Protein AF-A0AAP0EMT6-F1 (afdb_monomer)

Mean predicted aligned error: 22.82 Å

pLDDT: mean 74.12, std 21.61, range [24.14, 95.19]

Radius of gyration: 64.73 Å; Cα contacts (8 Å, |Δi|>4): 94; chains: 1; bounding box: 175×60×190 Å

Organism: NCBI:txid461633

Secondary structure (DSSP, 8-state):
-HHHHHHHHHHHHHHHHHHHHHHHHHHHHHHHHHHHHHHHHHHHHHHHHHHHHHHHHHHHHHHHHHHHHHHHHHHHHHHHHHHHHHHHHHHHHHHHHHHHHHHHHHHHHHHHHHHHHHHHHHHHHHHHHHHHHHHHHHHHHHHHHHHHHHHHHHHHHHHHHHHHHHHSTT---------------------------------------------------------------TTSSTTTTTS------S-----TT--HHHHHHHHHHHHHHHHHHHHHHHHHHHHHHHHHHHHHHHHHHHHHHHHHHHHHHTTTTT-HHHHHTTGGGTS-GGG------TTTTSSHHHHHHHHHHHHHHT-HHHHHHTT--HHHHHHHHHHHHHHHHHHHHHHHHTT--

Foldseek 3Di:
DVVVVVVVVVVVVVVVVVVVVVVVVVVVVVVVVVVVVVVVVVVVVVVVVVVVVVVVVVVVVVVVVVVVVVVVVVVVVVVVVVVVVVVVVVVVVVVVVVVVVVVVVVVVVVVVVVVVVVVVVVVVVVVVVVVVVVVVVVVVVVVVVVVVVVVVVVVVVVVVVVVVVVVPPPDDDDDDDDDDDDPDDDDDDDDDDDDDDDDDDDDDDDDDDDDDDDDDDDDDDDDDDDDDDDDPDPPPPVVCVVPPDDCPDLDQDDDPPDDPVVSVVSVVVSVVVVVVVVVVVVVVVVVVVVVVVVVVVLVVLLVVLVVVVCVQCPPVQLPLLSCLQSVVVNADPVLPRDHDHSVQVPQLVSSVVSLVVLLVSLPLVVCVVVVHDSSSSSSSVVVVVSCVVRVVVSSVVSVVD

InterPro domains:
  IPR036869 Chaperone J-domain superfamily [G3DSA:1.10.287.110] (254-389)
  IPR036869 Chaperone J-domain superfamily [SSF46565] (232-383)

Structure (mmCIF, N/CA/C/O backbone):
data_AF-A0AAP0EMT6-F1
#
_entry.id   AF-A0AAP0EMT6-F1
#
loop_
_atom_site.group_PDB
_atom_site.id
_atom_site.type_symbol
_atom_site.label_atom_id
_atom_site.label_alt_id
_atom_site.label_comp_id
_atom_site.label_asym_id
_atom_site.label_entity_id
_atom_site.label_seq_id
_atom_site.pdbx_PDB_ins_code
_atom_site.Cartn_x
_atom_site.Cartn_y
_atom_site.Cartn_z
_atom_site.occupancy
_atom_site.B_iso_or_equiv
_atom_site.auth_seq_id
_atom_site.auth_comp_id
_atom_site.auth_asym_id
_atom_site.auth_atom_id
_atom_site.pdbx_PDB_model_num
ATOM 1 N N . MET A 1 1 ? -65.290 18.894 87.099 1.00 62.38 1 MET A N 1
ATOM 2 C CA . MET A 1 1 ? -64.313 17.801 87.356 1.00 62.38 1 MET A CA 1
ATOM 3 C C . MET A 1 1 ? -64.241 16.752 86.247 1.00 62.38 1 MET A C 1
ATOM 5 O O . MET A 1 1 ? -63.144 16.276 85.978 1.00 62.38 1 MET A O 1
ATOM 9 N N . GLN A 1 2 ? -65.355 16.335 85.632 1.00 67.69 2 GLN A N 1
ATOM 10 C CA . GLN A 1 2 ? -65.322 15.330 84.555 1.00 67.69 2 GLN A CA 1
ATOM 11 C C . GLN A 1 2 ? -65.103 15.990 83.183 1.00 67.69 2 GLN A C 1
ATOM 13 O O . GLN A 1 2 ? -64.076 15.748 82.560 1.00 67.69 2 GLN A O 1
ATOM 18 N N . GLU A 1 3 ? -65.954 16.952 82.817 1.00 69.75 3 GLU A N 1
ATOM 19 C CA . GLU A 1 3 ? -65.871 17.738 81.568 1.00 69.75 3 GLU A CA 1
ATOM 20 C C . GLU A 1 3 ? -64.518 18.443 81.373 1.00 69.75 3 GLU A C 1
ATOM 22 O O . GLU A 1 3 ? -63.993 18.485 80.267 1.00 69.75 3 GLU A O 1
ATOM 27 N N . VAL A 1 4 ? -63.917 18.955 82.457 1.00 76.12 4 VAL A N 1
ATOM 28 C CA . VAL A 1 4 ? -62.589 19.598 82.423 1.00 76.12 4 VAL A CA 1
ATOM 29 C C . VAL A 1 4 ? -61.528 18.625 81.902 1.00 76.12 4 VAL A C 1
ATOM 31 O O . VAL A 1 4 ? -60.782 18.982 80.999 1.00 76.12 4 VAL A O 1
ATOM 34 N N . ARG A 1 5 ? -61.531 17.373 82.381 1.00 76.19 5 ARG A N 1
ATOM 35 C CA . ARG A 1 5 ? -60.579 16.342 81.940 1.00 76.19 5 ARG A CA 1
ATOM 36 C C . ARG A 1 5 ? -60.857 15.854 80.520 1.00 76.19 5 ARG A C 1
ATOM 38 O O . ARG A 1 5 ? -59.920 15.546 79.796 1.00 76.19 5 ARG A O 1
ATOM 45 N N . GLU A 1 6 ? -62.116 15.835 80.081 1.00 79.44 6 GLU A N 1
ATOM 46 C CA . GLU A 1 6 ? -62.438 15.582 78.668 1.00 79.44 6 GLU A CA 1
ATOM 47 C C . GLU A 1 6 ? -62.015 16.723 77.732 1.00 79.44 6 GLU A C 1
ATOM 49 O O . GLU A 1 6 ? -61.737 16.474 76.555 1.00 79.44 6 GLU A O 1
ATOM 54 N N . LYS A 1 7 ? -61.987 17.967 78.226 1.00 83.12 7 LYS A N 1
ATOM 55 C CA . LYS A 1 7 ? -61.490 19.125 77.476 1.00 83.12 7 LYS A CA 1
ATOM 56 C C . LYS A 1 7 ? -59.964 19.128 77.426 1.00 83.12 7 LYS A C 1
ATOM 58 O O . LYS A 1 7 ? -59.413 19.275 76.346 1.00 83.12 7 LYS A O 1
ATOM 63 N N . GLU A 1 8 ? -59.294 18.864 78.548 1.00 83.75 8 GLU A N 1
ATOM 64 C CA . GLU A 1 8 ? -57.838 18.665 78.614 1.00 83.75 8 GLU A CA 1
ATOM 65 C C . GLU A 1 8 ? -57.381 17.518 77.699 1.00 83.75 8 GLU A C 1
ATOM 67 O O . GLU A 1 8 ? -56.406 17.672 76.969 1.00 83.75 8 GLU A O 1
ATOM 72 N N . PHE A 1 9 ? -58.109 16.394 77.672 1.00 85.75 9 PHE A N 1
ATOM 73 C CA . PHE A 1 9 ? -57.808 15.270 76.781 1.00 85.75 9 PHE A CA 1
ATOM 74 C C . PHE A 1 9 ? -58.004 15.624 75.298 1.00 85.75 9 PHE A C 1
ATOM 76 O O . PHE A 1 9 ? -57.158 15.277 74.477 1.00 85.75 9 PHE A O 1
ATOM 83 N N . ARG A 1 10 ? -59.066 16.365 74.944 1.00 82.25 10 ARG A N 1
ATOM 84 C CA . ARG A 1 10 ? -59.257 16.877 73.573 1.00 82.25 10 ARG A CA 1
ATOM 85 C C . ARG A 1 10 ? -58.172 17.872 73.169 1.00 82.25 10 ARG A C 1
ATOM 87 O O . ARG A 1 10 ? -57.578 17.700 72.115 1.00 82.25 10 ARG A O 1
ATOM 94 N N . GLU A 1 11 ? -57.832 18.829 74.028 1.00 86.44 11 GLU A N 1
ATOM 95 C CA . GLU A 1 11 ? -56.741 19.777 73.769 1.00 86.44 11 GLU A CA 1
ATOM 96 C C . GLU A 1 11 ? -55.362 19.103 73.698 1.00 86.44 11 GLU A C 1
ATOM 98 O O . GLU A 1 11 ? -54.475 19.620 73.022 1.00 86.44 11 GLU A O 1
ATOM 103 N N . GLN A 1 12 ? -55.145 17.965 74.368 1.00 87.88 12 GLN A N 1
ATOM 104 C CA . GLN A 1 12 ? -53.945 17.144 74.171 1.00 87.88 12 GLN A CA 1
ATOM 105 C C . GLN A 1 12 ? -53.980 16.393 72.837 1.00 87.88 12 GLN A C 1
ATOM 107 O O . GLN A 1 12 ? -52.986 16.416 72.114 1.00 87.88 12 GLN A O 1
ATOM 112 N N . GLN A 1 13 ? -55.108 15.774 72.484 1.00 89.00 13 GLN A N 1
ATOM 113 C CA . GLN A 1 13 ? -55.269 15.051 71.221 1.00 89.00 13 GLN A CA 1
ATOM 114 C C . GLN A 1 13 ? -55.090 15.987 70.014 1.00 89.00 13 GLN A C 1
ATOM 116 O O . GLN A 1 13 ? -54.282 15.701 69.138 1.00 89.00 13 GLN A O 1
ATOM 121 N N . GLU A 1 14 ? -55.732 17.159 70.023 1.00 90.12 14 GLU A N 1
ATOM 122 C CA . GLU A 1 14 ? -55.595 18.192 68.985 1.00 90.12 14 GLU A CA 1
ATOM 123 C C . GLU A 1 14 ? -54.145 18.686 68.835 1.00 90.12 14 GLU A C 1
ATOM 125 O O . GLU A 1 14 ? -53.693 18.941 67.720 1.00 90.12 14 GLU A O 1
ATOM 130 N N . ARG A 1 15 ? -53.374 18.775 69.932 1.00 90.06 15 ARG A N 1
ATOM 131 C CA . ARG A 1 15 ? -51.934 19.100 69.875 1.00 90.06 15 ARG A CA 1
ATOM 132 C C . ARG A 1 15 ? -51.112 17.974 69.257 1.00 90.06 15 ARG A C 1
ATOM 134 O O . ARG A 1 15 ? -50.234 18.267 68.454 1.00 90.06 15 ARG A O 1
ATOM 141 N N . ILE A 1 16 ? -51.390 16.719 69.613 1.00 91.25 16 ILE A N 1
ATOM 142 C CA . ILE A 1 16 ? -50.701 15.540 69.066 1.00 91.25 16 ILE A CA 1
ATOM 143 C C . ILE A 1 16 ? -50.974 15.413 67.563 1.00 91.25 16 ILE A C 1
ATOM 145 O O . ILE A 1 16 ? -50.041 15.215 66.787 1.00 91.25 16 ILE A O 1
ATOM 149 N N . ASP A 1 17 ? -52.227 15.587 67.141 1.00 90.38 17 ASP A N 1
ATOM 150 C CA . ASP A 1 17 ? -52.606 15.533 65.729 1.00 90.38 17 ASP A CA 1
ATOM 151 C C . ASP A 1 17 ? -52.034 16.724 64.942 1.00 90.38 17 ASP A C 1
ATOM 153 O O . ASP A 1 17 ? -51.548 16.537 63.827 1.00 90.38 17 ASP A O 1
ATOM 157 N N . HIS A 1 18 ? -51.975 17.927 65.528 1.00 91.88 18 HIS A N 1
ATOM 158 C CA . HIS A 1 18 ? -51.325 19.076 64.889 1.00 91.88 18 HIS A CA 1
ATOM 159 C C . HIS A 1 18 ? -49.797 18.928 64.794 1.00 91.88 18 HIS A C 1
ATOM 161 O O . HIS A 1 18 ? -49.215 19.256 63.761 1.00 91.88 18 HIS A O 1
ATOM 167 N N . GLU A 1 19 ? -49.131 18.403 65.828 1.00 91.81 19 GLU A N 1
ATOM 168 C CA . GLU A 1 19 ? -47.694 18.102 65.784 1.00 91.81 19 GLU A CA 1
ATOM 169 C C . GLU A 1 19 ? -47.396 17.013 64.742 1.00 91.81 19 GLU A C 1
ATOM 171 O O . GLU A 1 19 ? -46.425 17.112 63.990 1.00 91.81 19 GLU A O 1
ATOM 176 N N . ARG A 1 20 ? -48.267 16.002 64.634 1.00 91.56 20 ARG A N 1
ATOM 177 C CA . ARG A 1 20 ? -48.193 14.983 63.586 1.00 91.56 20 ARG A CA 1
ATOM 178 C C . ARG A 1 20 ? -48.384 15.587 62.193 1.00 91.56 20 ARG A C 1
ATOM 180 O O . ARG A 1 20 ? -47.591 15.280 61.309 1.00 91.56 20 ARG A O 1
ATOM 187 N N . GLU A 1 21 ? -49.370 16.460 61.989 1.00 92.44 21 GLU A N 1
ATOM 188 C CA . GLU A 1 21 ? -49.546 17.171 60.716 1.00 92.44 21 GLU A CA 1
ATOM 189 C C . GLU A 1 21 ? -48.328 18.029 60.352 1.00 92.44 21 GLU A C 1
ATOM 191 O O . GLU A 1 21 ? -47.945 18.069 59.183 1.00 92.44 21 GLU A O 1
ATOM 196 N N . GLN A 1 22 ? -47.706 18.713 61.320 1.00 91.06 22 GLN A N 1
ATOM 197 C CA . GLN A 1 22 ? -46.478 19.471 61.069 1.00 91.06 22 GLN A CA 1
ATOM 198 C C . GLN A 1 22 ? -45.332 18.537 60.661 1.00 91.06 22 GLN A C 1
ATOM 200 O O . GLN A 1 22 ? -44.732 18.759 59.612 1.00 91.06 22 GLN A O 1
ATOM 205 N N . ARG A 1 23 ? -45.105 17.438 61.392 1.00 92.50 23 ARG A N 1
ATOM 206 C CA . ARG A 1 23 ? -44.098 16.417 61.044 1.00 92.50 23 ARG A CA 1
ATOM 207 C C . ARG A 1 23 ? -44.338 15.803 59.658 1.00 92.50 23 ARG A C 1
ATOM 209 O O . ARG A 1 23 ? -43.392 15.652 58.894 1.00 92.50 23 ARG A O 1
ATOM 216 N N . GLU A 1 24 ? -45.583 15.493 59.290 1.00 91.94 24 GLU A N 1
ATOM 217 C CA . GLU A 1 24 ? -45.918 14.952 57.961 1.00 91.94 24 GLU A CA 1
ATOM 218 C C . GLU A 1 24 ? -45.709 15.986 56.833 1.00 91.94 24 GLU A C 1
ATOM 220 O O . GLU A 1 24 ? -45.304 15.614 55.728 1.00 91.94 24 GLU A O 1
ATOM 225 N N . ARG A 1 25 ? -45.907 17.286 57.101 1.00 93.12 25 ARG A N 1
ATOM 226 C CA . ARG A 1 25 ? -45.567 18.378 56.165 1.00 93.12 25 ARG A CA 1
ATOM 227 C C . ARG A 1 25 ? -44.053 18.571 56.041 1.00 93.12 25 ARG A C 1
ATOM 229 O O . ARG A 1 25 ? -43.559 18.664 54.921 1.00 93.12 25 ARG A O 1
ATOM 236 N N . GLU A 1 26 ? -43.318 18.575 57.151 1.00 93.06 26 GLU A N 1
ATOM 237 C CA . GLU A 1 26 ? -41.853 18.694 57.176 1.00 93.06 26 GLU A CA 1
ATOM 238 C C . GLU A 1 26 ? -41.166 17.501 56.499 1.00 93.06 26 GLU A C 1
ATOM 240 O O . GLU A 1 26 ? -40.255 17.690 55.693 1.00 93.06 26 GLU A O 1
ATOM 245 N N . GLU A 1 27 ? -41.632 16.272 56.748 1.00 92.44 27 GLU A N 1
ATOM 246 C CA . GLU A 1 27 ? -41.164 15.087 56.025 1.00 92.44 27 GLU A CA 1
ATOM 247 C C . GLU A 1 27 ? -41.452 15.185 54.527 1.00 92.44 27 GLU A C 1
ATOM 249 O O . GLU A 1 27 ? -40.603 14.802 53.720 1.00 92.44 27 GLU A O 1
ATOM 254 N N . LYS A 1 28 ? -42.621 15.704 54.134 1.00 93.50 28 LYS A N 1
ATOM 255 C CA . LYS A 1 28 ? -42.945 15.895 52.720 1.00 93.50 28 LYS A CA 1
ATOM 256 C C . LYS A 1 28 ? -42.028 16.935 52.073 1.00 93.50 28 LYS A C 1
ATOM 258 O O . LYS A 1 28 ? -41.419 16.625 51.055 1.00 93.50 28 LYS A O 1
ATOM 263 N N . GLU A 1 29 ? -41.859 18.111 52.676 1.00 93.25 29 GLU A N 1
ATOM 264 C CA . GLU A 1 29 ? -40.926 19.125 52.169 1.00 93.25 29 GLU A CA 1
ATOM 265 C C . GLU A 1 29 ? -39.482 18.611 52.120 1.00 93.25 29 GLU A C 1
ATOM 267 O O . GLU A 1 29 ? -38.757 18.913 51.175 1.00 93.25 29 GLU A O 1
ATOM 272 N N . SER A 1 30 ? -39.058 17.808 53.098 1.00 94.12 30 SER A N 1
ATOM 273 C CA . SER A 1 30 ? -37.741 17.165 53.101 1.00 94.12 30 SER A CA 1
ATOM 274 C C . SER A 1 30 ? -37.570 16.221 51.902 1.00 94.12 30 SER A C 1
ATOM 276 O O . SER A 1 30 ? -36.583 16.324 51.172 1.00 94.12 30 SER A O 1
ATOM 278 N N . ARG A 1 31 ? -38.567 15.366 51.628 1.00 93.06 31 ARG A N 1
ATOM 279 C CA . ARG A 1 31 ? -38.580 14.454 50.468 1.00 93.06 31 ARG A CA 1
ATOM 280 C C . ARG A 1 31 ? -38.626 15.211 49.139 1.00 93.06 31 ARG A C 1
ATOM 282 O O . ARG A 1 31 ? -37.885 14.858 48.227 1.00 93.06 31 ARG A O 1
ATOM 289 N N . ASP A 1 32 ? -39.441 16.260 49.032 1.00 93.06 32 ASP A N 1
ATOM 290 C CA . ASP A 1 32 ? -39.556 17.078 47.819 1.00 93.06 32 ASP A CA 1
ATOM 291 C C . ASP A 1 32 ? -38.224 17.812 47.526 1.00 93.06 32 ASP A C 1
ATOM 293 O O . ASP A 1 32 ? -37.737 17.791 46.392 1.00 93.06 32 ASP A O 1
ATOM 297 N N . ARG A 1 33 ? -37.551 18.348 48.558 1.00 94.38 33 ARG A N 1
ATOM 298 C CA . ARG A 1 33 ? -36.194 18.926 48.452 1.00 94.38 33 ARG A CA 1
ATOM 299 C C . ARG A 1 33 ? -35.134 17.879 48.082 1.00 94.38 33 ARG A C 1
ATOM 301 O O . ARG A 1 33 ? -34.237 18.178 47.295 1.00 94.38 33 ARG A O 1
ATOM 308 N N . GLU A 1 34 ? -35.223 16.658 48.616 1.00 93.44 34 GLU A N 1
ATOM 309 C CA . GLU A 1 34 ? -34.305 15.567 48.262 1.00 93.44 34 GLU A CA 1
ATOM 310 C C . GLU A 1 34 ? -34.485 15.128 46.799 1.00 93.44 34 GLU A C 1
ATOM 312 O O . GLU A 1 34 ? -33.502 14.898 46.092 1.00 93.44 34 GLU A O 1
ATOM 317 N N . LEU A 1 35 ? -35.730 15.059 46.314 1.00 94.19 35 LEU A N 1
ATOM 318 C CA . LEU A 1 35 ? -36.043 14.778 44.912 1.00 94.19 35 LEU A CA 1
ATOM 319 C C . LEU A 1 35 ? -35.502 15.874 43.986 1.00 94.19 35 LEU A C 1
ATOM 321 O O . LEU A 1 35 ? -34.837 15.547 43.003 1.00 94.19 35 LEU A O 1
ATOM 325 N N . GLU A 1 36 ? -35.688 17.154 44.325 1.00 93.50 36 GLU A N 1
ATOM 326 C CA . GLU A 1 36 ? -35.065 18.262 43.591 1.00 93.50 36 GLU A CA 1
ATOM 327 C C . GLU A 1 36 ? -33.534 18.163 43.567 1.00 93.50 36 GLU A C 1
ATOM 329 O O . GLU A 1 36 ? -32.918 18.372 42.520 1.00 93.50 36 GLU A O 1
ATOM 334 N N . GLN A 1 37 ? -32.891 17.837 44.694 1.00 92.56 37 GLN A N 1
ATOM 335 C CA . GLN A 1 37 ? -31.435 17.688 44.738 1.00 92.56 37 GLN A CA 1
ATOM 336 C C . GLN A 1 37 ? -30.962 16.522 43.858 1.00 92.56 37 GLN A C 1
ATOM 338 O O . GLN A 1 37 ? -30.023 16.691 43.076 1.00 92.56 37 GLN A O 1
ATOM 343 N N . ARG A 1 38 ? -31.635 15.368 43.925 1.00 93.25 38 ARG A N 1
ATOM 344 C CA . ARG A 1 38 ? -31.350 14.199 43.078 1.00 93.25 38 ARG A CA 1
ATOM 345 C C . ARG A 1 38 ? -31.519 14.522 41.590 1.00 93.25 38 ARG A C 1
ATOM 347 O O . ARG A 1 38 ? -30.656 14.158 40.797 1.00 93.25 38 ARG A O 1
ATOM 354 N N . GLU A 1 39 ? -32.570 15.251 41.213 1.00 93.38 39 GLU A N 1
ATOM 355 C CA . GLU A 1 39 ? -32.820 15.654 39.823 1.00 93.38 39 GLU A CA 1
ATOM 356 C C . GLU A 1 39 ? -31.766 16.660 39.313 1.00 93.38 39 GLU A C 1
ATOM 358 O O . GLU A 1 39 ? -31.305 16.568 38.172 1.00 93.38 39 GLU A O 1
ATOM 363 N N . ARG A 1 40 ? -31.318 17.595 40.166 1.00 94.44 40 ARG A N 1
ATOM 364 C CA . ARG A 1 40 ? -30.208 18.520 39.863 1.00 94.44 40 ARG A CA 1
ATOM 365 C C . ARG A 1 40 ? -28.886 17.768 39.681 1.00 94.44 40 ARG A C 1
ATOM 367 O O . ARG A 1 40 ? -28.178 18.023 38.707 1.00 94.44 40 ARG A O 1
ATOM 374 N N . GLU A 1 41 ? -28.572 16.817 40.563 1.00 92.81 41 GLU A N 1
ATOM 375 C CA . GLU A 1 41 ? -27.395 15.950 40.426 1.00 92.81 41 GLU A CA 1
ATOM 376 C C . GLU A 1 41 ? -27.455 15.078 39.166 1.00 92.81 41 GLU A C 1
ATOM 378 O O . GLU A 1 41 ? -26.434 14.889 38.506 1.00 92.81 41 GLU A O 1
ATOM 383 N N . GLU A 1 42 ? -28.624 14.548 38.802 1.00 92.75 42 GLU A N 1
ATOM 384 C CA . GLU A 1 42 ? -28.794 13.765 37.577 1.00 92.75 42 GLU A CA 1
ATOM 385 C C . GLU A 1 42 ? -28.566 14.625 36.330 1.00 92.75 42 GLU A C 1
ATOM 387 O O . GLU A 1 42 ? -27.723 14.272 35.502 1.00 92.75 42 GLU A O 1
ATOM 392 N N . LYS A 1 43 ? -29.186 15.810 36.254 1.00 93.44 43 LYS A N 1
ATOM 393 C CA . LYS A 1 43 ? -28.948 16.794 35.183 1.00 93.44 43 LYS A CA 1
ATOM 394 C C . LYS A 1 43 ? -27.469 17.178 35.069 1.00 93.44 43 LYS A C 1
ATOM 396 O O . LYS A 1 43 ? -26.942 17.251 33.958 1.00 93.44 43 LYS A O 1
ATOM 401 N N . GLU A 1 44 ? -26.763 17.365 36.186 1.00 93.69 44 GLU A N 1
ATOM 402 C CA . GLU A 1 44 ? -25.322 17.645 36.159 1.00 93.69 44 GLU A CA 1
ATOM 403 C C . GLU A 1 44 ? -24.505 16.432 35.673 1.00 93.69 44 GLU A C 1
ATOM 405 O O . GLU A 1 44 ? -23.589 16.571 34.858 1.00 93.69 44 GLU A O 1
ATOM 410 N N . ARG A 1 45 ? -24.853 15.214 36.113 1.00 92.38 45 ARG A N 1
ATOM 411 C CA . ARG A 1 45 ? -24.230 13.967 35.636 1.00 92.38 45 ARG A CA 1
ATOM 412 C C . ARG A 1 45 ? -24.456 13.772 34.136 1.00 92.38 45 ARG A C 1
ATOM 414 O O . ARG A 1 45 ? -23.546 13.295 33.462 1.00 92.38 45 ARG A O 1
ATOM 421 N N . GLU A 1 46 ? -25.613 14.149 33.595 1.00 92.94 46 GLU A N 1
ATOM 422 C CA . GLU A 1 46 ? -25.889 14.114 32.155 1.00 92.94 46 GLU A CA 1
ATOM 423 C C . GLU A 1 46 ? -25.116 15.174 31.371 1.00 92.94 46 GLU A C 1
ATOM 425 O O . GLU A 1 46 ? -24.476 14.835 30.374 1.00 92.94 46 GLU A O 1
ATOM 430 N N . GLN A 1 47 ? -25.061 16.420 31.849 1.00 88.38 47 GLN A N 1
ATOM 431 C CA . GLN A 1 47 ? -24.218 17.456 31.239 1.00 88.38 47 GLN A CA 1
ATOM 432 C C . GLN A 1 47 ? -22.741 17.028 31.210 1.00 88.38 47 GLN A C 1
ATOM 434 O O . GLN A 1 47 ? -22.102 17.102 30.160 1.00 88.38 47 GLN A O 1
ATOM 439 N N . ARG A 1 48 ? -22.227 16.455 32.308 1.00 94.06 48 ARG A N 1
ATOM 440 C CA . ARG A 1 48 ? -20.868 15.888 32.398 1.00 94.06 48 ARG A CA 1
ATOM 441 C C . ARG A 1 48 ? -20.640 14.662 31.492 1.00 94.06 48 ARG A C 1
ATOM 443 O O . ARG A 1 48 ? -19.485 14.377 31.169 1.00 94.06 48 ARG A O 1
ATOM 450 N N . LYS A 1 49 ? -21.680 13.915 31.086 1.00 93.56 49 LYS A N 1
ATOM 451 C CA . LYS A 1 49 ? -21.578 12.869 30.038 1.00 93.56 49 LYS A CA 1
ATOM 452 C C . LYS A 1 49 ? -21.469 13.523 28.657 1.00 93.56 49 LYS A C 1
ATOM 454 O O . LYS A 1 49 ? -20.518 13.244 27.930 1.00 93.56 49 LYS A O 1
ATOM 459 N N . LEU A 1 50 ? -22.402 14.423 28.337 1.00 90.75 50 LEU A N 1
ATOM 460 C CA . LEU A 1 50 ? -22.514 15.096 27.039 1.00 90.75 50 LEU A CA 1
ATOM 461 C C . LEU A 1 50 ? -21.293 15.975 26.720 1.00 90.75 50 LEU A C 1
ATOM 463 O O . LEU A 1 50 ? -20.872 16.064 25.569 1.00 90.75 50 LEU A O 1
ATOM 467 N N . GLU A 1 51 ? -20.693 16.610 27.728 1.00 91.88 51 GLU A N 1
ATOM 468 C CA . GLU A 1 51 ? -19.445 17.361 27.574 1.00 91.88 51 GLU A CA 1
ATOM 469 C C . GLU A 1 51 ? -18.272 16.440 27.209 1.00 91.88 51 GLU A C 1
ATOM 471 O O . GLU A 1 51 ? -17.554 16.720 26.251 1.00 91.88 51 GLU A O 1
ATOM 476 N N . LYS A 1 52 ? -18.117 15.302 27.901 1.00 93.88 52 LYS A N 1
ATOM 477 C CA . LYS A 1 52 ? -17.074 14.302 27.602 1.00 93.88 52 LYS A CA 1
ATOM 478 C C . LYS A 1 52 ? -17.265 13.642 26.239 1.00 93.88 52 LYS A C 1
ATOM 480 O O . LYS A 1 52 ? -16.286 13.266 25.599 1.00 93.88 52 LYS A O 1
ATOM 485 N N . GLU A 1 53 ? -18.505 13.492 25.788 1.00 89.75 53 GLU A N 1
ATOM 486 C CA . GLU A 1 53 ? -18.823 13.016 24.442 1.00 89.75 53 GLU A CA 1
ATOM 487 C C . GLU A 1 53 ? -18.397 14.040 23.382 1.00 89.75 53 GLU A C 1
ATOM 489 O O . GLU A 1 53 ? -17.573 13.719 22.527 1.00 89.75 53 GLU A O 1
ATOM 494 N N . LYS A 1 54 ? -18.810 15.306 23.528 1.00 91.56 54 LYS A N 1
ATOM 495 C CA . LYS A 1 54 ? -18.364 16.417 22.666 1.00 91.56 54 LYS A CA 1
ATOM 496 C C . LYS A 1 54 ? -16.846 16.619 22.694 1.00 91.56 54 LYS A C 1
ATOM 498 O O . LYS A 1 54 ? -16.256 17.012 21.689 1.00 91.56 54 LYS A O 1
ATOM 503 N N . GLU A 1 55 ? -16.183 16.358 23.821 1.00 93.00 55 GLU A N 1
ATOM 504 C CA . GLU A 1 55 ? -14.721 16.391 23.897 1.00 93.00 55 GLU A CA 1
ATOM 505 C C . GLU A 1 55 ? -14.091 15.263 23.068 1.00 93.00 55 GLU A C 1
ATOM 507 O O . GLU A 1 55 ? -13.175 15.523 22.289 1.00 93.00 55 GLU A O 1
ATOM 512 N N . ARG A 1 56 ? -14.612 14.032 23.160 1.00 90.56 56 ARG A N 1
ATOM 513 C CA . ARG A 1 56 ? -14.166 12.896 22.333 1.00 90.56 56 ARG A CA 1
ATOM 514 C C . ARG A 1 56 ? -14.389 13.151 20.846 1.00 90.56 56 ARG A C 1
ATOM 516 O O . ARG A 1 56 ? -13.489 12.883 20.056 1.00 90.56 56 ARG A O 1
ATOM 523 N N . GLU A 1 57 ? -15.530 13.719 20.457 1.00 89.44 57 GLU A N 1
ATOM 524 C CA . GLU A 1 57 ? -15.783 14.125 19.069 1.00 89.44 57 GLU A CA 1
ATOM 525 C C . GLU A 1 57 ? -14.748 15.148 18.585 1.00 89.44 57 GLU A C 1
ATOM 527 O O . GLU A 1 57 ? -14.126 14.941 17.543 1.00 89.44 57 GLU A O 1
ATOM 532 N N . ARG A 1 58 ? -14.473 16.193 19.379 1.00 92.25 58 ARG A N 1
ATOM 533 C CA . ARG A 1 58 ? -13.421 17.188 19.094 1.00 92.25 58 ARG A CA 1
ATOM 534 C C . ARG A 1 58 ? -12.021 16.573 19.040 1.00 92.25 58 ARG A C 1
ATOM 536 O O . ARG A 1 58 ? -11.188 17.028 18.259 1.00 92.25 58 ARG A O 1
ATOM 543 N N . GLN A 1 59 ? -11.724 15.558 19.854 1.00 92.62 59 GLN A N 1
ATOM 544 C CA . GLN A 1 59 ? -10.454 14.825 19.792 1.00 92.62 59 GLN A CA 1
ATOM 545 C C . GLN A 1 59 ? -10.351 14.017 18.485 1.00 92.62 59 GLN A C 1
ATOM 547 O O . GLN A 1 59 ? -9.340 14.127 17.793 1.00 92.62 59 GLN A O 1
ATOM 552 N N . ILE A 1 60 ? -11.411 13.302 18.091 1.00 89.88 60 ILE A N 1
ATOM 553 C CA . ILE A 1 60 ? -11.496 12.550 16.826 1.00 89.88 60 ILE A CA 1
ATOM 554 C C . ILE A 1 60 ? -11.418 13.489 15.609 1.00 89.88 60 ILE A C 1
ATOM 556 O O . ILE A 1 60 ? -10.752 13.173 14.625 1.00 89.88 60 ILE A O 1
ATOM 560 N N . GLU A 1 61 ? -12.064 14.654 15.657 1.00 90.19 61 GLU A N 1
ATOM 561 C CA . GLU A 1 61 ? -11.979 15.690 14.622 1.00 90.19 61 GLU A CA 1
ATOM 562 C C . GLU A 1 61 ? -10.551 16.243 14.499 1.00 90.19 61 GLU A C 1
ATOM 564 O O . GLU A 1 61 ? -9.992 16.280 13.402 1.00 90.19 61 GLU A O 1
ATOM 569 N N . ARG A 1 62 ? -9.915 16.593 15.626 1.00 89.94 62 ARG A N 1
ATOM 570 C CA . ARG A 1 62 ? -8.508 17.027 15.666 1.00 89.94 62 ARG A CA 1
ATOM 571 C C . ARG A 1 62 ? -7.555 15.950 15.152 1.00 89.94 62 ARG A C 1
ATOM 573 O O . ARG A 1 62 ? -6.567 16.286 14.500 1.00 89.94 62 ARG A O 1
ATOM 580 N N . GLU A 1 63 ? -7.828 14.674 15.413 1.00 90.75 63 GLU A N 1
ATOM 581 C CA . GLU A 1 63 ? -7.029 13.573 14.876 1.00 90.75 63 GLU A CA 1
ATOM 582 C C . GLU A 1 63 ? -7.224 13.420 13.362 1.00 90.75 63 GLU A C 1
ATOM 584 O O . GLU A 1 63 ? -6.239 13.384 12.626 1.00 90.75 63 GLU A O 1
ATOM 589 N N . LYS A 1 64 ? -8.469 13.444 12.866 1.00 93.94 64 LYS A N 1
ATOM 590 C CA . LYS A 1 64 ? -8.774 13.463 11.423 1.00 93.94 64 LYS A CA 1
ATOM 591 C C . LYS A 1 64 ? -8.092 14.640 10.718 1.00 93.94 64 LYS A C 1
ATOM 593 O O . LYS A 1 64 ? -7.515 14.450 9.650 1.00 93.94 64 LYS A O 1
ATOM 598 N N . ALA A 1 65 ? -8.091 15.827 11.327 1.00 93.62 65 ALA A N 1
ATOM 599 C CA . ALA A 1 65 ? -7.392 17.001 10.809 1.00 93.62 65 ALA A CA 1
ATOM 600 C C . ALA A 1 65 ? -5.865 16.796 10.764 1.00 93.62 65 ALA A C 1
ATOM 602 O O . ALA A 1 65 ? -5.239 17.093 9.747 1.00 93.62 65 ALA A O 1
ATOM 603 N N . ARG A 1 66 ? -5.257 16.215 11.811 1.00 92.69 66 ARG A N 1
ATOM 604 C CA . ARG A 1 66 ? -3.829 15.836 11.807 1.00 92.69 66 ARG A CA 1
ATOM 605 C C . ARG A 1 66 ? -3.510 14.828 10.702 1.00 92.69 66 ARG A C 1
ATOM 607 O O . ARG A 1 66 ? -2.573 15.054 9.943 1.00 92.69 66 ARG A O 1
ATOM 614 N N . GLN A 1 67 ? -4.313 13.773 10.558 1.00 93.75 67 GLN A N 1
ATOM 615 C CA . GLN A 1 67 ? -4.155 12.777 9.494 1.00 93.75 67 GLN A CA 1
ATOM 616 C C . GLN A 1 67 ? -4.330 13.395 8.093 1.00 93.75 67 GLN A C 1
ATOM 618 O O . GLN A 1 67 ? -3.630 13.006 7.160 1.00 93.75 67 GLN A O 1
ATOM 623 N N . ALA A 1 68 ? -5.225 14.375 7.922 1.00 95.12 68 ALA A N 1
ATOM 624 C CA . ALA A 1 68 ? -5.387 15.104 6.663 1.00 95.12 68 ALA A CA 1
ATOM 625 C C . ALA A 1 68 ? -4.154 15.966 6.331 1.00 95.12 68 ALA A C 1
ATOM 627 O O . ALA A 1 68 ? -3.679 15.936 5.197 1.00 95.12 68 ALA A O 1
ATOM 628 N N . VAL A 1 69 ? -3.584 16.668 7.318 1.00 95.19 69 VAL A N 1
ATOM 629 C CA . VAL A 1 69 ? -2.330 17.431 7.164 1.00 95.19 69 VAL A CA 1
ATOM 630 C C . VAL A 1 69 ? -1.139 16.508 6.876 1.00 95.19 69 VAL A C 1
ATOM 632 O O . VAL A 1 69 ? -0.305 16.824 6.025 1.00 95.19 69 VAL A O 1
ATOM 635 N N . GLU A 1 70 ? -1.060 15.339 7.514 1.00 92.06 70 GLU A N 1
ATOM 636 C CA . GLU A 1 70 ? -0.024 14.340 7.222 1.00 92.06 70 GLU A CA 1
ATOM 637 C C . GLU A 1 70 ? -0.143 13.810 5.783 1.00 92.06 70 GLU A C 1
ATOM 639 O O . GLU A 1 70 ? 0.849 13.765 5.055 1.00 92.06 70 GLU A O 1
ATOM 644 N N . ARG A 1 71 ? -1.362 13.489 5.326 1.00 92.38 71 ARG A N 1
ATOM 645 C CA . ARG A 1 71 ? -1.618 13.078 3.935 1.00 92.38 71 ARG A CA 1
ATOM 646 C C . ARG A 1 71 ? -1.244 14.181 2.945 1.00 92.38 71 ARG A C 1
ATOM 648 O O . ARG A 1 71 ? -0.501 13.903 2.010 1.00 92.38 71 ARG A O 1
ATOM 655 N N . ALA A 1 72 ? -1.670 15.422 3.180 1.00 94.69 72 ALA A N 1
ATOM 656 C CA . ALA A 1 72 ? -1.360 16.556 2.308 1.00 94.69 72 ALA A CA 1
ATOM 657 C C . ALA A 1 72 ? 0.149 16.862 2.248 1.00 94.69 72 ALA A C 1
ATOM 659 O O . ALA A 1 72 ? 0.689 17.117 1.174 1.00 94.69 72 ALA A O 1
ATOM 660 N N . THR A 1 73 ? 0.863 16.788 3.376 1.00 91.75 73 THR A N 1
ATOM 661 C CA . THR A 1 73 ? 2.325 16.993 3.402 1.00 91.75 73 THR A CA 1
ATOM 662 C C . THR A 1 73 ? 3.095 15.823 2.790 1.00 91.75 73 THR A C 1
ATOM 664 O O . THR A 1 73 ? 4.119 16.048 2.141 1.00 91.75 73 THR A O 1
ATOM 667 N N . ARG A 1 74 ? 2.607 14.582 2.922 1.00 91.81 74 ARG A N 1
ATOM 668 C CA . ARG A 1 74 ? 3.138 13.419 2.197 1.00 91.81 74 ARG A CA 1
ATOM 669 C C . ARG A 1 74 ? 2.927 13.559 0.690 1.00 91.81 74 ARG A C 1
ATOM 671 O O . ARG A 1 74 ? 3.882 13.387 -0.058 1.00 91.81 74 ARG A O 1
ATOM 678 N N . GLU A 1 75 ? 1.726 13.928 0.257 1.00 94.31 75 GLU A N 1
ATOM 679 C CA . GLU A 1 75 ? 1.403 14.125 -1.156 1.00 94.31 75 GLU A CA 1
ATOM 680 C C . GLU A 1 75 ? 2.212 15.281 -1.768 1.00 94.31 75 GLU A C 1
ATOM 682 O O . GLU A 1 75 ? 2.763 15.137 -2.855 1.00 94.31 75 GLU A O 1
ATOM 687 N N . ALA A 1 76 ? 2.376 16.400 -1.056 1.00 93.38 76 ALA A N 1
ATOM 688 C CA . ALA A 1 76 ? 3.230 17.504 -1.496 1.00 93.38 76 ALA A CA 1
ATOM 689 C C . ALA A 1 76 ? 4.700 17.073 -1.665 1.00 93.38 76 ALA A C 1
ATOM 691 O O . ALA A 1 76 ? 5.335 17.424 -2.661 1.00 93.38 76 ALA A O 1
ATOM 692 N N . ARG A 1 77 ? 5.235 16.265 -0.735 1.00 93.38 77 ARG A N 1
ATOM 693 C CA . ARG A 1 77 ? 6.582 15.670 -0.849 1.00 93.38 77 ARG A CA 1
ATOM 694 C C . ARG A 1 77 ? 6.687 14.703 -2.028 1.00 93.38 77 ARG A C 1
ATOM 696 O O . ARG A 1 77 ? 7.706 14.698 -2.710 1.00 93.38 77 ARG A O 1
ATOM 703 N N . GLU A 1 78 ? 5.654 13.905 -2.281 1.00 93.06 78 GLU A N 1
ATOM 704 C CA . GLU A 1 78 ? 5.613 12.948 -3.390 1.00 93.06 78 GLU A CA 1
ATOM 705 C C . GLU A 1 78 ? 5.549 13.660 -4.749 1.00 93.06 78 GLU A C 1
ATOM 707 O O . GLU A 1 78 ? 6.375 13.385 -5.619 1.00 93.06 78 GLU A O 1
ATOM 712 N N . ARG A 1 79 ? 4.673 14.665 -4.894 1.00 94.00 79 ARG A N 1
ATOM 713 C CA . ARG A 1 79 ? 4.606 15.552 -6.069 1.00 94.00 79 ARG A CA 1
ATOM 714 C C . ARG A 1 79 ? 5.955 16.236 -6.333 1.00 94.00 79 ARG A C 1
ATOM 716 O O . ARG A 1 79 ? 6.454 16.169 -7.453 1.00 94.00 79 ARG A O 1
ATOM 723 N N . ALA A 1 80 ? 6.589 16.807 -5.304 1.00 93.94 80 ALA A N 1
ATOM 724 C CA . ALA A 1 80 ? 7.910 17.432 -5.424 1.00 93.94 80 ALA A CA 1
ATOM 725 C C . ALA A 1 80 ? 9.021 16.428 -5.798 1.00 93.94 80 ALA A C 1
ATOM 727 O O . ALA A 1 80 ? 9.908 16.749 -6.588 1.00 93.94 80 ALA A O 1
ATOM 728 N N . ALA A 1 81 ? 8.970 15.194 -5.283 1.00 92.81 81 ALA A N 1
ATOM 729 C CA . ALA A 1 81 ? 9.917 14.139 -5.644 1.00 92.81 81 ALA A CA 1
ATOM 730 C C . ALA A 1 81 ? 9.732 13.655 -7.095 1.00 92.81 81 ALA A C 1
ATOM 732 O O . ALA A 1 81 ? 10.719 13.363 -7.773 1.00 92.81 81 ALA A O 1
ATOM 733 N N . VAL A 1 82 ? 8.491 13.596 -7.591 1.00 94.06 82 VAL A N 1
ATOM 734 C CA . VAL A 1 82 ? 8.183 13.299 -8.999 1.00 94.06 82 VAL A CA 1
ATOM 735 C C . VAL A 1 82 ? 8.656 14.434 -9.911 1.00 94.06 82 VAL A C 1
ATOM 737 O O . VAL A 1 82 ? 9.335 14.160 -10.898 1.00 94.06 82 VAL A O 1
ATOM 740 N N . GLU A 1 83 ? 8.398 15.698 -9.563 1.00 94.06 83 GLU A N 1
ATOM 741 C CA . GLU A 1 83 ? 8.895 16.849 -10.328 1.00 94.06 83 GLU A CA 1
ATOM 742 C C . GLU A 1 83 ? 10.432 16.866 -10.384 1.00 94.06 83 GLU A C 1
ATOM 744 O O . GLU A 1 83 ? 11.014 17.000 -11.462 1.00 94.06 83 GLU A O 1
ATOM 749 N N . ALA A 1 84 ? 11.105 16.643 -9.249 1.00 94.00 84 ALA A N 1
ATOM 750 C CA . ALA A 1 84 ? 12.562 16.564 -9.183 1.00 94.00 84 ALA A CA 1
ATOM 751 C C . ALA A 1 84 ? 13.130 15.426 -10.052 1.00 94.00 84 ALA A C 1
ATOM 753 O O . ALA A 1 84 ? 14.136 15.627 -10.735 1.00 94.00 84 ALA A O 1
ATOM 754 N N . ARG A 1 85 ? 12.472 14.255 -10.084 1.00 92.69 85 ARG A N 1
ATOM 755 C CA . ARG A 1 85 ? 12.838 13.139 -10.975 1.00 92.69 85 ARG A CA 1
ATOM 756 C C . ARG A 1 85 ? 12.669 13.508 -12.447 1.00 92.69 85 ARG A C 1
ATOM 758 O O . ARG A 1 85 ? 13.626 13.368 -13.199 1.00 92.69 85 ARG A O 1
ATOM 765 N N . LEU A 1 86 ? 11.516 14.052 -12.839 1.00 94.19 86 LEU A N 1
ATOM 766 C CA . LEU A 1 86 ? 11.252 14.484 -14.219 1.00 94.19 86 LEU A CA 1
ATOM 767 C C . LEU A 1 86 ? 12.216 15.593 -14.673 1.00 94.19 86 LEU A C 1
ATOM 769 O O . LEU A 1 86 ? 12.633 15.626 -15.830 1.00 94.19 86 LEU A O 1
ATOM 773 N N . LYS A 1 87 ? 12.609 16.496 -13.768 1.00 94.38 87 LYS A N 1
ATOM 774 C CA . LYS A 1 87 ? 13.602 17.547 -14.031 1.00 94.38 87 LYS A CA 1
ATOM 775 C C . LYS A 1 87 ? 15.013 16.976 -14.194 1.00 94.38 87 LYS A C 1
ATOM 777 O O . LYS A 1 87 ? 15.733 17.399 -15.097 1.00 94.38 87 LYS A O 1
ATOM 782 N N . ALA A 1 88 ? 15.395 15.997 -13.373 1.00 93.19 88 ALA A N 1
ATOM 783 C CA . ALA A 1 88 ? 16.667 15.287 -13.501 1.00 93.19 88 ALA A CA 1
ATOM 784 C C . ALA A 1 88 ? 16.736 14.442 -14.787 1.00 93.19 88 ALA A C 1
ATOM 786 O O . ALA A 1 88 ? 17.760 14.456 -15.466 1.00 93.19 88 ALA A O 1
ATOM 787 N N . GLU A 1 89 ? 15.644 13.769 -15.154 1.00 93.06 89 GLU A N 1
ATOM 788 C CA . GLU A 1 89 ? 15.512 12.996 -16.393 1.00 93.06 89 GLU A CA 1
ATOM 789 C C . GLU A 1 89 ? 15.634 13.895 -17.630 1.00 93.06 89 GLU A C 1
ATOM 791 O O . GLU A 1 89 ? 16.481 13.645 -18.487 1.00 93.06 89 GLU A O 1
ATOM 796 N N . LYS A 1 90 ? 14.883 15.006 -17.684 1.00 94.00 90 LYS A N 1
ATOM 797 C CA . LYS A 1 90 ? 15.002 16.008 -18.758 1.00 94.00 90 LYS A CA 1
ATOM 798 C C . LYS A 1 90 ? 16.432 16.538 -18.886 1.00 94.00 90 LYS A C 1
ATOM 800 O O . LYS A 1 90 ? 16.973 16.548 -19.987 1.00 94.00 90 LYS A O 1
ATOM 805 N N . ALA A 1 91 ? 17.078 16.888 -17.771 1.00 93.81 91 ALA A N 1
ATOM 806 C CA . ALA A 1 91 ? 18.468 17.347 -17.769 1.00 93.81 91 ALA A CA 1
ATOM 807 C C . ALA A 1 91 ? 19.479 16.251 -18.175 1.00 93.81 91 ALA A C 1
ATOM 809 O O . ALA A 1 91 ? 20.546 16.566 -18.705 1.00 93.81 91 ALA A O 1
ATOM 810 N N . ALA A 1 92 ? 19.179 14.969 -17.942 1.00 93.06 92 ALA A N 1
ATOM 811 C CA . ALA A 1 92 ? 19.996 13.850 -18.411 1.00 93.06 92 ALA A CA 1
ATOM 812 C C . ALA A 1 92 ? 19.840 13.629 -19.926 1.00 93.06 92 ALA A C 1
ATOM 814 O O . ALA A 1 92 ? 20.843 13.470 -20.623 1.00 93.06 92 ALA A O 1
ATOM 815 N N . VAL A 1 93 ? 18.609 13.694 -20.446 1.00 94.69 93 VAL A N 1
ATOM 816 C CA . VAL A 1 93 ? 18.309 13.618 -21.886 1.00 94.69 93 VAL A CA 1
ATOM 817 C C . VAL A 1 93 ? 18.942 14.793 -22.638 1.00 94.69 93 VAL A C 1
ATOM 819 O O . VAL A 1 93 ? 19.614 14.581 -23.644 1.00 94.69 93 VAL A O 1
ATOM 822 N N . GLU A 1 94 ? 18.823 16.017 -22.121 1.00 93.38 94 GLU A N 1
ATOM 823 C CA . GLU A 1 94 ? 19.461 17.211 -22.690 1.00 93.38 94 GLU A CA 1
ATOM 824 C C . GLU A 1 94 ? 20.992 17.071 -22.735 1.00 93.38 94 GLU A C 1
ATOM 826 O O . GLU A 1 94 ? 21.610 17.289 -23.779 1.00 93.38 94 GLU A O 1
ATOM 831 N N . LYS A 1 95 ? 21.617 16.607 -21.641 1.00 94.12 95 LYS A N 1
ATOM 832 C CA . LYS A 1 95 ? 23.060 16.307 -21.607 1.00 94.12 95 LYS A CA 1
ATOM 833 C C . LYS A 1 95 ? 23.455 15.215 -22.603 1.00 94.12 95 LYS A C 1
ATOM 835 O O . LYS A 1 95 ? 24.511 15.333 -23.222 1.00 94.12 95 LYS A O 1
ATOM 840 N N . ALA A 1 96 ? 22.631 14.184 -22.792 1.00 92.62 96 ALA A N 1
ATOM 841 C CA . ALA A 1 96 ? 22.878 13.129 -23.773 1.00 92.62 96 ALA A CA 1
ATOM 842 C C . ALA A 1 96 ? 22.776 13.647 -25.221 1.00 92.62 96 ALA A C 1
ATOM 844 O O . ALA A 1 96 ? 23.620 13.306 -26.051 1.00 92.62 96 ALA A O 1
ATOM 845 N N . ILE A 1 97 ? 21.807 14.519 -25.520 1.00 94.06 97 ILE A N 1
ATOM 846 C CA . ILE A 1 97 ? 21.680 15.192 -26.823 1.00 94.06 97 ILE A CA 1
ATOM 847 C C . ILE A 1 97 ? 22.889 16.107 -27.069 1.00 94.06 97 ILE A C 1
ATOM 849 O O . ILE A 1 97 ? 23.529 16.006 -28.116 1.00 94.06 97 ILE A O 1
ATOM 853 N N . ALA A 1 98 ? 23.274 16.929 -26.090 1.00 94.44 98 ALA A N 1
ATOM 854 C CA . ALA A 1 98 ? 24.451 17.792 -26.185 1.00 94.44 98 ALA A CA 1
ATOM 855 C C . ALA A 1 98 ? 25.760 16.991 -26.345 1.00 94.44 98 ALA A C 1
ATOM 857 O O . ALA A 1 98 ? 26.658 17.413 -27.075 1.00 94.44 98 ALA A O 1
ATOM 858 N N . ALA A 1 99 ? 25.877 15.822 -25.706 1.00 93.31 99 ALA A N 1
ATOM 859 C CA . ALA A 1 99 ? 27.005 14.911 -25.895 1.00 93.31 99 ALA A CA 1
ATOM 860 C C . ALA A 1 99 ? 27.030 14.308 -27.310 1.00 93.31 99 ALA A C 1
ATOM 862 O O . ALA A 1 99 ? 28.087 14.308 -27.942 1.00 93.31 99 ALA A O 1
ATOM 863 N N . ARG A 1 100 ? 25.877 13.873 -27.845 1.00 92.75 100 ARG A N 1
ATOM 864 C CA . ARG A 1 100 ? 25.752 13.387 -29.233 1.00 92.75 100 ARG A CA 1
ATOM 865 C C . ARG A 1 100 ? 26.137 14.467 -30.248 1.00 92.75 100 ARG A C 1
ATOM 867 O O . ARG A 1 100 ? 26.998 14.211 -31.079 1.00 92.75 100 ARG A O 1
ATOM 874 N N . GLN A 1 101 ? 25.613 15.688 -30.115 1.00 94.50 101 GLN A N 1
ATOM 875 C CA . GLN A 1 101 ? 25.967 16.820 -30.988 1.00 94.50 101 GLN A CA 1
ATOM 876 C C . GLN A 1 101 ? 27.463 17.179 -30.926 1.00 94.50 101 GLN A C 1
ATOM 878 O O . GLN A 1 101 ? 28.050 17.592 -31.926 1.00 94.50 101 GLN A O 1
ATOM 883 N N . ARG A 1 102 ? 28.114 17.030 -29.763 1.00 92.75 102 ARG A N 1
ATOM 884 C CA . ARG A 1 102 ? 29.572 17.216 -29.635 1.00 92.75 102 ARG A CA 1
ATOM 885 C C . ARG A 1 102 ? 30.345 16.098 -30.338 1.00 92.75 102 ARG A C 1
ATOM 887 O O . ARG A 1 102 ? 31.276 16.401 -31.078 1.00 92.75 102 ARG A O 1
ATOM 894 N N . ALA A 1 103 ? 29.946 14.840 -30.152 1.00 92.62 103 ALA A N 1
ATOM 895 C CA . ALA A 1 103 ? 30.560 13.694 -30.823 1.00 92.62 103 ALA A CA 1
ATOM 896 C C . ALA A 1 103 ? 30.408 13.772 -32.354 1.00 92.62 103 ALA A C 1
ATOM 898 O O . ALA A 1 103 ? 31.373 13.549 -33.077 1.00 92.62 103 ALA A O 1
ATOM 899 N N . GLU A 1 104 ? 29.233 14.174 -32.841 1.00 93.50 104 GLU A N 1
ATOM 900 C CA . GLU A 1 104 ? 28.946 14.424 -34.257 1.00 93.50 104 GLU A CA 1
ATOM 901 C C . GLU A 1 104 ? 29.850 15.521 -34.836 1.00 93.50 104 GLU A C 1
ATOM 903 O O . GLU A 1 104 ? 30.521 15.299 -35.842 1.00 93.50 104 GLU A O 1
ATOM 908 N N . ARG A 1 105 ? 29.964 16.678 -34.165 1.00 93.19 105 ARG A N 1
ATOM 909 C CA . ARG A 1 105 ? 30.874 17.762 -34.586 1.00 93.19 105 ARG A CA 1
ATOM 910 C C . ARG A 1 105 ? 32.334 17.306 -34.647 1.00 93.19 105 ARG A C 1
ATOM 912 O O . ARG A 1 105 ? 33.030 17.659 -35.596 1.00 93.19 105 ARG A O 1
ATOM 919 N N . VAL A 1 106 ? 32.789 16.500 -33.684 1.00 95.06 106 VAL A N 1
ATOM 920 C CA . VAL A 1 106 ? 34.145 15.920 -33.683 1.00 95.06 106 VAL A CA 1
ATOM 921 C C . VAL A 1 106 ? 34.324 14.907 -34.821 1.00 95.06 106 VAL A C 1
ATOM 923 O O . VAL A 1 106 ? 35.356 14.925 -35.489 1.00 95.06 106 VAL A O 1
ATOM 926 N N . ALA A 1 107 ? 33.323 14.068 -35.103 1.00 92.88 107 ALA A N 1
ATOM 927 C CA . ALA A 1 107 ? 33.356 13.126 -36.221 1.00 92.88 107 ALA A CA 1
ATOM 928 C C . ALA A 1 107 ? 33.405 13.847 -37.581 1.00 92.88 107 ALA A C 1
ATOM 930 O O . ALA A 1 107 ? 34.221 13.494 -38.430 1.00 92.88 107 ALA A O 1
ATOM 931 N N . VAL A 1 108 ? 32.608 14.907 -37.762 1.00 94.12 108 VAL A N 1
ATOM 932 C CA . VAL A 1 108 ? 32.628 15.755 -38.966 1.00 94.12 108 VAL A CA 1
ATOM 933 C C . VAL A 1 108 ? 33.973 16.470 -39.119 1.00 94.12 108 VAL A C 1
ATOM 935 O O . VAL A 1 108 ? 34.539 16.461 -40.211 1.00 94.12 108 VAL A O 1
ATOM 938 N N . GLN A 1 109 ? 34.538 17.032 -38.044 1.00 93.62 109 GLN A N 1
ATOM 939 C CA . GLN A 1 109 ? 35.877 17.638 -38.082 1.00 93.62 109 GLN A CA 1
ATOM 940 C C . GLN A 1 109 ? 36.965 16.617 -38.440 1.00 93.62 109 GLN A C 1
ATOM 942 O O . GLN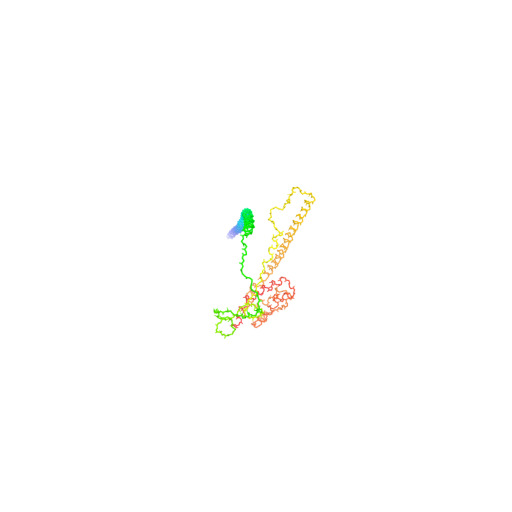 A 1 109 ? 37.832 16.918 -39.261 1.00 93.62 109 GLN A O 1
ATOM 947 N N . ARG A 1 110 ? 36.901 15.397 -37.889 1.00 93.06 110 ARG A N 1
ATOM 948 C CA . ARG A 1 110 ? 37.827 14.308 -38.230 1.00 93.06 110 ARG A CA 1
ATOM 949 C C . ARG A 1 110 ? 37.704 13.905 -39.700 1.00 93.06 110 ARG A C 1
ATOM 951 O O . ARG A 1 110 ? 38.720 13.849 -40.381 1.00 93.06 110 ARG A O 1
ATOM 958 N N . ALA A 1 111 ? 36.488 13.707 -40.208 1.00 91.69 111 ALA A N 1
ATOM 959 C CA . ALA A 1 111 ? 36.255 13.381 -41.615 1.00 91.69 111 ALA A CA 1
ATOM 960 C C . ALA A 1 111 ? 36.739 14.497 -42.564 1.00 91.69 111 ALA A C 1
ATOM 962 O O . ALA A 1 111 ? 37.320 14.213 -43.609 1.00 91.69 111 ALA A O 1
AT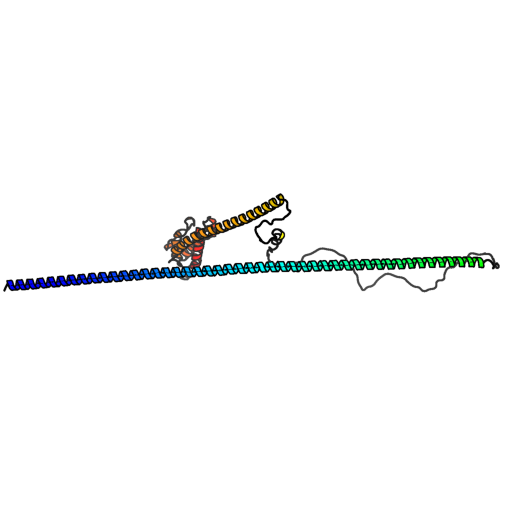OM 963 N N . GLN A 1 112 ? 36.570 15.770 -42.187 1.00 91.00 112 GLN A N 1
ATOM 964 C CA . GLN A 1 112 ? 37.109 16.908 -42.941 1.00 91.00 112 GLN A CA 1
ATOM 965 C C . GLN A 1 112 ? 38.644 16.964 -42.914 1.00 91.00 112 GLN A C 1
ATOM 967 O O . GLN A 1 112 ? 39.250 17.305 -43.930 1.00 91.00 112 GLN A O 1
ATOM 972 N N . ALA A 1 113 ? 39.284 16.629 -41.790 1.00 90.75 113 ALA A N 1
ATOM 973 C CA . ALA A 1 113 ? 40.740 16.528 -41.702 1.00 90.75 113 ALA A CA 1
ATOM 974 C C . ALA A 1 113 ? 41.273 15.381 -42.580 1.00 90.75 113 ALA A C 1
ATOM 976 O O . ALA A 1 113 ? 42.144 15.607 -43.413 1.00 90.75 113 ALA A O 1
ATOM 977 N N . GLU A 1 114 ? 40.670 14.197 -42.479 1.00 92.50 114 GLU A N 1
ATOM 978 C CA . GLU A 1 114 ? 41.018 12.997 -43.251 1.00 92.50 114 GLU A CA 1
ATOM 979 C C . GLU A 1 114 ? 40.812 13.201 -44.770 1.00 92.50 114 GLU A C 1
ATOM 981 O O . GLU A 1 114 ? 41.604 12.741 -45.593 1.00 92.50 114 GLU A O 1
ATOM 986 N N . ALA A 1 115 ? 39.781 13.956 -45.169 1.00 89.12 115 ALA A N 1
ATOM 987 C CA . ALA A 1 115 ? 39.568 14.353 -46.562 1.00 89.12 115 ALA A CA 1
ATOM 988 C C . ALA A 1 115 ? 40.625 15.356 -47.065 1.00 89.12 115 ALA A C 1
ATOM 990 O O . ALA A 1 115 ? 41.077 15.247 -48.207 1.00 89.12 115 ALA A O 1
ATOM 991 N N . ARG A 1 116 ? 41.052 16.313 -46.226 1.00 91.19 116 ARG A N 1
ATOM 992 C CA . ARG A 1 116 ? 42.148 17.250 -46.547 1.00 91.19 116 ARG A CA 1
ATOM 993 C C . ARG A 1 116 ? 43.494 16.536 -46.644 1.00 91.19 116 ARG A C 1
ATOM 995 O O . ARG A 1 116 ? 44.276 16.856 -47.533 1.00 91.19 116 ARG A O 1
ATOM 1002 N N . GLU A 1 117 ? 43.741 15.563 -45.773 1.00 90.94 117 GLU A N 1
ATOM 1003 C CA . GLU A 1 117 ? 44.937 14.722 -45.788 1.00 90.94 117 GLU A CA 1
ATOM 1004 C C . GLU A 1 117 ? 45.014 13.914 -47.088 1.00 90.94 117 GLU A C 1
ATOM 1006 O O . GLU A 1 117 ? 45.957 14.110 -47.854 1.00 90.94 117 GLU A O 1
ATOM 1011 N N . ARG A 1 118 ? 43.964 13.156 -47.443 1.00 90.50 118 ARG A N 1
ATOM 1012 C CA . ARG A 1 118 ? 43.890 12.450 -48.739 1.00 90.50 118 ARG A CA 1
ATOM 1013 C C . ARG A 1 118 ? 44.026 13.381 -49.947 1.00 90.50 118 ARG A C 1
ATOM 1015 O O . ARG A 1 118 ? 44.633 13.003 -50.949 1.00 90.50 118 ARG A O 1
ATOM 1022 N N . ALA A 1 119 ? 43.481 14.598 -49.884 1.00 88.94 119 ALA A N 1
ATOM 1023 C CA . ALA A 1 119 ? 43.648 15.585 -50.951 1.00 88.94 119 ALA A CA 1
ATOM 1024 C C . ALA A 1 119 ? 45.109 16.060 -51.075 1.00 88.94 119 ALA A C 1
ATOM 1026 O O . ALA A 1 119 ? 45.621 16.175 -52.190 1.00 88.94 119 ALA A O 1
ATOM 1027 N N . ALA A 1 120 ? 45.798 16.279 -49.951 1.00 89.88 120 ALA A N 1
ATOM 1028 C CA . ALA A 1 120 ? 47.210 16.650 -49.914 1.00 89.88 120 ALA A CA 1
ATOM 1029 C C . ALA A 1 120 ? 48.132 15.494 -50.344 1.00 89.88 120 ALA A C 1
ATOM 1031 O O . ALA A 1 120 ? 49.080 15.718 -51.094 1.00 89.88 120 ALA A O 1
ATOM 1032 N N . GLU A 1 121 ? 47.846 14.253 -49.944 1.00 88.94 121 GLU A N 1
ATOM 1033 C CA . GLU A 1 121 ? 48.536 13.053 -50.435 1.00 88.94 121 GLU A CA 1
ATOM 1034 C C . GLU A 1 121 ? 48.333 12.865 -51.940 1.00 88.94 121 GLU A C 1
ATOM 1036 O O . GLU A 1 121 ? 49.300 12.703 -52.681 1.00 88.94 121 GLU A O 1
ATOM 1041 N N . GLY A 1 122 ? 47.094 12.982 -52.425 1.00 89.62 122 GLY A N 1
ATOM 1042 C CA . GLY A 1 122 ? 46.784 12.937 -53.852 1.00 89.62 122 GLY A CA 1
ATOM 1043 C C . GLY A 1 122 ? 47.404 14.091 -54.650 1.00 89.62 122 GLY A C 1
ATOM 1044 O O . GLY A 1 122 ? 47.620 13.954 -55.854 1.00 89.62 122 GLY A O 1
ATOM 1045 N N . ALA A 1 123 ? 47.708 15.230 -54.023 1.00 87.19 123 ALA A N 1
ATOM 1046 C CA . ALA A 1 123 ? 48.494 16.300 -54.637 1.00 87.19 123 ALA A CA 1
ATOM 1047 C C . ALA A 1 123 ? 49.992 15.946 -54.677 1.00 87.19 123 ALA A C 1
ATOM 1049 O O . ALA A 1 123 ? 50.603 16.044 -55.742 1.00 87.19 123 ALA A O 1
ATOM 1050 N N . LYS A 1 124 ? 50.561 15.449 -53.567 1.00 90.50 124 LYS A N 1
ATOM 1051 C CA . LYS A 1 124 ? 51.953 14.963 -53.490 1.00 90.50 124 LYS A CA 1
ATOM 1052 C C . LYS A 1 124 ? 52.229 13.869 -54.523 1.00 90.50 124 LYS A C 1
ATOM 1054 O O . LYS A 1 124 ? 53.163 14.009 -55.299 1.00 90.50 124 LYS A O 1
ATOM 1059 N N . GLN A 1 125 ? 51.379 12.843 -54.608 1.00 90.12 125 GLN A N 1
ATOM 1060 C CA . GLN A 1 125 ? 51.526 11.742 -55.570 1.00 90.12 125 GLN A CA 1
ATOM 1061 C C . GLN A 1 125 ? 51.446 12.214 -57.031 1.00 90.12 125 GLN A C 1
ATOM 1063 O O . GLN A 1 125 ? 52.140 11.674 -57.889 1.00 90.12 125 GLN A O 1
ATOM 1068 N N . ARG A 1 126 ? 50.623 13.228 -57.346 1.00 87.88 126 ARG A N 1
ATOM 1069 C CA . ARG A 1 126 ? 50.594 13.829 -58.693 1.00 87.88 126 ARG A CA 1
ATOM 1070 C C . ARG A 1 126 ? 51.873 14.613 -58.990 1.00 87.88 126 ARG A C 1
ATOM 1072 O O . ARG A 1 126 ? 52.417 14.465 -60.078 1.00 87.88 126 ARG A O 1
ATOM 1079 N N . ALA A 1 127 ? 52.366 15.399 -58.032 1.00 88.00 127 ALA A N 1
ATOM 1080 C CA . ALA A 1 127 ? 53.619 16.140 -58.172 1.00 88.00 127 ALA A CA 1
ATOM 1081 C C . ALA A 1 127 ? 54.834 15.202 -58.306 1.00 88.00 127 ALA A C 1
ATOM 1083 O O . ALA A 1 127 ? 55.701 15.435 -59.142 1.00 88.00 127 ALA A O 1
ATOM 1084 N N . GLU A 1 128 ? 54.866 14.109 -57.542 1.00 91.19 128 GLU A N 1
ATOM 1085 C CA . GLU A 1 128 ? 55.895 13.070 -57.620 1.00 91.19 128 GLU A CA 1
ATOM 1086 C C . GLU A 1 128 ? 55.873 12.345 -58.972 1.00 91.19 128 GLU A C 1
ATOM 1088 O O . GLU A 1 128 ? 56.920 12.213 -59.601 1.00 91.19 128 GLU A O 1
ATOM 1093 N N . ARG A 1 129 ? 54.691 11.956 -59.475 1.00 89.88 129 ARG A N 1
ATOM 1094 C CA . ARG A 1 129 ? 54.549 11.369 -60.820 1.00 89.88 129 ARG A CA 1
ATOM 1095 C C . ARG A 1 129 ? 55.003 12.331 -61.916 1.00 89.88 129 ARG A C 1
ATOM 1097 O O . ARG A 1 129 ? 55.774 11.922 -62.774 1.00 89.88 129 ARG A O 1
ATOM 1104 N N . ALA A 1 130 ? 54.607 13.603 -61.856 1.00 88.88 130 ALA A N 1
ATOM 1105 C CA . ALA A 1 130 ? 55.052 14.615 -62.816 1.00 88.88 130 ALA A CA 1
ATOM 1106 C C . ALA A 1 130 ? 56.575 14.854 -62.752 1.00 88.88 130 ALA A C 1
ATOM 1108 O O . ALA A 1 130 ? 57.223 15.017 -63.783 1.00 88.88 130 ALA A O 1
ATOM 1109 N N . ALA A 1 131 ? 57.172 14.822 -61.555 1.00 88.62 131 ALA A N 1
ATOM 1110 C CA . ALA A 1 131 ? 58.620 14.913 -61.380 1.00 88.62 131 ALA A CA 1
ATOM 1111 C C . ALA A 1 131 ? 59.358 13.653 -61.874 1.00 88.62 131 ALA A C 1
ATOM 1113 O O . ALA A 1 131 ? 60.462 13.765 -62.407 1.00 88.62 131 ALA A O 1
ATOM 1114 N N . ALA A 1 132 ? 58.764 12.465 -61.728 1.00 89.00 132 ALA A N 1
ATOM 1115 C CA . ALA A 1 132 ? 59.291 11.217 -62.276 1.00 89.00 132 ALA A CA 1
ATOM 1116 C C . ALA A 1 132 ? 59.228 11.207 -63.813 1.00 89.00 132 ALA A C 1
ATOM 1118 O O . ALA A 1 132 ? 60.244 10.950 -64.448 1.00 89.00 132 ALA A O 1
ATOM 1119 N N . GLU A 1 133 ? 58.095 11.592 -64.404 1.00 90.25 133 GLU A N 1
ATOM 1120 C CA . GLU A 1 133 ? 57.905 11.737 -65.855 1.00 90.25 133 GLU A CA 1
ATOM 1121 C C . GLU A 1 133 ? 58.869 12.779 -66.454 1.00 90.25 133 GLU A C 1
ATOM 1123 O O . GLU A 1 133 ? 59.481 12.549 -67.496 1.00 90.25 133 GLU A O 1
ATOM 1128 N N . ALA A 1 134 ? 59.087 13.909 -65.769 1.00 87.12 134 ALA A N 1
ATOM 1129 C CA . ALA A 1 134 ? 60.080 14.903 -66.176 1.00 87.12 134 ALA A CA 1
ATOM 1130 C C . ALA A 1 134 ? 61.519 14.351 -66.121 1.00 87.12 134 ALA A C 1
ATOM 1132 O O . ALA A 1 134 ? 62.304 14.585 -67.041 1.00 87.12 134 ALA A O 1
ATOM 1133 N N . ARG A 1 135 ? 61.869 13.581 -65.080 1.00 91.19 135 ARG A N 1
ATOM 1134 C CA . ARG A 1 135 ? 63.172 12.895 -64.981 1.00 91.19 135 ARG A CA 1
ATOM 1135 C C . ARG A 1 135 ? 63.340 11.831 -66.065 1.00 91.19 135 ARG A C 1
ATOM 1137 O O . ARG A 1 135 ? 64.428 11.725 -66.622 1.00 91.19 135 ARG A O 1
ATOM 1144 N N . GLU A 1 136 ? 62.291 11.076 -66.376 1.00 91.00 136 GLU A N 1
ATOM 1145 C CA . GLU A 1 136 ? 62.291 10.078 -67.446 1.00 91.00 136 GLU A CA 1
ATOM 1146 C C . GLU A 1 136 ? 62.504 10.736 -68.812 1.00 91.00 136 GLU A C 1
ATOM 1148 O O . GLU A 1 136 ? 63.380 10.299 -69.553 1.00 91.00 136 GLU A O 1
ATOM 1153 N N . ARG A 1 137 ? 61.806 11.841 -69.112 1.00 89.31 137 ARG A N 1
ATOM 1154 C CA . ARG A 1 137 ? 62.013 12.622 -70.345 1.00 89.31 137 ARG A CA 1
ATOM 1155 C C . ARG A 1 137 ? 63.448 13.127 -70.486 1.00 89.31 137 ARG A C 1
ATOM 1157 O O . ARG A 1 137 ? 64.047 12.930 -71.537 1.00 89.31 137 ARG A O 1
ATOM 1164 N N . VAL A 1 138 ? 64.029 13.694 -69.425 1.00 89.94 138 VAL A N 1
ATOM 1165 C CA . VAL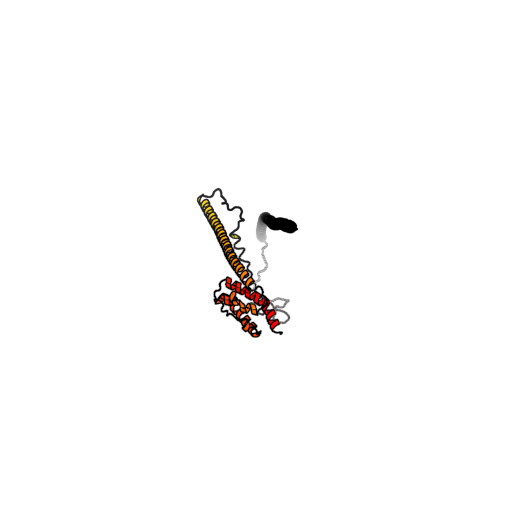 A 1 138 ? 65.435 14.144 -69.432 1.00 89.94 138 VAL A CA 1
ATOM 1166 C C . VAL A 1 138 ? 66.405 12.966 -69.607 1.00 89.94 138 VAL A C 1
ATOM 1168 O O . VAL A 1 138 ? 67.389 13.084 -70.334 1.00 89.94 138 VAL A O 1
ATOM 1171 N N . GLN A 1 139 ? 66.132 11.805 -69.000 1.00 87.69 139 GLN A N 1
ATOM 1172 C CA . GLN A 1 139 ? 66.939 10.597 -69.213 1.00 87.69 139 GLN A CA 1
ATOM 1173 C C . GLN A 1 139 ? 66.779 10.017 -70.626 1.00 87.69 139 GLN A C 1
ATOM 1175 O O . GLN A 1 139 ? 67.753 9.510 -71.177 1.00 87.69 139 GLN A O 1
ATOM 1180 N N . ALA A 1 140 ? 65.588 10.091 -71.221 1.00 85.69 140 ALA A N 1
ATOM 1181 C CA . ALA A 1 140 ? 65.331 9.663 -72.592 1.00 85.69 140 ALA A CA 1
ATOM 1182 C C . ALA A 1 140 ? 66.062 10.564 -73.596 1.00 85.69 140 ALA A C 1
ATOM 1184 O O . ALA A 1 140 ? 66.808 10.052 -74.425 1.00 85.69 140 ALA A O 1
ATOM 1185 N N . GLU A 1 141 ? 65.956 11.888 -73.452 1.00 88.19 141 GLU A N 1
ATOM 1186 C CA . GLU A 1 141 ? 66.680 12.868 -74.272 1.00 88.19 141 GLU A CA 1
ATOM 1187 C C . GLU A 1 141 ? 68.207 12.708 -74.136 1.00 88.19 141 GLU A C 1
ATOM 1189 O O . GLU A 1 141 ? 68.938 12.745 -75.127 1.00 88.19 141 GLU A O 1
ATOM 1194 N N . ALA A 1 142 ? 68.712 12.465 -72.920 1.00 86.38 142 ALA A N 1
ATOM 1195 C CA . ALA A 1 142 ? 70.130 12.185 -72.693 1.00 86.38 142 ALA A CA 1
ATOM 1196 C C . ALA A 1 142 ? 70.582 10.863 -73.343 1.00 86.38 142 ALA A C 1
ATOM 1198 O O . ALA A 1 142 ? 71.667 10.809 -73.924 1.00 86.38 142 ALA A O 1
ATOM 1199 N N . ARG A 1 143 ? 69.756 9.806 -73.292 1.00 88.50 143 ARG A N 1
ATOM 1200 C CA . ARG A 1 143 ? 70.018 8.525 -73.975 1.00 88.50 143 ARG A CA 1
ATOM 1201 C C . ARG A 1 143 ? 69.971 8.664 -75.494 1.00 88.50 143 ARG A C 1
ATOM 1203 O O . ARG A 1 143 ? 70.810 8.072 -76.163 1.00 88.50 143 ARG A O 1
ATOM 1210 N N . GLU A 1 144 ? 69.045 9.450 -76.034 1.00 86.88 144 GLU A N 1
ATOM 1211 C CA . GLU A 1 144 ? 68.955 9.730 -77.469 1.00 86.88 144 GLU A CA 1
ATOM 1212 C C . GLU A 1 144 ? 70.193 10.491 -77.955 1.00 86.88 144 GLU A C 1
ATOM 1214 O O . GLU A 1 144 ? 70.835 10.060 -78.911 1.00 86.88 144 GLU A O 1
ATOM 1219 N N . LYS A 1 145 ? 70.606 11.549 -77.244 1.00 84.50 145 LYS A N 1
ATOM 1220 C CA . LYS A 1 145 ? 71.841 12.293 -77.547 1.00 84.50 145 LYS A CA 1
ATOM 1221 C C . LYS A 1 145 ? 73.091 11.419 -77.430 1.00 84.50 145 LYS A C 1
ATOM 1223 O O . LYS A 1 145 ? 73.954 11.494 -78.299 1.00 84.50 145 LYS A O 1
ATOM 1228 N N . ALA A 1 146 ? 73.177 10.552 -76.419 1.00 84.69 146 ALA A N 1
ATOM 1229 C CA . ALA A 1 146 ? 74.276 9.595 -76.286 1.00 84.69 146 ALA A CA 1
ATOM 1230 C C . ALA A 1 146 ? 74.285 8.552 -77.422 1.00 84.69 146 ALA A C 1
ATOM 1232 O O . ALA A 1 146 ? 75.344 8.242 -77.962 1.00 84.69 146 ALA A O 1
ATOM 1233 N N . ALA A 1 147 ? 73.118 8.050 -77.835 1.00 82.56 147 ALA A N 1
ATOM 1234 C CA . ALA A 1 147 ? 72.993 7.122 -78.958 1.00 82.56 147 ALA A CA 1
ATOM 1235 C C . ALA A 1 147 ? 73.292 7.790 -80.313 1.00 82.56 147 ALA A C 1
ATOM 1237 O O . ALA A 1 147 ? 73.855 7.147 -81.197 1.00 82.56 147 ALA A O 1
ATOM 1238 N N . ALA A 1 148 ? 72.950 9.070 -80.482 1.00 82.19 148 ALA A N 1
ATOM 1239 C CA . ALA A 1 148 ? 73.327 9.864 -81.647 1.00 82.19 148 ALA A CA 1
ATOM 1240 C C . ALA A 1 148 ? 74.846 10.102 -81.692 1.00 82.19 148 ALA A C 1
ATOM 1242 O O . ALA A 1 148 ? 75.462 9.839 -82.721 1.00 82.19 148 ALA A O 1
ATOM 1243 N N . ALA A 1 149 ? 75.456 10.492 -80.566 1.00 81.56 149 ALA A N 1
ATOM 1244 C CA . ALA A 1 149 ? 76.903 10.670 -80.445 1.00 81.56 149 ALA A CA 1
ATOM 1245 C C . ALA A 1 149 ? 77.673 9.371 -80.746 1.00 81.56 149 ALA A C 1
ATOM 1247 O O . ALA A 1 149 ? 78.607 9.379 -81.548 1.00 81.56 149 ALA A O 1
ATOM 1248 N N . ALA A 1 150 ? 77.231 8.239 -80.186 1.00 81.50 150 ALA A N 1
ATOM 1249 C CA . ALA A 1 150 ? 77.821 6.927 -80.452 1.00 81.50 150 ALA A CA 1
ATOM 1250 C C . ALA A 1 150 ? 77.682 6.503 -81.927 1.00 81.50 150 ALA A C 1
ATOM 1252 O O . ALA A 1 150 ? 78.608 5.917 -82.483 1.00 81.50 150 ALA A O 1
ATOM 1253 N N . LYS A 1 151 ? 76.562 6.831 -82.593 1.00 80.31 151 LYS A N 1
ATOM 1254 C CA . LYS A 1 151 ? 76.408 6.615 -84.043 1.00 80.31 151 LYS A CA 1
ATOM 1255 C C . LYS A 1 151 ? 77.389 7.464 -84.847 1.00 80.31 151 LYS A C 1
ATOM 1257 O O . LYS A 1 151 ? 78.079 6.908 -85.693 1.00 80.31 151 LYS A O 1
ATOM 1262 N N . SER A 1 152 ? 77.519 8.761 -84.552 1.00 78.56 152 SER A N 1
ATOM 1263 C CA . SER A 1 152 ? 78.505 9.611 -85.235 1.00 78.56 152 SER A CA 1
ATOM 1264 C C . SER A 1 152 ? 79.946 9.148 -85.002 1.00 78.56 152 SER A C 1
ATOM 1266 O O . SER A 1 152 ? 80.736 9.175 -85.938 1.00 78.56 152 SER A O 1
ATOM 1268 N N . GLU A 1 153 ? 80.281 8.650 -83.808 1.00 81.06 153 GLU A N 1
ATOM 1269 C CA . GLU A 1 153 ? 81.611 8.097 -83.529 1.00 81.06 153 GLU A CA 1
ATOM 1270 C C . GLU A 1 153 ? 81.870 6.806 -84.328 1.00 81.06 153 GLU A C 1
ATOM 1272 O O . GLU A 1 153 ? 82.962 6.614 -84.859 1.00 81.06 153 GLU A O 1
ATOM 1277 N N . VAL A 1 154 ? 80.867 5.932 -84.476 1.00 79.81 154 VAL A N 1
ATOM 1278 C CA . VAL A 1 154 ? 80.957 4.744 -85.344 1.00 79.81 154 VAL A CA 1
ATOM 1279 C C . VAL A 1 154 ? 81.076 5.141 -86.820 1.00 79.81 154 VAL A C 1
ATOM 1281 O O . VAL A 1 154 ? 81.923 4.588 -87.519 1.00 79.81 154 VAL A O 1
ATOM 1284 N N . ASP A 1 155 ? 80.315 6.131 -87.290 1.00 77.00 155 ASP A N 1
ATOM 1285 C CA . ASP A 1 155 ? 80.416 6.644 -88.662 1.00 77.00 155 ASP A CA 1
ATOM 1286 C C . ASP A 1 155 ? 81.780 7.300 -88.944 1.00 77.00 155 ASP A C 1
ATOM 1288 O O . ASP A 1 155 ? 82.293 7.200 -90.059 1.00 77.00 155 ASP A O 1
ATOM 1292 N N . GLU A 1 156 ? 82.395 7.969 -87.964 1.00 77.75 156 GLU A N 1
ATOM 1293 C CA . GLU A 1 156 ? 83.762 8.493 -88.077 1.00 77.75 156 GLU A CA 1
ATOM 1294 C C . GLU A 1 156 ? 84.817 7.386 -88.035 1.00 77.75 156 GLU A C 1
ATOM 1296 O O . GLU A 1 156 ? 85.717 7.389 -88.874 1.00 77.75 156 GLU A O 1
ATOM 1301 N N . ARG A 1 157 ? 84.679 6.391 -87.149 1.00 77.19 157 ARG A N 1
ATOM 1302 C CA . ARG A 1 157 ? 85.550 5.202 -87.118 1.00 77.19 157 ARG A CA 1
ATOM 1303 C C . ARG A 1 157 ? 85.510 4.445 -88.451 1.00 77.19 157 ARG A C 1
ATOM 1305 O O . ARG A 1 157 ? 86.568 4.126 -88.984 1.00 77.19 157 ARG A O 1
ATOM 1312 N N . LEU A 1 158 ? 84.328 4.250 -89.041 1.00 77.44 158 LEU A N 1
ATOM 1313 C CA . LEU A 1 158 ? 84.159 3.621 -90.359 1.00 77.44 158 LEU A CA 1
ATOM 1314 C C . LEU A 1 158 ? 84.756 4.465 -91.499 1.00 77.44 158 LEU A C 1
ATOM 1316 O O . LEU A 1 158 ? 85.331 3.914 -92.437 1.00 77.44 158 LEU A O 1
ATOM 1320 N N . LYS A 1 159 ? 84.669 5.802 -91.435 1.00 73.75 159 LYS A N 1
ATOM 1321 C CA . LYS A 1 159 ? 85.360 6.689 -92.394 1.00 73.75 159 LYS A CA 1
ATOM 1322 C C . LYS A 1 159 ? 86.880 6.615 -92.236 1.00 73.75 159 LYS A C 1
ATOM 1324 O O . LYS A 1 159 ? 87.576 6.585 -93.247 1.00 73.75 159 LYS A O 1
ATOM 1329 N N . ALA A 1 160 ? 87.388 6.555 -91.006 1.00 75.25 160 ALA A N 1
ATOM 1330 C CA . ALA A 1 160 ? 88.814 6.432 -90.715 1.00 75.25 160 ALA A CA 1
ATOM 1331 C C . ALA A 1 160 ? 89.379 5.072 -91.158 1.00 75.25 160 ALA A C 1
ATOM 1333 O O . ALA A 1 160 ? 90.434 5.032 -91.783 1.00 75.25 160 ALA A O 1
ATOM 1334 N N . GLU A 1 161 ? 88.654 3.975 -90.925 1.00 70.88 161 GLU A N 1
ATOM 1335 C CA . GLU A 1 161 ? 88.984 2.636 -91.432 1.00 70.88 161 GLU A CA 1
ATOM 1336 C C . GLU A 1 161 ? 89.041 2.621 -92.967 1.00 70.88 161 GLU A C 1
ATOM 1338 O O . GLU A 1 161 ? 90.016 2.155 -93.556 1.00 70.88 161 GLU A O 1
ATOM 1343 N N . ARG A 1 162 ? 88.049 3.229 -93.629 1.00 65.94 162 ARG A N 1
ATOM 1344 C CA . ARG A 1 162 ? 88.007 3.340 -95.094 1.00 65.94 162 ARG A CA 1
ATOM 1345 C C . ARG A 1 162 ? 89.114 4.245 -95.649 1.00 65.94 162 ARG A C 1
ATOM 1347 O O . ARG A 1 162 ? 89.665 3.965 -96.708 1.00 65.94 162 ARG A O 1
ATOM 1354 N N . ALA A 1 163 ? 89.487 5.308 -94.937 1.00 65.69 163 ALA A N 1
ATOM 1355 C CA . ALA A 1 163 ? 90.638 6.138 -95.294 1.00 65.69 163 ALA A CA 1
ATOM 1356 C C . ALA A 1 163 ? 91.963 5.374 -95.115 1.00 65.69 163 ALA A C 1
ATOM 1358 O O . ALA A 1 163 ? 92.841 5.458 -95.973 1.00 65.69 163 ALA A O 1
ATOM 1359 N N . ALA A 1 164 ? 92.088 4.572 -94.053 1.00 63.56 164 ALA A N 1
ATOM 1360 C CA . ALA A 1 164 ? 93.239 3.706 -93.823 1.00 63.56 164 ALA A CA 1
ATOM 1361 C C . ALA A 1 164 ? 93.361 2.606 -94.893 1.00 63.56 164 ALA A C 1
ATOM 1363 O O . ALA A 1 164 ? 94.473 2.331 -95.339 1.00 63.56 164 ALA A O 1
ATOM 1364 N N . SER A 1 165 ? 92.248 2.036 -95.380 1.00 59.72 165 SER A N 1
ATOM 1365 C CA . SER A 1 165 ? 92.292 1.075 -96.491 1.00 59.72 165 SER A CA 1
ATOM 1366 C C . SER A 1 165 ? 92.792 1.718 -97.791 1.00 59.72 165 SER A C 1
ATOM 1368 O O . SER A 1 165 ? 93.621 1.124 -98.471 1.00 59.72 165 SER A O 1
ATOM 1370 N N . PHE A 1 166 ? 92.380 2.957 -98.096 1.00 54.97 166 PHE A N 1
ATOM 1371 C CA . PHE A 1 166 ? 92.916 3.719 -99.237 1.00 54.97 166 PHE A CA 1
ATOM 1372 C C . PHE A 1 166 ? 94.393 4.126 -99.060 1.00 54.97 166 PHE A C 1
ATOM 1374 O O . PHE A 1 166 ? 95.124 4.219 -100.042 1.00 54.97 166 PHE A O 1
ATOM 1381 N N . ALA A 1 167 ? 94.860 4.338 -97.825 1.00 53.38 167 ALA A N 1
ATOM 1382 C CA . ALA A 1 167 ? 96.268 4.624 -97.534 1.00 53.38 167 ALA A CA 1
ATOM 1383 C C . ALA A 1 167 ? 97.171 3.370 -97.549 1.00 53.38 167 ALA A C 1
ATOM 1385 O O . ALA A 1 167 ? 98.393 3.495 -97.631 1.00 53.38 167 ALA A O 1
ATOM 1386 N N . GLY A 1 168 ? 96.592 2.166 -97.474 1.00 49.00 168 GLY A N 1
ATOM 1387 C CA . GLY A 1 168 ? 97.324 0.895 -97.496 1.00 49.00 168 GLY A CA 1
ATOM 1388 C C . GLY A 1 168 ? 97.759 0.424 -98.889 1.00 49.00 168 GLY A C 1
ATOM 1389 O O . GLY A 1 168 ? 98.655 -0.413 -98.996 1.00 49.00 168 GLY A O 1
ATOM 1390 N N . GLU A 1 169 ? 97.177 0.961 -99.965 1.00 44.62 169 GLU A N 1
ATOM 1391 C CA . GLU A 1 169 ? 97.311 0.418 -101.329 1.00 44.62 169 GLU A CA 1
ATOM 1392 C C . GLU A 1 169 ? 98.634 0.772 -102.049 1.00 44.62 169 GLU A C 1
ATOM 1394 O O . GLU A 1 169 ? 98.709 0.767 -103.276 1.00 44.62 169 GLU A O 1
ATOM 1399 N N . ASN A 1 170 ? 99.720 1.054 -101.315 1.00 47.25 170 ASN A N 1
ATOM 1400 C CA . ASN A 1 170 ? 101.054 1.149 -101.922 1.00 47.25 170 ASN A CA 1
ATOM 1401 C C . ASN A 1 170 ? 102.222 0.724 -101.013 1.00 47.25 170 ASN A C 1
ATOM 1403 O O . ASN A 1 170 ? 103.179 1.472 -100.797 1.00 47.25 170 ASN A O 1
ATOM 1407 N N . ARG A 1 171 ? 102.194 -0.524 -100.528 1.00 42.66 171 ARG A N 1
ATOM 1408 C CA . ARG A 1 171 ? 103.437 -1.241 -100.199 1.00 42.66 171 ARG A CA 1
ATOM 1409 C C . ARG A 1 171 ? 103.364 -2.705 -100.627 1.00 42.66 171 ARG A C 1
ATOM 1411 O O . ARG A 1 171 ? 102.926 -3.578 -99.885 1.00 42.66 171 ARG A O 1
ATOM 1418 N N . GLN A 1 172 ? 103.761 -2.950 -101.873 1.00 39.72 172 GLN A N 1
ATOM 1419 C CA . GLN A 1 172 ? 103.843 -4.294 -102.439 1.00 39.72 172 GLN A CA 1
ATOM 1420 C C . GLN A 1 172 ? 104.914 -5.150 -101.739 1.00 39.72 172 GLN A C 1
ATOM 1422 O O . GLN A 1 172 ? 105.903 -4.616 -101.244 1.00 39.72 172 GLN A O 1
ATOM 1427 N N . LYS A 1 173 ? 104.677 -6.472 -101.756 1.00 36.56 173 LYS A N 1
ATOM 1428 C CA . LYS A 1 173 ? 105.575 -7.574 -102.177 1.00 36.56 173 LYS A CA 1
ATOM 1429 C C . LYS A 1 173 ? 107.094 -7.344 -101.978 1.00 36.56 173 LYS A C 1
ATOM 1431 O O . LYS A 1 173 ? 107.640 -6.359 -102.454 1.00 36.56 173 LYS A O 1
ATOM 1436 N N . ASN A 1 174 ? 107.857 -8.291 -101.437 1.00 35.31 174 ASN A N 1
ATOM 1437 C CA . ASN A 1 174 ? 107.696 -9.745 -101.576 1.00 35.31 174 ASN A CA 1
ATOM 1438 C C . ASN A 1 174 ? 108.307 -10.512 -100.378 1.00 35.31 174 ASN A C 1
ATOM 1440 O O . ASN A 1 174 ? 108.695 -9.888 -99.397 1.00 35.31 174 ASN A O 1
ATOM 1444 N N . GLU A 1 175 ? 108.448 -11.835 -100.542 1.00 31.97 175 GLU A N 1
ATOM 1445 C CA . GLU A 1 175 ? 109.181 -12.802 -99.698 1.00 31.97 175 GLU A CA 1
ATOM 1446 C C . GLU A 1 175 ? 108.407 -13.430 -98.516 1.00 31.97 175 GLU A C 1
ATOM 1448 O O . GLU A 1 175 ? 107.887 -12.729 -97.656 1.00 31.97 175 GLU A O 1
ATOM 1453 N N . ASN A 1 176 ? 108.312 -14.762 -98.392 1.00 38.12 176 ASN A N 1
ATOM 1454 C CA . ASN A 1 176 ? 108.627 -15.835 -99.353 1.00 38.12 176 ASN A CA 1
ATOM 1455 C C . ASN A 1 176 ? 107.559 -16.932 -99.273 1.00 38.12 176 ASN A C 1
ATOM 1457 O O . ASN A 1 176 ? 107.106 -17.276 -98.182 1.00 38.12 176 ASN A O 1
ATOM 1461 N N . ASP A 1 177 ? 107.200 -17.492 -100.427 1.00 36.75 177 ASP A N 1
ATOM 1462 C CA . ASP A 1 177 ? 106.345 -18.672 -100.526 1.00 36.75 177 ASP A CA 1
ATOM 1463 C C . ASP A 1 177 ? 107.247 -19.912 -100.614 1.00 36.75 177 ASP A C 1
ATOM 1465 O O . ASP A 1 177 ? 108.045 -20.042 -101.544 1.00 36.75 177 ASP A O 1
ATOM 1469 N N . LEU A 1 178 ? 107.189 -20.778 -99.601 1.00 42.62 178 LEU A N 1
ATOM 1470 C CA . LEU A 1 178 ? 107.895 -22.059 -99.568 1.00 42.62 178 LEU A CA 1
ATOM 1471 C C . LEU A 1 178 ? 106.936 -23.123 -99.047 1.00 42.62 178 LEU A C 1
ATOM 1473 O O . LEU A 1 178 ? 106.471 -23.070 -97.907 1.00 42.62 178 LEU A O 1
ATOM 1477 N N . GLU A 1 179 ? 106.625 -24.066 -99.929 1.00 38.91 179 GLU A N 1
ATOM 1478 C CA . GLU A 1 179 ? 105.420 -24.873 -99.828 1.00 38.91 179 GLU A CA 1
ATOM 1479 C C . GLU A 1 179 ? 105.406 -25.836 -98.634 1.00 38.91 179 GLU A C 1
ATOM 1481 O O . GLU A 1 179 ? 106.353 -26.565 -98.326 1.00 38.91 179 GLU A O 1
ATOM 1486 N N . SER A 1 180 ? 104.228 -25.882 -98.019 1.00 56.50 180 SER A N 1
ATOM 1487 C CA . SER A 1 180 ? 103.708 -26.980 -97.211 1.00 56.50 180 SER A CA 1
ATOM 1488 C C . SER A 1 180 ? 104.147 -28.368 -97.697 1.00 56.50 180 SER A C 1
ATOM 1490 O O . SER A 1 180 ? 103.812 -28.751 -98.817 1.00 56.50 180 SER A O 1
ATOM 1492 N N . PHE A 1 181 ? 104.779 -29.165 -96.825 1.00 38.78 181 PHE A N 1
ATOM 1493 C CA . PHE A 1 181 ? 105.137 -30.554 -97.158 1.00 38.78 181 PHE A CA 1
ATOM 1494 C C . PHE A 1 181 ? 104.574 -31.630 -96.224 1.00 38.78 181 PHE A C 1
ATOM 1496 O O . PHE A 1 181 ? 104.021 -32.614 -96.706 1.00 38.78 181 PHE A O 1
ATOM 1503 N N . PHE A 1 182 ? 104.648 -31.459 -94.898 1.00 36.31 182 PHE A N 1
ATOM 1504 C CA . PHE A 1 182 ? 104.108 -32.448 -93.953 1.00 36.31 182 PHE A CA 1
ATOM 1505 C C . PHE A 1 182 ? 103.226 -31.813 -92.878 1.00 36.31 182 PHE A C 1
ATOM 1507 O O . PHE A 1 182 ? 103.667 -31.461 -91.786 1.00 36.31 182 PHE A O 1
ATOM 1514 N N . ASN A 1 183 ? 101.934 -31.729 -93.198 1.00 48.81 183 ASN A N 1
ATOM 1515 C CA . ASN A 1 183 ? 100.859 -31.440 -92.254 1.00 48.81 183 ASN A CA 1
ATOM 1516 C C . ASN A 1 183 ? 100.649 -32.624 -91.284 1.00 48.81 183 ASN A C 1
ATOM 1518 O O . ASN A 1 183 ? 99.706 -33.398 -91.437 1.00 48.81 183 ASN A O 1
ATOM 1522 N N . MET A 1 184 ? 101.550 -32.797 -90.310 1.00 38.09 184 MET A N 1
ATOM 1523 C CA . MET A 1 184 ? 101.342 -33.696 -89.169 1.00 38.09 184 MET A CA 1
ATOM 1524 C C . MET A 1 184 ? 102.219 -33.280 -87.973 1.00 38.09 184 MET A C 1
ATOM 1526 O O . MET A 1 184 ? 103.434 -33.450 -87.986 1.00 38.09 184 MET A O 1
ATOM 1530 N N . GLY A 1 185 ? 101.597 -32.722 -86.931 1.00 28.80 185 GLY A N 1
ATOM 1531 C CA . GLY A 1 185 ? 102.292 -32.083 -85.803 1.00 28.80 185 GLY A CA 1
ATOM 1532 C C . GLY A 1 185 ? 101.316 -31.268 -84.949 1.00 28.80 185 GLY A C 1
ATOM 1533 O O . GLY A 1 185 ? 101.372 -30.049 -84.952 1.00 28.80 185 GLY A O 1
ATOM 1534 N N . ALA A 1 186 ? 100.250 -31.846 -84.389 1.00 29.69 186 ALA A N 1
ATOM 1535 C CA . ALA A 1 186 ? 100.241 -32.913 -83.380 1.00 29.69 186 ALA A CA 1
ATOM 1536 C C . ALA A 1 186 ? 100.852 -32.478 -82.033 1.00 29.69 186 ALA A C 1
ATOM 1538 O O . ALA A 1 186 ? 101.907 -31.854 -81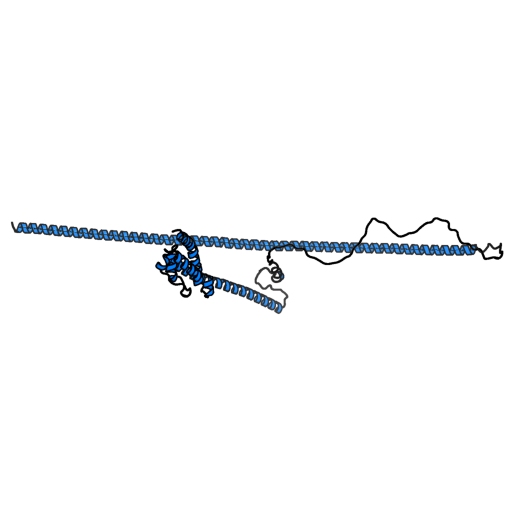.991 1.00 29.69 186 ALA A O 1
ATOM 1539 N N . ARG A 1 187 ? 100.219 -32.934 -80.937 1.00 27.39 187 ARG A N 1
ATOM 1540 C CA . ARG A 1 187 ? 100.496 -32.609 -79.518 1.00 27.39 187 ARG A CA 1
ATOM 1541 C C . ARG A 1 187 ? 100.033 -31.183 -79.155 1.00 27.39 187 ARG A C 1
ATOM 1543 O O . ARG A 1 187 ? 100.605 -30.208 -79.608 1.00 27.39 187 ARG A O 1
ATOM 1550 N N . SER A 1 188 ? 98.897 -30.975 -78.483 1.00 27.31 188 SER A N 1
ATOM 1551 C CA . SER A 1 188 ? 98.487 -31.434 -77.138 1.00 27.31 188 SER A CA 1
ATOM 1552 C C . SER A 1 188 ? 99.342 -30.860 -76.007 1.00 27.31 188 SER A C 1
ATOM 1554 O O . SER A 1 188 ? 100.541 -31.128 -75.986 1.00 27.31 188 SER A O 1
ATOM 1556 N N . ASN A 1 189 ? 98.682 -30.285 -74.991 1.00 29.25 189 ASN A N 1
ATOM 1557 C CA . ASN A 1 189 ? 99.264 -29.857 -73.710 1.00 29.25 189 ASN A CA 1
ATOM 1558 C C . ASN A 1 189 ? 100.249 -28.669 -73.869 1.00 29.25 189 ASN A C 1
ATOM 1560 O O . ASN A 1 189 ? 101.230 -28.744 -74.591 1.00 29.25 189 ASN A O 1
ATOM 1564 N N . SER A 1 190 ? 100.041 -27.551 -73.182 1.00 34.59 190 SER A N 1
ATOM 1565 C CA . SER A 1 190 ? 100.345 -27.523 -71.754 1.00 34.59 190 SER A CA 1
ATOM 1566 C C . SER A 1 190 ? 99.345 -26.740 -70.902 1.00 34.59 190 SER A C 1
ATOM 1568 O O . SER A 1 190 ? 99.268 -25.516 -70.921 1.00 34.59 190 SER A O 1
ATOM 1570 N N . THR A 1 191 ? 98.710 -27.470 -69.984 1.00 43.88 191 THR A N 1
ATOM 1571 C CA . THR A 1 191 ? 98.681 -26.967 -68.603 1.00 43.88 191 THR A CA 1
ATOM 1572 C C . THR A 1 191 ? 100.122 -26.952 -68.069 1.00 43.88 191 THR A C 1
ATOM 1574 O O . THR A 1 191 ? 100.922 -27.829 -68.409 1.00 43.88 191 THR A O 1
ATOM 1577 N N . PRO A 1 192 ? 100.470 -25.990 -67.208 1.00 40.75 192 PRO A N 1
ATOM 1578 C CA . PRO A 1 192 ? 100.537 -26.364 -65.796 1.00 40.75 192 PRO A CA 1
ATOM 1579 C C . PRO A 1 192 ? 99.704 -25.401 -64.935 1.00 40.75 192 PRO A C 1
ATOM 1581 O O . PRO A 1 192 ? 99.713 -24.200 -65.152 1.00 40.75 192 PRO A O 1
ATOM 1584 N N . LYS A 1 193 ? 98.828 -25.946 -64.081 1.00 31.67 193 LYS A N 1
ATOM 1585 C CA . LYS A 1 193 ? 98.979 -26.041 -62.607 1.00 31.67 193 LYS A CA 1
ATOM 1586 C C . LYS A 1 193 ? 98.831 -24.686 -61.879 1.00 31.67 193 LYS A C 1
ATOM 1588 O O . LYS A 1 193 ? 99.394 -23.697 -62.306 1.00 31.67 193 LYS A O 1
ATOM 1593 N N . SER A 1 194 ? 98.155 -24.609 -60.734 1.00 35.12 194 SER A N 1
ATOM 1594 C CA . SER A 1 194 ? 97.566 -25.662 -59.882 1.00 35.12 194 SER A CA 1
ATOM 1595 C C . SER A 1 194 ? 96.053 -25.429 -59.697 1.00 35.12 194 SER A C 1
ATOM 1597 O O . SER A 1 194 ? 95.624 -24.285 -59.675 1.00 35.12 194 SER A O 1
ATOM 1599 N N . ARG A 1 195 ? 95.157 -26.432 -59.713 1.00 29.81 195 ARG A N 1
ATOM 1600 C CA . ARG A 1 195 ? 95.093 -27.703 -58.942 1.00 29.81 195 ARG A CA 1
ATOM 1601 C C . ARG A 1 195 ? 94.935 -27.442 -57.425 1.00 29.81 195 ARG A C 1
ATOM 1603 O O . ARG A 1 195 ? 95.720 -26.674 -56.895 1.00 29.81 195 ARG A O 1
ATOM 1610 N N . THR A 1 196 ? 93.992 -28.052 -56.696 1.00 28.14 196 THR A N 1
ATOM 1611 C CA . THR A 1 196 ? 93.050 -29.162 -57.002 1.00 28.14 196 THR A CA 1
ATOM 1612 C C . T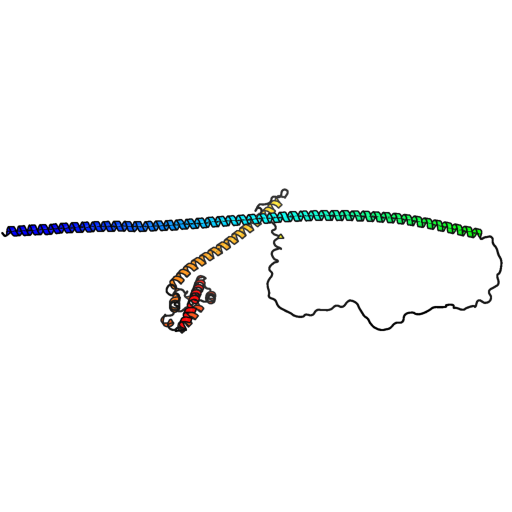HR A 1 196 ? 91.644 -28.955 -56.406 1.00 28.14 196 THR A C 1
ATOM 1614 O O . THR A 1 196 ? 91.469 -28.105 -55.547 1.00 28.14 196 THR A O 1
ATOM 1617 N N . SER A 1 197 ? 90.711 -29.829 -56.826 1.00 27.72 197 SER A N 1
ATOM 1618 C CA . SER A 1 197 ? 89.619 -30.461 -56.041 1.00 27.72 197 SER A CA 1
ATOM 1619 C C . SER A 1 197 ? 88.644 -29.564 -55.255 1.00 27.72 197 SER A C 1
ATOM 1621 O O . SER A 1 197 ? 89.052 -28.939 -54.286 1.00 27.72 197 SER A O 1
ATOM 1623 N N . SER A 1 198 ? 87.361 -29.426 -55.618 1.00 30.55 198 SER A N 1
ATOM 1624 C CA . SER A 1 198 ? 86.291 -30.441 -55.822 1.00 30.55 198 SER A CA 1
ATOM 1625 C C . SER A 1 198 ? 85.731 -31.052 -54.531 1.00 30.55 198 SER A C 1
ATOM 1627 O O . SER A 1 198 ? 86.494 -31.598 -53.738 1.00 30.55 198 SER A O 1
ATOM 1629 N N . ASP A 1 199 ? 84.399 -31.050 -54.402 1.00 41.97 199 ASP A N 1
ATOM 1630 C CA . ASP A 1 199 ? 83.644 -31.828 -53.410 1.00 41.97 199 ASP A CA 1
ATOM 1631 C C . ASP A 1 199 ? 84.066 -33.304 -53.361 1.00 41.97 199 ASP A C 1
ATOM 1633 O O . ASP A 1 199 ? 84.348 -33.926 -54.393 1.00 41.97 199 ASP A O 1
ATOM 1637 N N . PRO A 1 200 ? 84.021 -33.885 -52.156 1.00 40.38 200 PRO A N 1
ATOM 1638 C CA . PRO A 1 200 ? 83.322 -35.152 -51.967 1.00 40.38 200 PRO A CA 1
ATOM 1639 C C . PRO A 1 200 ? 82.306 -35.096 -50.810 1.00 40.38 200 PRO A C 1
ATOM 1641 O O . PRO A 1 200 ? 82.388 -34.265 -49.909 1.00 40.38 200 PRO A O 1
ATOM 1644 N N . ALA A 1 201 ? 81.346 -36.020 -50.830 1.00 33.00 201 ALA A N 1
ATOM 1645 C CA . ALA A 1 201 ? 80.321 -36.159 -49.797 1.00 33.00 201 ALA A CA 1
ATOM 1646 C C . ALA A 1 201 ? 80.812 -36.916 -48.541 1.00 33.00 201 ALA A C 1
ATOM 1648 O O . ALA A 1 201 ? 81.794 -37.652 -48.619 1.00 33.00 201 ALA A O 1
ATOM 1649 N N 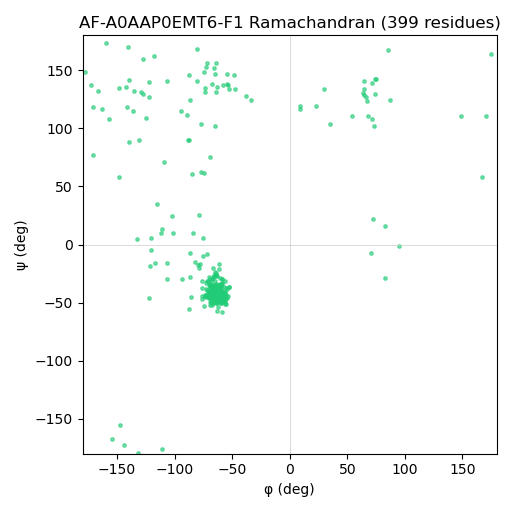. PHE A 1 202 ? 79.998 -36.849 -47.471 1.00 29.25 202 PHE A N 1
ATOM 1650 C CA . PHE A 1 202 ? 79.976 -37.757 -46.301 1.00 29.25 202 PHE A CA 1
ATOM 1651 C C . PHE A 1 202 ? 81.126 -37.583 -45.274 1.00 29.25 202 PHE A C 1
ATOM 1653 O O . PHE A 1 202 ? 82.275 -37.413 -45.658 1.00 29.25 202 PHE A O 1
ATOM 1660 N N . ASP A 1 203 ? 80.954 -37.698 -43.949 1.00 26.94 203 ASP A N 1
ATOM 1661 C CA . ASP A 1 203 ? 79.826 -37.455 -43.018 1.00 26.94 203 ASP A CA 1
ATOM 1662 C C . ASP A 1 203 ? 80.388 -37.464 -41.572 1.00 26.94 203 ASP A C 1
ATOM 1664 O O . ASP A 1 203 ? 81.154 -38.367 -41.229 1.00 26.94 203 ASP A O 1
ATOM 1668 N N . SER A 1 204 ? 80.033 -36.469 -40.745 1.00 29.08 204 SER A N 1
ATOM 1669 C CA . SER A 1 204 ? 80.080 -36.444 -39.260 1.00 29.08 204 SER A CA 1
ATOM 1670 C C . SER A 1 204 ? 79.798 -35.006 -38.777 1.00 29.08 204 SER A C 1
ATOM 1672 O O . SER A 1 204 ? 80.554 -34.093 -39.089 1.00 29.08 204 SER A O 1
ATOM 1674 N N . GLN A 1 205 ? 78.660 -34.703 -38.135 1.00 30.56 205 GLN A N 1
ATOM 1675 C CA . GLN A 1 205 ? 78.356 -34.976 -36.713 1.00 30.56 205 GLN A CA 1
ATOM 1676 C C . GLN A 1 205 ? 79.229 -34.118 -35.771 1.00 30.56 205 GLN A C 1
ATOM 1678 O O . GLN A 1 205 ? 80.423 -34.364 -35.663 1.00 30.56 205 GLN A O 1
ATOM 1683 N N . PHE A 1 206 ? 78.745 -33.116 -35.023 1.00 28.20 206 PHE A N 1
ATOM 1684 C CA . PHE A 1 206 ? 77.398 -32.595 -34.682 1.00 28.20 206 PHE A CA 1
ATOM 1685 C C . PHE A 1 206 ? 77.255 -31.135 -35.202 1.00 28.20 206 PHE A C 1
ATOM 1687 O O . PHE A 1 206 ? 78.277 -30.494 -35.407 1.00 28.20 206 PHE A O 1
ATOM 1694 N N . GLN A 1 207 ? 76.104 -30.461 -35.374 1.00 35.06 207 GLN A N 1
ATOM 1695 C CA . GLN A 1 207 ? 74.643 -30.724 -35.343 1.00 35.06 207 GLN A CA 1
ATOM 1696 C C . GLN A 1 207 ? 73.965 -29.560 -36.145 1.00 35.06 207 GLN A C 1
ATOM 1698 O O . GLN A 1 207 ? 74.653 -28.603 -36.482 1.00 35.06 207 GLN A O 1
ATOM 1703 N N . SER A 1 208 ? 72.666 -29.476 -36.471 1.00 34.59 208 SER A N 1
ATOM 1704 C CA . SER A 1 208 ? 71.471 -30.310 -36.232 1.00 34.59 208 SER A CA 1
ATOM 1705 C C . SER A 1 208 ? 70.496 -30.189 -37.433 1.00 34.59 208 SER A C 1
ATOM 1707 O O . SER A 1 208 ? 70.932 -29.893 -38.545 1.00 34.59 208 SER A O 1
ATOM 1709 N N . ARG A 1 209 ? 69.185 -30.429 -37.252 1.00 28.45 209 ARG A N 1
ATOM 1710 C CA . ARG A 1 209 ? 68.163 -30.438 -38.328 1.00 28.45 209 ARG A CA 1
ATOM 1711 C C . ARG A 1 209 ? 66.790 -29.848 -37.847 1.00 28.45 209 ARG A C 1
ATOM 1713 O O . ARG A 1 209 ? 66.803 -29.191 -36.811 1.00 28.45 209 ARG A O 1
ATOM 1720 N N . PRO A 1 210 ? 65.655 -29.876 -38.595 1.00 41.25 210 PRO A N 1
ATOM 1721 C CA . PRO A 1 210 ? 65.142 -28.641 -39.213 1.00 41.25 210 PRO A CA 1
ATOM 1722 C C . PRO A 1 210 ? 63.627 -28.351 -39.018 1.00 41.25 210 PRO A C 1
ATOM 1724 O O . PRO A 1 210 ? 62.874 -29.202 -38.562 1.00 41.25 210 PRO A O 1
ATOM 1727 N N . GLY A 1 211 ? 63.173 -27.232 -39.597 1.00 26.03 211 GLY A N 1
ATOM 1728 C CA . GLY A 1 211 ? 62.050 -27.247 -40.559 1.00 26.03 211 GLY A CA 1
ATOM 1729 C C . GLY A 1 211 ? 60.593 -27.186 -40.042 1.00 26.03 211 GLY A C 1
ATOM 1730 O O . GLY A 1 211 ? 60.355 -27.320 -38.845 1.00 26.03 211 GLY A O 1
ATOM 1731 N N . PRO A 1 212 ? 59.614 -26.943 -40.947 1.00 63.72 212 PRO A N 1
ATOM 1732 C CA . PRO A 1 212 ? 58.190 -26.807 -40.619 1.00 63.72 212 PRO A CA 1
ATOM 1733 C C . PRO A 1 212 ? 57.299 -27.964 -41.139 1.00 63.72 212 PRO A C 1
ATOM 1735 O O . PRO A 1 212 ? 57.775 -28.893 -41.786 1.00 63.72 212 PRO A O 1
ATOM 1738 N N . GLU A 1 213 ? 55.987 -27.798 -40.919 1.00 32.81 213 GLU A N 1
ATOM 1739 C CA . GLU A 1 213 ? 54.840 -28.643 -41.313 1.00 32.81 213 GLU A CA 1
ATOM 1740 C C . GLU A 1 213 ? 54.616 -29.957 -40.539 1.00 32.81 213 GLU A C 1
ATOM 1742 O O . GLU A 1 213 ? 55.534 -30.665 -40.137 1.00 32.81 213 GLU A O 1
ATOM 1747 N N . GLY A 1 214 ? 53.330 -30.259 -40.315 1.00 28.62 214 GLY A N 1
ATOM 1748 C CA . GLY A 1 214 ? 52.847 -31.413 -39.554 1.00 28.62 214 GLY A CA 1
ATOM 1749 C C . GLY A 1 214 ? 51.527 -31.105 -38.840 1.00 28.62 214 GLY A C 1
ATOM 1750 O O . GLY A 1 214 ? 51.495 -30.326 -37.891 1.00 28.62 214 GLY A O 1
ATOM 1751 N N . ALA A 1 215 ? 50.426 -31.710 -39.286 1.00 32.81 215 ALA A N 1
ATOM 1752 C CA . ALA A 1 215 ? 49.114 -31.587 -38.650 1.00 32.81 215 ALA A CA 1
ATOM 1753 C C . ALA A 1 215 ? 48.751 -32.881 -37.907 1.00 32.81 215 ALA A C 1
ATOM 1755 O O . ALA A 1 215 ? 48.974 -33.945 -38.473 1.00 32.81 215 ALA A O 1
ATOM 1756 N N . GLN A 1 216 ? 48.126 -32.797 -36.719 1.00 27.52 216 GLN A N 1
ATOM 1757 C CA . GLN A 1 216 ? 46.974 -33.640 -36.332 1.00 27.52 216 GLN A CA 1
ATOM 1758 C C . GLN A 1 216 ? 46.374 -33.333 -34.937 1.00 27.52 216 GLN A C 1
ATOM 1760 O O . GLN A 1 216 ? 47.044 -32.928 -33.996 1.00 27.52 216 GLN A O 1
ATOM 1765 N N . TRP A 1 217 ? 45.060 -33.560 -34.874 1.00 24.14 217 TRP A N 1
ATOM 1766 C CA . TRP A 1 217 ? 44.144 -33.889 -33.767 1.00 24.14 217 TRP A CA 1
ATOM 1767 C C . TRP A 1 217 ? 44.560 -33.860 -32.273 1.00 24.14 217 TRP A C 1
ATOM 1769 O O . TRP A 1 217 ? 45.249 -34.733 -31.762 1.00 24.14 217 TRP A O 1
ATOM 1779 N N . SER A 1 218 ? 43.901 -32.951 -31.546 1.00 32.88 218 SER A N 1
ATOM 1780 C CA . SER A 1 218 ? 43.016 -33.192 -30.378 1.00 32.88 218 SER A CA 1
ATOM 1781 C C . SER A 1 218 ? 43.123 -34.469 -29.505 1.00 32.88 218 SER A C 1
ATOM 1783 O O . SER A 1 218 ? 42.664 -35.539 -29.905 1.00 32.88 218 SER A O 1
ATOM 1785 N N . SER A 1 219 ? 43.415 -34.263 -28.212 1.00 30.39 219 SER A N 1
ATOM 1786 C CA . SER A 1 219 ? 42.746 -34.905 -27.050 1.00 30.39 219 SER A CA 1
ATOM 1787 C C . SER A 1 219 ? 43.072 -34.098 -25.774 1.00 30.39 219 SER A C 1
ATOM 1789 O O . SER A 1 219 ? 44.241 -33.844 -25.513 1.00 30.39 219 SER A O 1
ATOM 1791 N N . THR A 1 220 ? 42.113 -33.479 -25.075 1.00 29.14 220 THR A N 1
ATOM 1792 C CA . THR A 1 220 ? 41.226 -34.060 -24.033 1.00 29.14 220 THR A CA 1
ATOM 1793 C C . THR A 1 220 ? 41.947 -34.380 -22.712 1.00 29.14 220 THR A C 1
ATOM 1795 O O . THR A 1 220 ? 42.678 -35.359 -22.632 1.00 29.14 220 THR A O 1
ATOM 1798 N N . GLY A 1 221 ? 41.680 -33.589 -21.658 1.00 27.92 221 GLY A N 1
ATOM 1799 C CA . GLY A 1 221 ? 42.281 -33.756 -20.322 1.00 27.92 221 GLY A CA 1
ATOM 1800 C C . GLY A 1 221 ? 41.666 -32.868 -19.222 1.00 27.92 221 GLY A C 1
ATOM 1801 O O . GLY A 1 221 ? 42.237 -31.849 -18.862 1.00 27.92 221 GLY A O 1
ATOM 1802 N N . THR A 1 222 ? 40.481 -33.262 -18.739 1.00 28.00 222 THR A N 1
ATOM 1803 C CA . THR A 1 222 ? 39.835 -33.020 -17.417 1.00 28.00 222 THR A CA 1
ATOM 1804 C C . THR A 1 222 ? 40.503 -32.004 -16.455 1.00 28.00 222 THR A C 1
ATOM 1806 O O . THR A 1 222 ? 41.627 -32.220 -16.022 1.00 28.00 222 THR A O 1
ATOM 1809 N N . SER A 1 223 ? 39.865 -30.898 -16.034 1.00 26.27 223 SER A N 1
ATOM 1810 C CA . SER A 1 223 ? 38.947 -30.789 -14.863 1.00 26.27 223 SER A CA 1
ATOM 1811 C C . SER A 1 223 ? 38.535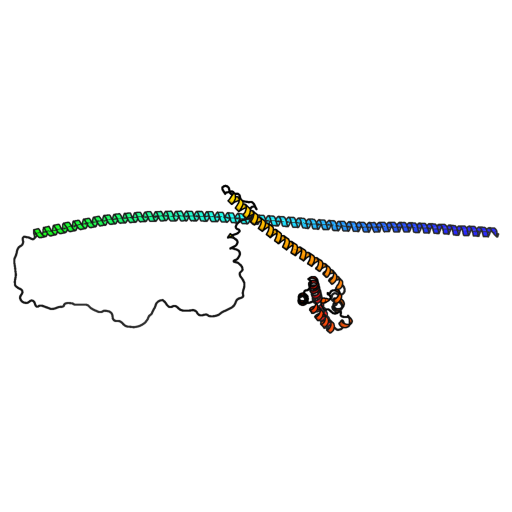 -29.307 -14.641 1.00 26.27 223 SER A C 1
ATOM 1813 O O . SER A 1 223 ? 39.252 -28.426 -15.098 1.00 26.27 223 SER A O 1
ATOM 1815 N N . SER A 1 224 ? 37.497 -28.896 -13.888 1.00 40.56 224 SER A N 1
ATOM 1816 C CA . SER A 1 224 ? 36.237 -29.536 -13.446 1.00 40.56 224 SER A CA 1
ATOM 1817 C C . SER A 1 224 ? 35.315 -28.520 -12.723 1.00 40.56 224 SER A C 1
ATOM 1819 O O . SER A 1 224 ? 35.768 -27.829 -11.815 1.00 40.56 224 SER A O 1
ATOM 1821 N N . SER A 1 225 ? 34.003 -28.544 -13.008 1.00 32.06 225 SER A N 1
ATOM 1822 C CA . SER A 1 225 ? 32.906 -27.815 -12.318 1.00 32.06 225 SER A CA 1
ATOM 1823 C C . SER A 1 225 ? 32.867 -26.270 -12.403 1.00 32.06 225 SER A C 1
ATOM 1825 O O . SER A 1 225 ? 33.785 -25.587 -11.972 1.00 32.06 225 SER A O 1
ATOM 1827 N N . MET A 1 226 ? 31.718 -25.712 -12.824 1.00 34.56 226 MET A N 1
ATOM 1828 C CA . MET A 1 226 ? 30.903 -24.813 -11.979 1.00 34.56 226 MET A CA 1
ATOM 1829 C C . MET A 1 226 ? 29.525 -24.472 -12.591 1.00 34.56 226 MET A C 1
ATOM 1831 O O . MET A 1 226 ? 29.412 -23.850 -13.637 1.00 34.56 226 MET A O 1
ATOM 1835 N N . LYS A 1 227 ? 28.474 -24.864 -11.860 1.00 39.22 227 LYS A N 1
ATOM 1836 C CA . LYS A 1 227 ? 27.250 -24.100 -11.532 1.00 39.22 227 LYS A CA 1
ATOM 1837 C C . LYS A 1 227 ? 26.675 -23.127 -12.591 1.00 39.22 227 LYS A C 1
ATOM 1839 O O . LYS A 1 227 ? 27.080 -21.978 -12.704 1.00 39.22 227 LYS A O 1
ATOM 1844 N N . LYS A 1 228 ? 25.589 -23.586 -13.223 1.00 40.41 228 LYS A N 1
ATOM 1845 C CA . LYS A 1 228 ? 24.577 -22.845 -14.004 1.00 40.41 228 LYS A CA 1
ATOM 1846 C C . LYS A 1 228 ? 24.197 -21.463 -13.430 1.00 40.41 228 LYS A C 1
ATOM 1848 O O . LYS A 1 228 ? 23.685 -21.387 -12.316 1.00 40.41 228 LYS A O 1
ATOM 1853 N N . ALA A 1 229 ? 24.264 -20.432 -14.274 1.00 28.41 229 ALA A N 1
ATOM 1854 C CA . ALA A 1 229 ? 23.482 -19.197 -14.172 1.00 28.41 229 ALA A CA 1
ATOM 1855 C C . ALA A 1 229 ? 23.073 -18.741 -15.588 1.00 28.41 229 ALA A C 1
ATOM 1857 O O . ALA A 1 229 ? 23.890 -18.792 -16.505 1.00 28.41 229 ALA A O 1
ATOM 1858 N N . SER A 1 230 ? 21.816 -18.336 -15.790 1.00 36.75 230 SER A N 1
ATOM 1859 C CA . SER A 1 230 ? 21.322 -17.889 -17.104 1.00 36.75 230 SER A CA 1
ATOM 1860 C C . SER A 1 230 ? 21.588 -16.397 -17.308 1.00 36.75 230 SER A C 1
ATOM 1862 O O . SER A 1 230 ? 21.095 -15.591 -16.521 1.00 36.75 230 SER A O 1
ATOM 1864 N N . SER A 1 231 ? 22.284 -16.014 -18.384 1.00 33.53 231 SER A N 1
ATOM 1865 C CA . SER A 1 231 ? 22.405 -14.601 -18.773 1.00 33.53 231 SER A CA 1
ATOM 1866 C C . SER A 1 231 ? 21.260 -14.204 -19.706 1.00 33.53 231 SER A C 1
ATOM 1868 O O . SER A 1 231 ? 21.183 -14.668 -20.841 1.00 33.53 231 SER A O 1
ATOM 1870 N N . THR A 1 232 ? 20.356 -13.355 -19.220 1.00 48.16 232 THR A N 1
ATOM 1871 C CA . THR A 1 232 ? 19.184 -12.851 -19.956 1.00 48.16 232 THR A CA 1
ATOM 1872 C C . THR A 1 232 ? 19.376 -11.373 -20.305 1.00 48.16 232 THR A C 1
ATOM 1874 O O . THR A 1 232 ? 18.751 -10.492 -19.721 1.00 48.16 232 THR A O 1
ATOM 1877 N N . THR A 1 233 ? 20.287 -11.105 -21.242 1.00 46.81 233 THR A N 1
ATOM 1878 C CA . THR A 1 233 ? 20.744 -9.744 -21.589 1.00 46.81 233 THR A CA 1
ATOM 1879 C C . THR A 1 233 ? 20.440 -9.316 -23.027 1.00 46.81 233 THR A C 1
ATOM 1881 O O . THR A 1 233 ? 20.453 -8.127 -23.314 1.00 46.81 233 THR A O 1
ATOM 1884 N N . ASN A 1 234 ? 20.115 -10.246 -23.931 1.00 47.75 234 ASN A N 1
ATOM 1885 C CA . ASN A 1 234 ? 20.172 -10.000 -25.383 1.00 47.75 234 ASN A CA 1
ATOM 1886 C C . ASN A 1 234 ? 18.792 -9.741 -26.032 1.00 47.75 234 ASN A C 1
ATOM 1888 O O . ASN A 1 234 ? 18.609 -10.012 -27.212 1.00 47.75 234 ASN A O 1
ATOM 1892 N N . ILE A 1 235 ? 17.808 -9.267 -25.258 1.00 50.22 235 ILE A N 1
ATOM 1893 C CA . ILE A 1 235 ? 16.430 -8.989 -25.729 1.00 50.22 235 ILE A CA 1
ATOM 1894 C C . ILE A 1 235 ? 16.166 -7.472 -25.857 1.00 50.22 235 ILE A C 1
ATOM 1896 O O . ILE A 1 235 ? 15.209 -7.056 -26.503 1.00 50.22 235 ILE A O 1
ATOM 1900 N N . VAL A 1 236 ? 17.010 -6.624 -25.255 1.00 47.03 236 VAL A N 1
ATOM 1901 C CA . VAL A 1 236 ? 16.738 -5.179 -25.118 1.00 47.03 236 VAL A CA 1
ATOM 1902 C C . VAL A 1 236 ? 17.184 -4.320 -26.308 1.00 47.03 236 VAL A C 1
ATOM 1904 O O . VAL A 1 236 ? 16.557 -3.293 -26.558 1.00 47.03 236 VAL A O 1
ATOM 1907 N N . ASP A 1 237 ? 18.208 -4.726 -27.065 1.00 46.53 237 ASP A N 1
ATOM 1908 C CA . ASP A 1 237 ? 18.733 -3.913 -28.176 1.00 46.53 237 ASP A CA 1
ATOM 1909 C C . ASP A 1 237 ? 17.852 -3.949 -29.437 1.00 46.53 237 ASP A C 1
ATOM 1911 O O . ASP A 1 237 ? 17.653 -2.911 -30.068 1.00 46.53 237 ASP A O 1
ATOM 1915 N N . ASP A 1 238 ? 17.255 -5.095 -29.779 1.00 47.66 238 ASP A N 1
ATOM 1916 C CA . ASP A 1 238 ? 16.479 -5.273 -31.024 1.00 47.66 238 ASP A CA 1
ATOM 1917 C C . ASP A 1 238 ? 15.184 -4.429 -31.055 1.00 47.66 238 ASP A C 1
ATOM 1919 O O . ASP A 1 238 ? 14.744 -3.942 -32.096 1.00 47.66 238 ASP A O 1
ATOM 1923 N N . LEU A 1 239 ? 14.609 -4.142 -29.882 1.00 47.97 239 LEU A N 1
ATOM 1924 C CA . LEU A 1 239 ? 13.422 -3.289 -29.754 1.00 47.97 239 LEU A CA 1
ATOM 1925 C C . LEU A 1 239 ? 13.745 -1.785 -29.840 1.00 47.97 239 LEU A C 1
ATOM 1927 O O . LEU A 1 239 ? 12.863 -0.980 -30.156 1.00 47.97 239 LEU A O 1
ATOM 1931 N N . SER A 1 240 ? 15.001 -1.390 -29.602 1.00 54.31 240 SER A N 1
ATOM 1932 C CA . SER A 1 240 ? 15.412 0.022 -29.566 1.00 54.31 240 SER A CA 1
ATOM 1933 C C . SER A 1 240 ? 15.382 0.701 -30.943 1.00 54.31 240 SER A C 1
ATOM 1935 O O . SER A 1 240 ? 15.113 1.899 -31.033 1.00 54.31 240 SER A O 1
ATOM 1937 N N . SER A 1 241 ? 15.575 -0.070 -32.020 1.00 49.78 241 SER A N 1
ATOM 1938 C CA . SER A 1 241 ? 15.547 0.431 -33.405 1.00 49.78 241 SER A CA 1
ATOM 1939 C C . SER A 1 241 ? 14.133 0.564 -33.985 1.00 49.78 241 SER A C 1
ATOM 1941 O O . SER A 1 241 ? 13.948 1.249 -34.988 1.00 49.78 241 SER A O 1
ATOM 1943 N N . ILE A 1 242 ? 13.123 -0.053 -33.357 1.00 55.62 242 ILE A N 1
ATOM 1944 C CA . ILE A 1 242 ? 11.720 -0.005 -33.809 1.00 55.62 242 ILE A CA 1
ATOM 1945 C C . ILE A 1 242 ? 10.928 1.121 -33.124 1.00 55.62 242 ILE A C 1
ATOM 1947 O O . ILE A 1 242 ? 10.007 1.669 -33.728 1.00 55.62 242 ILE A O 1
ATOM 1951 N N . PHE A 1 243 ? 11.280 1.499 -31.888 1.00 50.25 243 PHE A N 1
ATOM 1952 C CA . PHE A 1 243 ? 10.516 2.463 -31.077 1.00 50.25 243 PHE A CA 1
ATOM 1953 C C . PHE A 1 243 ? 11.279 3.769 -30.768 1.00 50.25 243 PHE A C 1
ATOM 1955 O O . PHE A 1 243 ? 11.145 4.359 -29.697 1.00 50.25 243 PHE A O 1
ATOM 1962 N N . GLY A 1 244 ? 12.102 4.225 -31.715 1.00 48.31 244 GLY A N 1
ATOM 1963 C CA . GLY A 1 244 ? 13.001 5.376 -31.572 1.00 48.31 244 GLY A CA 1
ATOM 1964 C C . GLY A 1 244 ? 12.339 6.763 -31.601 1.00 48.31 244 GLY A C 1
ATOM 1965 O O . GLY A 1 244 ? 12.676 7.569 -32.464 1.00 48.31 244 GLY A O 1
ATOM 1966 N N . ALA A 1 245 ? 11.447 7.072 -30.654 1.00 36.47 245 ALA A N 1
ATOM 1967 C CA . ALA A 1 245 ? 10.959 8.435 -30.409 1.00 36.47 245 ALA A CA 1
ATOM 1968 C C . ALA A 1 245 ? 10.624 8.670 -28.923 1.00 36.47 245 ALA A C 1
ATOM 1970 O O . ALA A 1 245 ? 9.957 7.856 -28.286 1.00 36.47 245 ALA A O 1
ATOM 1971 N N . THR A 1 246 ? 11.056 9.805 -28.366 1.00 38.00 246 THR A N 1
ATOM 1972 C CA . THR A 1 246 ? 10.578 10.290 -27.060 1.00 38.00 246 THR A CA 1
ATOM 1973 C C . THR A 1 246 ? 9.142 10.827 -27.179 1.00 38.00 246 THR A C 1
ATOM 1975 O O . THR A 1 246 ? 8.765 11.301 -28.251 1.00 38.00 246 THR A O 1
ATOM 1978 N N . PRO A 1 247 ? 8.324 10.795 -26.105 1.00 42.56 247 PRO A N 1
ATOM 1979 C CA . PRO A 1 247 ? 6.902 11.161 -26.151 1.00 42.56 247 PRO A CA 1
ATOM 1980 C C . PRO A 1 247 ? 6.673 12.687 -26.191 1.00 42.56 247 PRO A C 1
ATOM 1982 O O . PRO A 1 247 ? 6.084 13.279 -25.287 1.00 42.56 247 PRO A O 1
ATOM 1985 N N . SER A 1 248 ? 7.158 13.334 -27.251 1.00 36.06 248 SER A N 1
ATOM 1986 C CA . SER A 1 248 ? 6.914 14.742 -27.567 1.00 36.06 248 SER A CA 1
ATOM 1987 C C . SER A 1 248 ? 5.633 14.879 -28.396 1.00 36.06 248 SER A C 1
ATOM 1989 O O . SER A 1 248 ? 5.691 14.854 -29.621 1.00 36.06 248 SER A O 1
ATOM 1991 N N . SER A 1 249 ? 4.506 15.051 -27.700 1.00 40.53 249 SER A N 1
ATOM 1992 C CA . SER A 1 249 ? 3.135 15.154 -28.227 1.00 40.53 249 SER A CA 1
ATOM 1993 C C . SER A 1 249 ? 2.569 13.907 -28.928 1.00 40.53 249 SER A C 1
ATOM 1995 O O . SER A 1 249 ? 3.168 13.307 -29.814 1.00 40.53 249 SER A O 1
ATOM 1997 N N . ILE A 1 250 ? 1.323 13.569 -28.577 1.00 46.47 250 ILE A N 1
ATOM 1998 C CA . ILE A 1 250 ? 0.464 12.625 -29.315 1.00 46.47 250 ILE A CA 1
ATOM 1999 C C . ILE A 1 250 ? -0.228 13.423 -30.432 1.00 46.47 250 ILE A C 1
ATOM 2001 O O . ILE A 1 250 ? -1.443 13.601 -30.458 1.00 46.47 250 ILE A O 1
ATOM 2005 N N . GLU A 1 251 ? 0.574 13.997 -31.325 1.00 50.00 251 GLU A N 1
ATOM 2006 C CA . GLU A 1 251 ? 0.137 15.017 -32.277 1.00 50.00 251 GLU A CA 1
ATOM 2007 C C . GLU A 1 251 ? 0.699 14.707 -33.660 1.00 50.00 251 GLU A C 1
ATOM 2009 O O . GLU A 1 251 ? 1.856 14.322 -33.830 1.00 50.00 251 GLU A O 1
ATOM 2014 N N . PHE A 1 252 ? -0.171 14.763 -34.663 1.00 47.69 252 PHE A N 1
ATOM 2015 C CA . PHE A 1 252 ? 0.150 14.268 -35.991 1.00 47.69 252 PHE A CA 1
ATOM 2016 C C . PHE A 1 252 ? 1.054 15.263 -36.724 1.00 47.69 252 PHE A C 1
ATOM 2018 O O . PHE A 1 252 ? 0.575 16.284 -37.209 1.00 47.69 252 PHE A O 1
ATOM 2025 N N . GLN A 1 253 ? 2.352 14.955 -36.821 1.00 60.84 253 GLN A N 1
ATOM 2026 C CA . GLN A 1 253 ? 3.318 15.846 -37.462 1.00 60.84 253 GLN A CA 1
ATOM 2027 C C . GLN A 1 253 ? 3.022 16.018 -38.961 1.00 60.84 253 GLN A C 1
ATOM 2029 O O . GLN A 1 253 ? 3.315 15.152 -39.797 1.00 60.84 253 GLN A O 1
ATOM 2034 N N . GLU A 1 254 ? 2.429 17.162 -39.275 1.00 52.59 254 GLU A N 1
ATOM 2035 C CA . GLU A 1 254 ? 2.142 17.642 -40.617 1.00 52.59 254 GLU A CA 1
ATOM 2036 C C . GLU A 1 254 ? 3.445 17.855 -41.400 1.00 52.59 254 GLU A C 1
ATOM 2038 O O . GLU A 1 254 ? 4.432 18.355 -40.864 1.00 52.59 254 GLU A O 1
ATOM 2043 N N . VAL A 1 255 ? 3.464 17.413 -42.659 1.00 57.22 255 VAL A N 1
ATOM 2044 C CA . VAL A 1 255 ? 4.616 17.557 -43.560 1.00 57.22 255 VAL A CA 1
ATOM 2045 C C . VAL A 1 255 ? 4.119 18.262 -44.810 1.00 57.22 255 VAL A C 1
ATOM 2047 O O . VAL A 1 255 ? 3.354 17.694 -45.593 1.00 57.22 255 VAL A O 1
ATOM 2050 N N . GLU A 1 256 ? 4.524 19.518 -44.962 1.00 43.44 256 GLU A N 1
ATOM 2051 C CA . GLU A 1 256 ? 4.183 20.344 -46.116 1.00 43.44 256 GLU A CA 1
ATOM 2052 C C . GLU A 1 256 ? 4.798 19.748 -47.394 1.00 43.44 256 GLU A C 1
ATOM 2054 O O . GLU A 1 256 ? 5.970 19.372 -47.421 1.00 43.44 256 GLU A O 1
ATOM 2059 N N . GLY A 1 257 ? 3.984 19.614 -48.446 1.00 58.28 257 GLY A N 1
ATOM 2060 C CA . GLY A 1 257 ? 4.380 18.992 -49.716 1.00 58.28 257 GLY A CA 1
ATOM 2061 C C . GLY A 1 257 ? 4.047 17.499 -49.879 1.00 58.28 257 GLY A C 1
ATOM 2062 O O . GLY A 1 257 ? 4.307 16.946 -50.947 1.00 58.28 257 GLY A O 1
ATOM 2063 N N . GLU A 1 258 ? 3.443 16.820 -48.893 1.00 53.50 258 GLU A N 1
ATOM 2064 C CA . GLU A 1 258 ? 2.882 15.475 -49.116 1.00 53.50 258 GLU A CA 1
ATOM 2065 C C . GLU A 1 258 ? 1.498 15.510 -49.792 1.00 53.50 258 GLU A C 1
ATOM 2067 O O . GLU A 1 258 ? 0.628 16.290 -49.409 1.00 53.50 258 GLU A O 1
ATOM 2072 N N . SER A 1 259 ? 1.250 14.577 -50.723 1.00 62.06 259 SER A N 1
ATOM 2073 C CA . SER A 1 259 ? -0.104 14.288 -51.229 1.00 62.06 259 SER A CA 1
ATOM 2074 C C . SER A 1 259 ? -1.067 13.965 -50.078 1.00 62.06 259 SER A C 1
ATOM 2076 O O . SER A 1 259 ? -0.726 13.205 -49.161 1.00 62.06 259 SER A O 1
ATOM 2078 N N . GLU A 1 260 ? -2.295 14.489 -50.155 1.00 70.38 260 GLU A N 1
ATOM 2079 C CA . GLU A 1 260 ? -3.333 14.288 -49.141 1.00 70.38 260 GLU A CA 1
ATOM 2080 C C . GLU A 1 260 ? -3.579 12.814 -48.809 1.00 70.38 260 GLU A C 1
ATOM 2082 O O . GLU A 1 260 ? -3.833 12.482 -47.655 1.00 70.38 260 GLU A O 1
ATOM 2087 N N . GLU A 1 261 ? -3.500 11.917 -49.791 1.00 71.12 261 GLU A N 1
ATOM 2088 C CA . GLU A 1 261 ? -3.710 10.481 -49.584 1.00 71.12 261 GLU A CA 1
ATOM 2089 C C . GLU A 1 261 ? -2.619 9.881 -48.690 1.00 71.12 261 GLU A C 1
ATOM 2091 O O . GLU A 1 261 ? -2.905 9.094 -47.785 1.00 71.12 261 GLU A O 1
ATOM 2096 N N . ARG A 1 262 ? -1.365 10.317 -48.876 1.00 71.12 262 ARG A N 1
ATOM 2097 C CA . ARG A 1 262 ? -0.216 9.912 -48.054 1.00 71.12 262 ARG A CA 1
ATOM 2098 C C . ARG A 1 262 ? -0.347 10.466 -46.637 1.00 71.12 262 ARG A C 1
ATOM 2100 O O . ARG A 1 262 ? -0.157 9.721 -45.674 1.00 71.12 262 ARG A O 1
ATOM 2107 N N . ARG A 1 263 ? -0.772 11.728 -46.504 1.00 74.50 263 ARG A N 1
ATOM 2108 C CA . ARG A 1 263 ? -1.089 12.378 -45.222 1.00 74.50 263 ARG A CA 1
ATOM 2109 C C . ARG A 1 263 ? -2.209 11.643 -44.475 1.00 74.50 263 ARG A C 1
ATOM 2111 O O . ARG A 1 263 ? -2.024 11.273 -43.317 1.00 74.50 263 ARG A O 1
ATOM 2118 N N . LYS A 1 264 ? -3.333 11.352 -45.142 1.00 80.69 264 LYS A N 1
ATOM 2119 C CA . LYS A 1 264 ? -4.475 10.588 -44.600 1.00 80.69 264 LYS A CA 1
ATOM 2120 C C . LYS A 1 264 ? -4.048 9.171 -44.191 1.00 80.69 264 LYS A C 1
ATOM 2122 O O . LYS A 1 264 ? -4.365 8.731 -43.089 1.00 80.69 264 LYS A O 1
ATOM 2127 N N . ALA A 1 265 ? -3.240 8.485 -45.004 1.00 82.56 265 ALA A N 1
ATOM 2128 C CA . ALA A 1 265 ? -2.703 7.163 -44.675 1.00 82.56 265 ALA A CA 1
ATOM 2129 C C . ALA A 1 265 ? -1.737 7.175 -43.472 1.00 82.56 265 ALA A C 1
ATOM 2131 O O . ALA A 1 265 ? -1.773 6.253 -42.653 1.00 82.56 265 ALA A O 1
ATOM 2132 N N . ARG A 1 266 ? -0.893 8.209 -43.322 1.00 78.19 266 ARG A N 1
ATOM 2133 C CA . ARG A 1 266 ? -0.060 8.405 -42.119 1.00 78.19 266 ARG A CA 1
ATOM 2134 C C . ARG A 1 266 ? -0.929 8.674 -40.883 1.00 78.19 266 ARG A C 1
ATOM 2136 O O . ARG A 1 266 ? -0.692 8.055 -39.847 1.00 78.19 266 ARG A O 1
ATOM 2143 N N . LEU A 1 267 ? -1.949 9.530 -40.994 1.00 78.06 267 LEU A N 1
ATOM 2144 C CA . LEU A 1 267 ? -2.857 9.865 -39.891 1.00 78.06 267 LEU A CA 1
ATOM 2145 C C . LEU A 1 267 ? -3.626 8.633 -39.394 1.00 78.06 267 LEU A C 1
ATOM 2147 O O . LEU A 1 267 ? -3.595 8.352 -38.200 1.00 78.06 267 LEU A O 1
ATOM 2151 N N . MET A 1 268 ? -4.203 7.837 -40.299 1.00 81.56 268 MET A N 1
ATOM 2152 C CA . MET A 1 268 ? -4.893 6.585 -39.952 1.00 81.56 268 MET A CA 1
ATOM 2153 C C . MET A 1 268 ? -3.968 5.571 -39.257 1.00 81.56 268 MET A C 1
ATOM 2155 O O . MET A 1 268 ? -4.402 4.840 -38.367 1.00 81.56 268 MET A O 1
ATOM 2159 N N . ARG A 1 269 ? -2.676 5.517 -39.622 1.00 78.81 269 ARG A N 1
ATOM 2160 C CA . ARG A 1 269 ? -1.682 4.676 -38.924 1.00 78.81 269 ARG A CA 1
ATOM 2161 C C . ARG A 1 269 ? -1.382 5.198 -37.517 1.00 78.81 269 ARG A C 1
ATOM 2163 O O . ARG A 1 269 ? -1.306 4.391 -36.594 1.00 78.81 269 ARG A O 1
ATOM 2170 N N . HIS A 1 270 ? -1.244 6.514 -37.351 1.00 81.12 270 HIS A N 1
ATOM 2171 C CA . HIS A 1 270 ? -1.014 7.159 -36.055 1.00 81.12 270 HIS A CA 1
ATOM 2172 C C . HIS A 1 270 ? -2.220 6.994 -35.114 1.00 81.12 270 HIS A C 1
ATOM 2174 O O . HIS A 1 270 ? -2.058 6.532 -33.988 1.00 81.12 270 HIS A O 1
ATOM 2180 N N . GLN A 1 271 ? -3.437 7.252 -35.602 1.00 80.06 271 GLN A N 1
ATOM 2181 C CA . GLN A 1 271 ? -4.688 7.009 -34.874 1.00 80.06 271 GLN A CA 1
ATOM 2182 C C . GLN A 1 271 ? -4.793 5.546 -34.431 1.00 80.06 271 GLN A C 1
ATOM 2184 O O . GLN A 1 271 ? -4.910 5.284 -33.239 1.00 80.06 271 GLN A O 1
ATOM 2189 N N . LYS A 1 272 ? -4.604 4.586 -35.345 1.00 85.50 272 LYS A N 1
ATOM 2190 C CA . LYS A 1 272 ? -4.637 3.149 -35.028 1.00 85.50 272 LYS A CA 1
ATOM 2191 C C . LYS A 1 272 ? -3.538 2.703 -34.052 1.00 85.50 272 LYS A C 1
ATOM 2193 O O . LYS A 1 272 ? -3.718 1.714 -33.343 1.00 85.50 272 LYS A O 1
ATOM 2198 N N . ALA A 1 273 ? -2.397 3.394 -34.000 1.00 79.62 273 ALA A N 1
ATOM 2199 C CA . ALA A 1 273 ? -1.366 3.162 -32.986 1.00 79.62 273 ALA A CA 1
ATOM 2200 C C . ALA A 1 273 ? -1.798 3.699 -31.610 1.00 79.62 273 ALA A C 1
ATOM 2202 O O . ALA A 1 273 ? -1.694 2.981 -30.615 1.00 79.62 273 ALA A O 1
ATOM 2203 N N . ASN A 1 274 ? -2.364 4.906 -31.565 1.00 74.50 274 ASN A N 1
ATOM 2204 C CA . ASN A 1 274 ? -2.859 5.532 -30.339 1.00 74.50 274 ASN A CA 1
ATOM 2205 C C . ASN A 1 274 ? -4.075 4.787 -29.765 1.00 74.50 274 ASN A C 1
ATOM 2207 O O . ASN A 1 274 ? -4.102 4.509 -28.572 1.00 74.50 274 ASN A O 1
ATOM 2211 N N . GLU A 1 275 ? -5.022 4.354 -30.599 1.00 84.12 275 GLU A N 1
ATOM 2212 C CA . GLU A 1 275 ? -6.138 3.474 -30.217 1.00 84.12 275 GLU A CA 1
ATOM 2213 C C . GLU A 1 275 ? -5.646 2.171 -29.575 1.00 84.12 275 GLU A C 1
ATOM 2215 O O . GLU A 1 275 ? -6.177 1.741 -28.553 1.00 84.12 275 GLU A O 1
ATOM 2220 N N . ARG A 1 276 ? -4.604 1.546 -30.143 1.00 85.12 276 ARG A N 1
ATOM 2221 C CA . ARG A 1 276 ? -3.981 0.341 -29.574 1.00 85.12 276 ARG A CA 1
ATOM 2222 C C . ARG A 1 276 ? -3.310 0.626 -28.233 1.00 85.12 276 ARG A C 1
ATOM 2224 O O . ARG A 1 276 ? -3.476 -0.170 -27.314 1.00 85.12 276 ARG A O 1
ATOM 2231 N N . ALA A 1 277 ? -2.590 1.741 -28.106 1.00 80.06 277 ALA A N 1
ATOM 2232 C CA . ALA A 1 277 ? -1.943 2.140 -26.858 1.00 80.06 277 ALA A CA 1
ATOM 2233 C C . ALA A 1 277 ? -2.970 2.451 -25.754 1.00 80.06 277 ALA A C 1
ATOM 2235 O O . ALA A 1 277 ? -2.862 1.923 -24.648 1.00 80.06 277 ALA A O 1
ATOM 2236 N N . VAL A 1 278 ? -4.011 3.228 -26.071 1.00 81.62 278 VAL A N 1
ATOM 2237 C CA . VAL A 1 278 ? -5.125 3.548 -25.165 1.00 81.62 278 VAL A CA 1
ATOM 2238 C C . VAL A 1 278 ? -5.890 2.284 -24.775 1.00 81.62 278 VAL A C 1
ATOM 2240 O O . VAL A 1 278 ? -6.148 2.083 -23.591 1.00 81.62 278 VAL A O 1
ATOM 2243 N N . LYS A 1 279 ? -6.192 1.386 -25.724 1.00 88.38 279 LYS A N 1
ATOM 2244 C CA . LYS A 1 279 ? -6.864 0.113 -25.423 1.00 88.38 279 LYS A CA 1
ATOM 2245 C C . LYS A 1 279 ? -6.009 -0.799 -24.542 1.00 88.38 279 LYS A C 1
ATOM 2247 O O . LYS A 1 279 ? -6.536 -1.359 -23.589 1.00 88.38 279 LYS A O 1
ATOM 2252 N N . ALA A 1 280 ? -4.709 -0.922 -24.810 1.00 87.44 280 ALA A N 1
ATOM 2253 C CA . ALA A 1 280 ? -3.803 -1.721 -23.983 1.00 87.44 280 ALA A CA 1
ATOM 2254 C C . ALA A 1 280 ? -3.643 -1.139 -22.565 1.00 87.44 280 ALA A C 1
ATOM 2256 O O . ALA A 1 280 ? -3.562 -1.893 -21.595 1.00 87.44 280 ALA A O 1
ATOM 2257 N N . LEU A 1 281 ? -3.642 0.192 -22.430 1.00 72.81 281 LEU A N 1
ATOM 2258 C CA . LEU A 1 281 ? -3.621 0.873 -21.135 1.00 72.81 281 LEU A CA 1
ATOM 2259 C C . LEU A 1 281 ? -4.934 0.663 -20.364 1.00 72.81 281 LEU A C 1
ATOM 2261 O O . LEU A 1 281 ? -4.894 0.374 -19.169 1.00 72.81 281 LEU A O 1
ATOM 2265 N N . ALA A 1 282 ? -6.079 0.754 -21.047 1.00 82.88 282 ALA A N 1
ATOM 2266 C CA . ALA A 1 282 ? -7.397 0.493 -20.474 1.00 82.88 282 ALA A CA 1
ATOM 2267 C C . ALA A 1 282 ? -7.543 -0.969 -20.022 1.00 82.88 282 ALA A C 1
ATOM 2269 O O . ALA A 1 282 ? -7.910 -1.207 -18.877 1.00 82.88 282 ALA A O 1
ATOM 2270 N N . GLU A 1 283 ? -7.170 -1.937 -20.865 1.00 88.75 283 GLU A N 1
ATOM 2271 C CA . GLU A 1 283 ? -7.207 -3.370 -20.538 1.00 88.75 283 GLU A CA 1
ATOM 2272 C C . GLU A 1 283 ? -6.268 -3.709 -19.369 1.00 88.75 283 GLU A C 1
ATOM 2274 O O . GLU A 1 283 ? -6.620 -4.494 -18.489 1.00 88.75 283 GLU A O 1
ATOM 2279 N N . LYS A 1 284 ? -5.080 -3.087 -19.305 1.00 82.62 284 LYS A N 1
ATOM 2280 C CA . LYS A 1 284 ? -4.198 -3.235 -18.142 1.00 82.62 284 LYS A CA 1
ATOM 2281 C C . LYS A 1 284 ? -4.861 -2.684 -16.876 1.00 82.62 284 LYS A C 1
ATOM 2283 O O . LYS A 1 284 ? -4.889 -3.384 -15.872 1.00 82.62 284 LYS A O 1
ATOM 2288 N N . ASN A 1 285 ? -5.404 -1.467 -16.926 1.00 82.19 285 ASN A N 1
ATOM 2289 C CA . ASN A 1 285 ? -6.065 -0.833 -15.784 1.00 82.19 285 ASN A CA 1
ATOM 2290 C C . ASN A 1 285 ? -7.293 -1.639 -15.315 1.00 82.19 285 ASN A C 1
ATOM 2292 O O . ASN A 1 285 ? -7.508 -1.799 -14.120 1.00 82.19 285 ASN A O 1
ATOM 2296 N N . GLU A 1 286 ? -8.059 -2.216 -16.243 1.00 87.19 286 GLU A N 1
ATOM 2297 C CA . GLU A 1 286 ? -9.173 -3.119 -15.940 1.00 87.19 286 GLU A CA 1
ATOM 2298 C C . GLU A 1 286 ? -8.696 -4.402 -15.244 1.00 87.19 286 GLU A C 1
ATOM 2300 O O . GLU A 1 286 ? -9.254 -4.770 -14.210 1.00 87.19 286 GLU A O 1
ATOM 2305 N N . ARG A 1 287 ? -7.618 -5.036 -15.730 1.00 78.38 287 ARG A N 1
ATOM 2306 C CA . ARG A 1 287 ? -7.003 -6.199 -15.065 1.00 78.38 287 ARG A CA 1
ATOM 2307 C C . ARG A 1 287 ? -6.448 -5.848 -13.676 1.00 78.38 287 ARG A C 1
ATOM 2309 O O . ARG A 1 287 ? -6.714 -6.577 -12.722 1.00 78.38 287 ARG A O 1
ATOM 2316 N N . ASP A 1 288 ? -5.751 -4.722 -13.533 1.00 82.00 288 ASP A N 1
ATOM 2317 C CA . ASP A 1 288 ? -5.209 -4.240 -12.252 1.00 82.00 288 ASP A CA 1
ATOM 2318 C C . ASP A 1 288 ? -6.340 -3.894 -11.250 1.00 82.00 288 ASP A C 1
ATOM 2320 O O . ASP A 1 288 ? -6.224 -4.160 -10.050 1.00 82.00 288 ASP A O 1
ATOM 2324 N N . LEU A 1 289 ? -7.469 -3.355 -11.731 1.00 84.50 289 LEU A N 1
ATOM 2325 C CA . LEU A 1 289 ? -8.677 -3.085 -10.942 1.00 84.50 289 LEU A CA 1
ATOM 2326 C C . LEU A 1 289 ? -9.418 -4.375 -10.559 1.00 84.50 289 LEU A C 1
ATOM 2328 O O . LEU A 1 289 ? -9.916 -4.485 -9.440 1.00 84.50 289 LEU A O 1
ATOM 2332 N N . GLN A 1 290 ? -9.493 -5.361 -11.457 1.00 83.06 290 GLN A N 1
ATOM 2333 C CA . GLN A 1 290 ? -10.129 -6.651 -11.188 1.00 83.06 290 GLN A CA 1
ATOM 2334 C C . GLN A 1 290 ? -9.339 -7.455 -10.148 1.00 83.06 290 GLN A C 1
ATOM 2336 O O . GLN A 1 290 ? -9.940 -7.984 -9.214 1.00 83.06 290 GLN A O 1
ATOM 2341 N N . VAL A 1 291 ? -8.005 -7.461 -10.238 1.00 83.69 291 VAL A N 1
ATOM 2342 C CA . VAL A 1 291 ? -7.125 -8.051 -9.216 1.00 83.69 291 VAL A CA 1
ATOM 2343 C C . VAL A 1 291 ? -7.299 -7.350 -7.865 1.00 83.69 291 VAL A C 1
ATOM 2345 O O . VAL A 1 291 ? -7.388 -8.029 -6.845 1.00 83.69 291 VAL A O 1
ATOM 2348 N N . GLN A 1 292 ? -7.418 -6.017 -7.830 1.00 81.25 292 GLN A N 1
ATOM 2349 C CA . GLN A 1 292 ? -7.707 -5.287 -6.586 1.00 81.25 292 GLN A CA 1
ATOM 2350 C C . GLN A 1 292 ? -9.097 -5.593 -6.014 1.00 81.25 292 GLN A C 1
ATOM 2352 O O . GLN A 1 292 ? -9.223 -5.751 -4.802 1.00 81.25 292 GLN A O 1
ATOM 2357 N N . ARG A 1 293 ? -10.135 -5.709 -6.855 1.00 75.06 293 ARG A N 1
ATOM 2358 C CA . ARG A 1 293 ? -11.486 -6.111 -6.421 1.00 75.06 293 ARG A CA 1
ATOM 2359 C C . ARG A 1 293 ? -11.470 -7.506 -5.809 1.00 75.06 293 ARG A C 1
ATOM 2361 O O . ARG A 1 293 ? -11.949 -7.672 -4.692 1.00 75.06 293 ARG A O 1
ATOM 2368 N N . GLU A 1 294 ? -10.850 -8.470 -6.489 1.00 77.75 294 GLU A N 1
ATOM 2369 C CA . GLU A 1 294 ? -10.707 -9.825 -5.962 1.00 77.75 294 GLU A CA 1
ATOM 2370 C C . GLU A 1 294 ? -9.928 -9.807 -4.638 1.00 77.75 294 GLU A C 1
ATOM 2372 O O . GLU A 1 294 ? -10.397 -10.350 -3.644 1.00 77.75 294 GLU A O 1
ATOM 2377 N N . GLN A 1 295 ? -8.780 -9.123 -4.565 1.00 79.25 295 GLN A N 1
ATOM 2378 C CA . GLN A 1 295 ? -8.016 -8.982 -3.319 1.00 79.25 295 GLN A CA 1
ATOM 2379 C C . GLN A 1 295 ? -8.839 -8.347 -2.188 1.00 79.25 295 GLN A C 1
ATOM 2381 O O . GLN A 1 295 ? -8.781 -8.840 -1.063 1.00 79.25 295 GLN A O 1
ATOM 2386 N N . ALA A 1 296 ? -9.648 -7.322 -2.465 1.00 83.38 296 ALA A N 1
ATOM 2387 C CA . ALA A 1 296 ? -10.521 -6.696 -1.474 1.00 83.38 296 ALA A CA 1
ATOM 2388 C C . ALA A 1 296 ? -11.619 -7.651 -0.969 1.00 83.38 296 ALA A C 1
ATOM 2390 O O . ALA A 1 296 ? -11.868 -7.712 0.235 1.00 83.38 296 ALA A O 1
ATOM 2391 N N . GLU A 1 297 ? -12.237 -8.451 -1.844 1.00 78.06 297 GLU A N 1
ATOM 2392 C CA . GLU A 1 297 ? -13.199 -9.485 -1.434 1.00 78.06 297 GLU A CA 1
ATOM 2393 C C . GLU A 1 297 ? -12.528 -10.600 -0.625 1.00 78.06 297 GLU A C 1
ATOM 2395 O O . GLU A 1 297 ? -13.023 -10.977 0.441 1.00 78.06 297 GLU A O 1
ATOM 2400 N N . ARG A 1 298 ? -11.353 -11.067 -1.068 1.00 74.06 298 ARG A N 1
ATOM 2401 C CA . ARG A 1 298 ? -10.521 -12.030 -0.334 1.00 74.06 298 ARG A CA 1
ATOM 2402 C C . ARG A 1 298 ? -10.164 -11.507 1.061 1.00 74.06 298 ARG A C 1
ATOM 2404 O O . ARG A 1 298 ? -10.254 -12.266 2.022 1.00 74.06 298 ARG A O 1
ATOM 2411 N N . HIS A 1 299 ? -9.807 -10.227 1.185 1.00 77.69 299 HIS A N 1
ATOM 2412 C CA . HIS A 1 299 ? -9.508 -9.570 2.461 1.00 77.69 299 HIS A CA 1
ATOM 2413 C C . HIS A 1 299 ? -10.756 -9.435 3.344 1.00 77.69 299 HIS A C 1
ATOM 2415 O O . HIS A 1 299 ? -10.706 -9.821 4.506 1.00 77.69 299 HIS A O 1
ATOM 2421 N N . ARG A 1 300 ? -11.897 -8.999 2.801 1.00 86.44 300 ARG A N 1
ATOM 2422 C CA . ARG A 1 300 ? -13.170 -8.897 3.538 1.00 86.44 300 ARG A CA 1
ATOM 2423 C C . ARG A 1 300 ? -13.636 -10.254 4.086 1.00 86.44 300 ARG A C 1
ATOM 2425 O O . ARG A 1 300 ? -14.079 -10.352 5.233 1.00 86.44 300 ARG A O 1
ATOM 2432 N N . MET A 1 301 ? -13.512 -11.322 3.292 1.00 79.81 301 MET A N 1
ATOM 2433 C CA . MET A 1 301 ? -13.781 -12.689 3.757 1.00 79.81 301 MET A CA 1
ATOM 2434 C C . MET A 1 301 ? -12.771 -13.123 4.825 1.00 79.81 301 MET A C 1
ATOM 2436 O O . MET A 1 301 ? -13.162 -13.684 5.847 1.00 79.81 301 MET A O 1
ATOM 2440 N N . ALA A 1 302 ? -11.485 -12.836 4.612 1.00 81.44 302 ALA A N 1
ATOM 2441 C CA . ALA A 1 302 ? -10.419 -13.137 5.556 1.00 81.44 302 ALA A CA 1
ATOM 2442 C C . ALA A 1 302 ? -10.614 -12.441 6.913 1.00 81.44 302 ALA A C 1
ATOM 2444 O O . ALA A 1 302 ? -10.481 -13.107 7.929 1.00 81.44 302 ALA A O 1
ATOM 2445 N N . GLU A 1 303 ? -10.982 -11.158 6.954 1.00 84.44 303 GLU A N 1
ATOM 2446 C CA . GLU A 1 303 ? -11.269 -10.404 8.187 1.00 84.44 303 GLU A CA 1
ATOM 2447 C C . GLU A 1 303 ? -12.454 -10.986 8.965 1.00 84.44 303 GLU A C 1
ATOM 2449 O O . GLU A 1 303 ? -12.361 -11.163 10.182 1.00 84.44 303 GLU A O 1
ATOM 2454 N N . THR A 1 304 ? -13.532 -11.345 8.259 1.00 85.88 304 THR A N 1
ATOM 2455 C CA . THR A 1 304 ? -14.713 -12.003 8.846 1.00 85.88 304 THR A CA 1
ATOM 2456 C C . THR A 1 304 ? -14.315 -13.313 9.534 1.00 85.88 304 THR A C 1
ATOM 2458 O O . THR A 1 304 ? -14.609 -13.524 10.712 1.00 85.88 304 THR A O 1
ATOM 2461 N N . LEU A 1 305 ? -13.556 -14.157 8.830 1.00 84.19 305 LEU A N 1
ATOM 2462 C CA . LEU A 1 305 ? -13.053 -15.425 9.358 1.00 84.19 305 LEU A CA 1
ATOM 2463 C C . LEU A 1 305 ? -12.029 -15.218 10.480 1.00 84.19 305 LEU A C 1
ATOM 2465 O O . LEU A 1 305 ? -12.033 -15.963 11.454 1.00 84.19 305 LEU A O 1
ATOM 2469 N N . ASP A 1 306 ? -11.174 -14.198 10.396 1.00 85.56 306 ASP A N 1
ATOM 2470 C CA . ASP A 1 306 ? -10.212 -13.882 11.453 1.00 85.56 306 ASP A CA 1
ATOM 2471 C C . ASP A 1 306 ? -10.917 -13.452 12.742 1.00 85.56 306 ASP A C 1
ATOM 2473 O O . ASP A 1 306 ? -10.451 -13.798 13.825 1.00 85.56 306 ASP A O 1
ATOM 2477 N N . PHE A 1 307 ? -12.034 -12.724 12.649 1.00 87.38 307 PHE A N 1
ATOM 2478 C CA . PHE A 1 307 ? -12.870 -12.392 13.803 1.00 87.38 307 PHE A CA 1
ATOM 2479 C C . PHE A 1 307 ? -13.501 -13.648 14.418 1.00 87.38 307 PHE A C 1
ATOM 2481 O O . PHE A 1 307 ? -13.434 -13.832 15.634 1.00 87.38 307 PHE A O 1
ATOM 2488 N N . GLU A 1 308 ? -14.051 -14.549 13.601 1.00 86.88 308 GLU A N 1
ATOM 2489 C CA . GLU A 1 308 ? -14.630 -15.811 14.075 1.00 86.88 308 GLU A CA 1
ATOM 2490 C C . GLU A 1 308 ? -13.588 -16.729 14.725 1.00 86.88 308 GLU A C 1
ATOM 2492 O O . GLU A 1 308 ? -13.813 -17.212 15.837 1.00 86.88 308 GLU A O 1
ATOM 2497 N N . ILE A 1 309 ? -12.423 -16.902 14.094 1.00 87.06 309 ILE A N 1
ATOM 2498 C CA . ILE A 1 309 ? -11.306 -17.702 14.612 1.00 87.06 309 ILE A CA 1
ATOM 2499 C C . ILE A 1 309 ? -10.773 -17.100 15.918 1.00 87.06 309 ILE A C 1
ATOM 2501 O O . ILE A 1 309 ? -10.588 -17.839 16.882 1.00 87.06 309 ILE A O 1
ATOM 2505 N N . LYS A 1 310 ? -10.572 -15.774 15.998 1.00 88.12 310 LYS A N 1
ATOM 2506 C CA . LYS A 1 310 ? -10.140 -15.097 17.239 1.00 88.12 310 LYS A CA 1
ATOM 2507 C C . LYS A 1 310 ? -11.179 -15.249 18.347 1.00 88.12 310 LYS A C 1
ATOM 2509 O O . LYS A 1 310 ? -10.822 -15.621 19.459 1.00 88.12 310 LYS A O 1
ATOM 2514 N N . ARG A 1 311 ? -12.467 -15.037 18.053 1.00 89.56 311 ARG A N 1
ATOM 2515 C CA . ARG A 1 311 ? -13.571 -15.211 19.014 1.00 89.56 311 ARG A CA 1
ATOM 2516 C C . ARG A 1 311 ? -13.691 -16.657 19.503 1.00 89.56 311 ARG A C 1
ATOM 2518 O O . ARG A 1 311 ? -14.005 -16.880 20.667 1.00 89.56 311 ARG A O 1
ATOM 2525 N N . TRP A 1 312 ? -13.425 -17.637 18.640 1.00 89.44 312 TRP A N 1
ATOM 2526 C CA . TRP A 1 312 ? -13.381 -19.050 19.012 1.00 89.44 312 TRP A CA 1
ATOM 2527 C C . TRP A 1 312 ? -12.139 -19.415 19.835 1.00 89.44 312 TRP A C 1
ATOM 2529 O O . TRP A 1 312 ? -12.252 -20.226 20.756 1.00 89.44 312 TRP A O 1
ATOM 2539 N N . ALA A 1 313 ? -10.973 -18.849 19.519 1.00 87.56 313 ALA A N 1
ATOM 2540 C CA . ALA A 1 313 ? -9.713 -19.126 20.207 1.00 87.56 313 ALA A CA 1
ATOM 2541 C C . ALA A 1 313 ? -9.621 -18.427 21.576 1.00 87.56 313 ALA A C 1
ATOM 2543 O O . ALA A 1 313 ? -9.031 -18.985 22.504 1.00 87.56 313 ALA A O 1
ATOM 2544 N N . ALA A 1 314 ? -10.244 -17.252 21.723 1.00 88.06 314 ALA A N 1
ATOM 2545 C CA . ALA A 1 314 ? -10.254 -16.442 22.939 1.00 88.06 314 ALA A CA 1
ATOM 2546 C C . ALA A 1 314 ? -10.578 -17.263 24.203 1.00 88.06 314 ALA A C 1
ATOM 2548 O O . ALA A 1 314 ? -11.477 -18.106 24.222 1.00 88.06 314 ALA A O 1
ATOM 2549 N N . GLY A 1 315 ? -9.794 -17.048 25.264 1.00 81.12 315 GLY A N 1
ATOM 2550 C CA . GLY A 1 315 ? -9.884 -17.800 26.524 1.00 81.12 315 GLY A CA 1
ATOM 2551 C C . GLY A 1 315 ? -9.411 -19.264 26.459 1.00 81.12 315 GLY A C 1
ATOM 2552 O O . GLY A 1 315 ? -9.301 -19.907 27.500 1.00 81.12 315 GLY A O 1
ATOM 2553 N N . LYS A 1 316 ? -9.104 -19.799 25.269 1.00 83.19 316 LYS A N 1
ATOM 2554 C CA . LYS A 1 316 ? -8.616 -21.176 25.047 1.00 83.19 316 LYS A CA 1
ATOM 2555 C C . LYS A 1 316 ? -7.240 -21.234 24.371 1.00 83.19 316 LYS A C 1
ATOM 2557 O O . LYS A 1 316 ? -6.673 -22.321 24.247 1.00 83.19 316 LYS A O 1
ATOM 2562 N N . GLU A 1 317 ? -6.681 -20.094 23.966 1.00 76.94 317 GLU A N 1
ATOM 2563 C CA . GLU A 1 317 ? -5.317 -19.980 23.436 1.00 76.94 317 GLU A CA 1
ATOM 2564 C C . GLU A 1 317 ? -4.303 -20.623 24.402 1.00 76.94 317 GLU A C 1
ATOM 2566 O O . GLU A 1 317 ? -4.381 -20.462 25.617 1.00 76.94 317 GLU A O 1
ATOM 2571 N N . GLY A 1 318 ? -3.377 -21.432 23.880 1.00 76.19 318 GLY A N 1
ATOM 2572 C CA . GLY A 1 318 ? -2.466 -22.244 24.699 1.00 76.19 318 GLY A CA 1
ATOM 2573 C C . GLY A 1 318 ? -3.028 -23.581 25.213 1.00 76.19 318 GLY A C 1
ATOM 2574 O O . GLY A 1 318 ? -2.255 -24.533 25.355 1.00 76.19 318 GLY A O 1
ATOM 2575 N N . ASN A 1 319 ? -4.341 -23.721 25.436 1.00 86.12 319 ASN A N 1
ATOM 2576 C CA . ASN A 1 319 ? -4.939 -24.973 25.916 1.00 86.12 319 ASN A CA 1
ATOM 2577 C C . ASN A 1 319 ? -5.314 -25.906 24.753 1.00 86.12 319 ASN A C 1
ATOM 2579 O O . ASN A 1 319 ? -6.439 -25.913 24.249 1.00 86.12 319 ASN A O 1
ATOM 2583 N N . LEU A 1 320 ? -4.364 -26.758 24.364 1.00 84.69 320 LEU A N 1
ATOM 2584 C CA . LEU A 1 320 ? -4.515 -27.666 23.227 1.00 84.69 320 LEU A CA 1
ATOM 2585 C C . LEU A 1 320 ? -5.706 -28.636 23.350 1.00 84.69 320 LEU A C 1
ATOM 2587 O O . LEU A 1 320 ? -6.288 -29.004 22.332 1.00 84.69 320 LEU A O 1
ATOM 2591 N N . ARG A 1 321 ? -6.104 -29.019 24.574 1.00 88.19 321 ARG A N 1
ATOM 2592 C CA . ARG A 1 321 ? -7.278 -29.880 24.810 1.00 88.19 321 ARG A CA 1
ATOM 2593 C C . ARG A 1 321 ? -8.573 -29.148 24.461 1.00 88.19 321 ARG A C 1
ATOM 2595 O O . ARG A 1 321 ? -9.366 -29.669 23.685 1.00 88.19 321 ARG A O 1
ATOM 2602 N N . ALA A 1 322 ? -8.739 -27.925 24.969 1.00 88.06 322 ALA A N 1
ATOM 2603 C CA . ALA A 1 322 ? -9.923 -27.102 24.723 1.00 88.06 322 ALA A CA 1
ATOM 2604 C C . ALA A 1 322 ? -10.055 -26.672 23.251 1.00 88.06 322 ALA A C 1
ATOM 2606 O O . ALA A 1 322 ? -11.166 -26.593 22.721 1.00 88.06 322 ALA A O 1
ATOM 2607 N N . LEU A 1 323 ? -8.929 -26.421 22.573 1.00 87.88 323 LEU A N 1
ATOM 2608 C CA . LEU A 1 323 ? -8.916 -26.139 21.137 1.00 87.88 323 LEU A CA 1
ATOM 2609 C C . LEU A 1 323 ? -9.351 -27.375 20.333 1.00 87.88 323 LEU A C 1
ATOM 2611 O O . LEU A 1 323 ? -10.277 -27.271 19.536 1.00 87.88 323 LEU A O 1
ATOM 2615 N N . LEU A 1 324 ? -8.769 -28.558 20.574 1.00 88.44 324 LEU A N 1
ATOM 2616 C CA . LEU A 1 324 ? -9.143 -29.784 19.847 1.00 88.44 324 LEU A CA 1
ATOM 2617 C C . LEU A 1 324 ? -10.605 -30.203 20.088 1.00 88.44 324 LEU A C 1
ATOM 2619 O O . LEU A 1 324 ? -11.274 -30.601 19.137 1.00 88.44 324 LEU A O 1
ATOM 2623 N N . SER A 1 325 ? -11.127 -30.067 21.312 1.00 89.69 325 SER A N 1
ATOM 2624 C CA . SER A 1 325 ? -12.516 -30.430 21.647 1.00 89.69 325 SER A CA 1
ATOM 2625 C C . SER A 1 325 ? -13.578 -29.441 21.147 1.00 89.69 325 SER A C 1
ATOM 2627 O O . SER A 1 325 ? -14.772 -29.718 21.255 1.00 89.69 325 SER A O 1
ATOM 2629 N N . THR A 1 326 ? -13.175 -28.268 20.642 1.00 88.88 326 THR A N 1
ATOM 2630 C CA . THR A 1 326 ? -14.093 -27.251 20.090 1.00 88.88 326 THR A CA 1
ATOM 2631 C C . THR A 1 326 ? -13.818 -26.914 18.621 1.00 88.88 326 THR A C 1
ATOM 2633 O O . THR A 1 326 ? -14.464 -26.033 18.058 1.00 88.88 326 THR A O 1
ATOM 2636 N N . LEU A 1 327 ? -12.893 -27.624 17.973 1.00 87.75 327 LEU A N 1
ATOM 2637 C CA . LEU A 1 327 ? -12.433 -27.374 16.603 1.00 87.75 327 LEU A CA 1
ATOM 2638 C C . LEU A 1 327 ? -13.531 -27.562 15.536 1.00 87.75 327 LEU A C 1
ATOM 2640 O O . LEU A 1 327 ? -13.518 -26.900 14.500 1.00 87.75 327 LEU A O 1
ATOM 2644 N N . GLN A 1 328 ? -14.534 -28.394 15.822 1.00 86.56 328 GLN A N 1
ATOM 2645 C CA . GLN A 1 328 ? -15.710 -28.615 14.976 1.00 86.56 328 GLN A CA 1
ATOM 2646 C C . GLN A 1 328 ? -16.574 -27.363 14.737 1.00 86.56 328 GLN A C 1
ATOM 2648 O O . GLN A 1 328 ? -17.364 -27.368 13.804 1.00 86.56 328 GLN A O 1
ATOM 2653 N N . TYR A 1 329 ? -16.431 -26.299 15.538 1.00 86.75 329 TYR A N 1
ATOM 2654 C CA . TYR A 1 329 ? -17.195 -25.053 15.364 1.00 86.75 329 TYR A CA 1
ATOM 2655 C C . TYR A 1 329 ? -16.553 -24.050 14.388 1.00 86.75 329 TYR A C 1
ATOM 2657 O O . TYR A 1 329 ? -17.157 -23.024 14.099 1.00 86.75 329 TYR A O 1
ATOM 2665 N N . VAL A 1 330 ? -15.331 -24.319 13.910 1.00 86.88 330 VAL A N 1
ATOM 2666 C CA . VAL A 1 330 ? -14.580 -23.449 12.975 1.00 86.88 330 VAL A CA 1
ATOM 2667 C C . VAL A 1 330 ? -14.224 -24.171 11.671 1.00 86.88 330 VAL A C 1
ATOM 2669 O O . VAL A 1 330 ? -13.933 -23.533 10.660 1.00 86.88 330 VAL A O 1
ATOM 2672 N N . LEU A 1 331 ? -14.258 -25.505 11.658 1.00 84.44 331 LEU A N 1
ATOM 2673 C CA . LEU A 1 331 ? -14.048 -26.288 10.443 1.00 84.44 331 LEU A CA 1
ATOM 2674 C C . LEU A 1 331 ? -15.346 -26.499 9.660 1.00 84.44 331 LEU A C 1
ATOM 2676 O O . LEU A 1 331 ? -16.418 -26.697 10.223 1.00 84.44 331 LEU A O 1
ATOM 2680 N N . TRP A 1 332 ? -15.215 -26.537 8.337 1.00 85.94 332 TRP A N 1
ATOM 2681 C CA . TRP A 1 332 ? -16.295 -26.879 7.416 1.00 85.94 332 TRP A CA 1
ATOM 2682 C C . TRP A 1 332 ? -16.572 -28.399 7.435 1.00 85.94 332 TRP A C 1
ATOM 2684 O O . TRP A 1 332 ? -15.626 -29.176 7.612 1.00 85.94 332 TRP A O 1
ATOM 2694 N N . PRO A 1 333 ? -17.820 -28.865 7.214 1.00 75.44 333 PRO A N 1
ATOM 2695 C CA . PRO A 1 333 ? -18.192 -30.278 7.392 1.00 75.44 333 PRO A CA 1
ATOM 2696 C C . PRO A 1 333 ? -17.324 -31.276 6.606 1.00 75.44 333 PRO A C 1
ATOM 2698 O O . PRO A 1 333 ? -16.937 -32.327 7.114 1.00 75.44 333 PRO A O 1
ATOM 2701 N N . GLU A 1 334 ? -16.943 -30.916 5.381 1.00 77.75 334 GLU A N 1
ATOM 2702 C CA . GLU A 1 334 ? -16.209 -31.779 4.446 1.00 77.75 334 GLU A CA 1
ATOM 2703 C C . GLU A 1 334 ? -14.740 -32.013 4.838 1.00 77.75 334 GLU A C 1
ATOM 2705 O O . GLU A 1 334 ? -14.054 -32.829 4.215 1.00 77.75 334 GLU A O 1
ATOM 2710 N N . CYS A 1 335 ? -14.209 -31.324 5.857 1.00 77.00 335 CYS A N 1
ATOM 2711 C CA . CYS A 1 335 ? -12.817 -31.498 6.283 1.00 77.00 335 CYS A CA 1
ATOM 2712 C C . CYS A 1 335 ? -12.515 -32.942 6.744 1.00 77.00 335 CYS A C 1
ATOM 2714 O O . CYS A 1 335 ? -11.394 -33.425 6.554 1.00 77.00 335 CYS A O 1
ATOM 2716 N N . GLY A 1 336 ? -13.515 -33.668 7.263 1.00 81.31 336 GLY A N 1
ATOM 2717 C CA . GLY A 1 336 ? -13.358 -35.010 7.840 1.00 81.31 336 GLY A CA 1
ATOM 2718 C C . GLY A 1 336 ? -12.873 -35.010 9.297 1.00 81.31 336 GLY A C 1
ATOM 2719 O O . GLY A 1 336 ? -12.405 -36.035 9.802 1.00 81.31 336 GLY A O 1
ATOM 2720 N N . TRP A 1 337 ? -12.965 -33.866 9.982 1.00 88.31 337 TRP A N 1
ATOM 2721 C CA . TRP A 1 337 ? -12.825 -33.808 11.434 1.00 88.31 337 TRP A CA 1
ATOM 2722 C C . TRP A 1 337 ? -13.958 -34.588 12.111 1.00 88.31 337 TRP A C 1
ATOM 2724 O O . TRP A 1 337 ? -15.020 -34.819 11.535 1.00 88.31 337 TRP A O 1
ATOM 2734 N N . GLN A 1 338 ? -13.715 -35.032 13.337 1.00 86.38 338 GLN A N 1
ATOM 2735 C CA . GLN A 1 338 ? -14.702 -35.704 14.176 1.00 86.38 338 GLN A CA 1
ATOM 2736 C C . GLN A 1 338 ? -14.682 -34.996 15.530 1.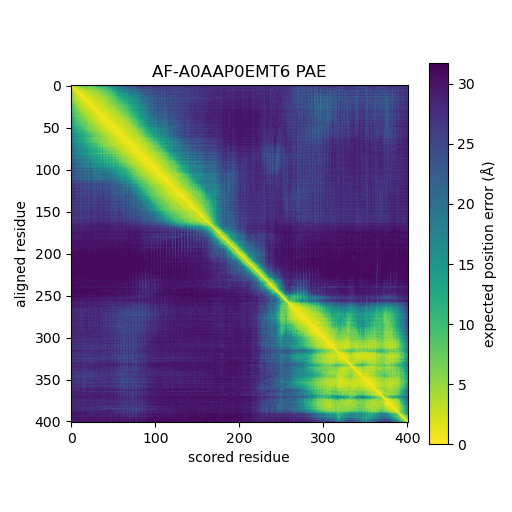00 86.38 338 GLN A C 1
ATOM 2738 O O . GLN A 1 338 ? -13.577 -34.791 16.038 1.00 86.38 338 GLN A O 1
ATOM 2743 N N . PRO A 1 339 ? -15.834 -34.604 16.104 1.00 88.56 339 PRO A N 1
ATOM 2744 C CA . PRO A 1 339 ? -15.880 -34.044 17.449 1.00 88.56 339 PRO A CA 1
ATOM 2745 C C . PRO A 1 339 ? -15.198 -34.985 18.447 1.00 88.56 339 PRO A C 1
ATOM 2747 O O . PRO A 1 339 ? -15.378 -36.200 18.385 1.00 88.56 339 PRO A O 1
ATOM 2750 N N . VAL A 1 340 ? -14.398 -34.419 19.348 1.00 89.56 340 VAL A N 1
ATOM 2751 C CA . VAL A 1 340 ? -13.646 -35.164 20.367 1.00 89.56 340 VAL A CA 1
ATOM 2752 C C . VAL A 1 340 ? -14.066 -34.636 21.731 1.00 89.56 340 VAL A C 1
ATOM 2754 O O . VAL A 1 340 ? -14.025 -33.423 21.950 1.00 89.56 340 VAL A O 1
ATOM 2757 N N . SER A 1 341 ? -14.479 -35.513 22.647 1.00 90.00 341 SER A N 1
ATOM 2758 C CA . SER A 1 341 ? -14.870 -35.074 23.986 1.00 90.00 341 SER A CA 1
ATOM 2759 C C . SER A 1 341 ? -13.641 -34.654 24.799 1.00 90.00 341 SER A C 1
ATOM 2761 O O . SER A 1 341 ? -12.516 -35.095 24.549 1.00 90.00 341 SER A O 1
ATOM 2763 N N . LEU A 1 342 ? -13.835 -33.806 25.812 1.00 88.12 342 LEU A N 1
ATOM 2764 C CA . LEU A 1 342 ? -12.734 -33.439 26.710 1.00 88.12 342 LEU A CA 1
ATOM 2765 C C . LEU A 1 342 ? -12.246 -34.654 27.530 1.00 88.12 342 LEU A C 1
ATOM 2767 O O . LEU A 1 342 ? -11.066 -34.730 27.868 1.00 88.12 342 LEU A O 1
ATOM 2771 N N . THR A 1 343 ? -13.126 -35.636 27.761 1.00 89.19 343 THR A N 1
ATOM 2772 C CA . THR A 1 343 ? -12.833 -36.951 28.357 1.00 89.19 343 THR A CA 1
ATOM 2773 C C . THR A 1 343 ? -11.865 -37.787 27.513 1.00 89.19 343 THR A C 1
ATOM 2775 O O . THR A 1 343 ? -10.905 -38.331 28.055 1.00 89.19 343 THR A O 1
ATOM 2778 N N . ASP A 1 344 ? -12.012 -37.805 26.183 1.00 88.88 344 ASP A N 1
ATOM 2779 C CA . ASP A 1 344 ? -11.071 -38.498 25.279 1.00 88.88 344 ASP A CA 1
ATOM 2780 C C . ASP A 1 344 ? -9.670 -37.854 25.274 1.00 88.88 344 ASP A C 1
ATOM 2782 O O . ASP A 1 344 ? -8.679 -38.473 24.877 1.00 88.88 344 ASP A O 1
ATOM 2786 N N . LEU A 1 345 ? -9.583 -36.589 25.701 1.00 87.06 345 LEU A N 1
ATOM 2787 C CA . LEU A 1 345 ? -8.383 -35.750 25.676 1.00 87.06 345 LEU A CA 1
ATOM 2788 C C . LEU A 1 345 ? -7.678 -35.640 27.038 1.00 87.06 345 LEU A C 1
ATOM 2790 O O . LEU A 1 345 ? -6.740 -34.851 27.173 1.00 87.06 345 LEU A O 1
ATOM 2794 N N . ILE A 1 346 ? -8.063 -36.441 28.039 1.00 86.12 346 ILE A N 1
ATOM 2795 C CA . ILE A 1 346 ? -7.382 -36.486 29.345 1.00 86.12 346 ILE A CA 1
ATOM 2796 C C . ILE A 1 346 ? -5.905 -36.880 29.162 1.00 86.12 346 ILE A C 1
ATOM 2798 O O . ILE A 1 346 ? -5.005 -36.105 29.502 1.00 86.12 346 ILE A O 1
ATOM 2802 N N . ALA A 1 347 ? -5.635 -38.043 28.562 1.00 90.12 347 ALA A N 1
ATOM 2803 C CA . ALA A 1 347 ? -4.281 -38.577 28.406 1.00 90.12 347 ALA A CA 1
ATOM 2804 C C . ALA A 1 347 ? -3.456 -37.831 27.337 1.00 90.12 347 ALA A C 1
ATOM 2806 O O . ALA A 1 347 ? -3.910 -37.624 26.209 1.00 90.12 347 ALA A O 1
ATOM 2807 N N . ALA A 1 348 ? -2.196 -37.500 27.648 1.00 85.38 348 ALA A N 1
ATOM 2808 C CA . ALA A 1 348 ? -1.293 -36.787 26.733 1.00 85.38 348 ALA A CA 1
ATOM 2809 C C . ALA A 1 348 ? -1.067 -37.532 25.398 1.00 85.38 348 ALA A C 1
ATOM 2811 O O . ALA A 1 348 ? -0.975 -36.907 24.338 1.00 85.38 348 ALA A O 1
ATOM 2812 N N . ALA A 1 349 ? -1.060 -38.870 25.421 1.00 87.62 349 ALA A N 1
ATOM 2813 C CA . ALA A 1 349 ? -0.996 -39.702 24.219 1.00 87.62 349 ALA A CA 1
ATOM 2814 C C . ALA A 1 349 ? -2.205 -39.484 23.285 1.00 87.62 349 ALA A C 1
ATOM 2816 O O . ALA A 1 349 ? -2.025 -39.328 22.074 1.00 87.62 349 ALA A O 1
ATOM 2817 N N . SER A 1 350 ? -3.421 -39.391 23.837 1.00 87.38 350 SER A N 1
ATOM 2818 C CA . SER A 1 350 ? -4.639 -39.084 23.076 1.00 87.38 350 SER A CA 1
ATOM 2819 C C . SER A 1 350 ? -4.587 -37.679 22.483 1.00 87.38 350 SER A C 1
ATOM 2821 O O . SER A 1 350 ? -4.827 -37.518 21.287 1.00 87.38 350 SER A O 1
ATOM 2823 N N . VAL A 1 351 ? -4.172 -36.673 23.264 1.00 88.06 351 VAL A N 1
ATOM 2824 C CA . VAL A 1 351 ? -3.975 -35.298 22.763 1.00 88.06 351 VAL A CA 1
ATOM 2825 C C . VAL A 1 351 ? -3.003 -35.287 21.580 1.00 88.06 351 VAL A C 1
ATOM 2827 O O . VAL A 1 351 ? -3.312 -34.723 20.535 1.00 88.06 351 VAL A O 1
ATOM 2830 N N . LYS A 1 352 ? -1.864 -35.984 21.685 1.00 88.38 352 LYS A N 1
ATOM 2831 C CA . LYS A 1 352 ? -0.850 -36.099 20.620 1.00 88.38 352 LYS A CA 1
ATOM 2832 C C . LYS A 1 352 ? -1.376 -36.830 19.370 1.00 88.38 352 LYS A C 1
ATOM 2834 O O . LYS A 1 352 ? -1.002 -36.465 18.253 1.00 88.38 352 LYS A O 1
ATOM 2839 N N . LYS A 1 353 ? -2.267 -37.818 19.536 1.00 90.12 353 LYS A N 1
ATOM 2840 C CA . LYS A 1 353 ? -2.961 -38.542 18.450 1.00 90.12 353 LYS A CA 1
ATOM 2841 C C . LYS A 1 353 ? -3.968 -37.642 17.720 1.00 90.12 353 LYS A C 1
ATOM 2843 O O . LYS A 1 353 ? -3.892 -37.510 16.498 1.00 90.12 353 LYS A O 1
ATOM 2848 N N . PHE A 1 354 ? -4.866 -36.982 18.452 1.00 89.69 354 PHE A N 1
ATOM 2849 C CA . PHE A 1 354 ? -5.875 -36.086 17.875 1.00 89.69 354 PHE A CA 1
ATOM 2850 C C . PHE A 1 354 ? -5.264 -34.809 17.284 1.00 89.69 354 PHE A C 1
ATOM 2852 O O . PHE A 1 354 ? -5.696 -34.381 16.218 1.00 89.69 354 PHE A O 1
ATOM 2859 N N . TYR A 1 355 ? -4.197 -34.272 17.885 1.00 88.88 355 TYR A N 1
ATOM 2860 C CA . TYR A 1 355 ? -3.398 -33.180 17.322 1.00 88.88 355 TYR A CA 1
ATOM 2861 C C . TYR A 1 355 ? -2.871 -33.517 15.923 1.00 88.88 355 TYR A C 1
ATOM 2863 O O . TYR A 1 355 ? -3.096 -32.767 14.974 1.00 88.88 355 TYR A O 1
ATOM 2871 N N . ARG A 1 356 ? -2.231 -34.687 15.768 1.00 87.25 356 ARG A N 1
ATOM 2872 C CA . ARG A 1 356 ? -1.737 -35.153 14.464 1.00 87.25 356 ARG A CA 1
ATOM 2873 C C . ARG A 1 356 ? -2.875 -35.303 13.452 1.00 87.25 356 ARG A C 1
ATOM 2875 O O . ARG A 1 356 ? -2.734 -34.832 12.325 1.00 87.25 356 ARG A O 1
ATOM 2882 N N . LYS A 1 357 ? -4.020 -35.870 13.861 1.00 88.00 357 LYS A N 1
ATOM 2883 C CA . LYS A 1 357 ? -5.220 -35.967 13.009 1.00 88.00 357 LYS A CA 1
ATOM 2884 C C . LYS A 1 357 ? -5.700 -34.581 12.549 1.00 88.00 357 LYS A C 1
ATOM 2886 O O . LYS A 1 357 ? -5.911 -34.396 11.355 1.00 88.00 357 LYS A O 1
ATOM 2891 N N . ALA A 1 358 ? -5.787 -33.603 13.454 1.00 88.25 358 ALA A N 1
ATOM 2892 C CA . ALA A 1 358 ? -6.185 -32.232 13.129 1.00 88.25 358 ALA A CA 1
ATOM 2893 C C . ALA A 1 358 ? -5.229 -31.607 12.102 1.00 88.25 358 ALA A C 1
ATOM 2895 O O . ALA A 1 358 ? -5.666 -31.157 11.046 1.00 88.25 358 ALA A O 1
ATOM 2896 N N . THR A 1 359 ? -3.914 -31.673 12.343 1.00 87.50 359 THR A N 1
ATOM 2897 C CA . THR A 1 359 ? -2.912 -31.120 11.414 1.00 87.50 359 THR A CA 1
ATOM 2898 C C . THR A 1 359 ? -2.915 -31.764 10.025 1.00 87.50 359 THR A C 1
ATOM 2900 O O . THR A 1 359 ? -2.446 -31.130 9.087 1.00 87.50 359 THR A O 1
ATOM 2903 N N . LEU A 1 360 ? -3.449 -32.984 9.871 1.00 86.62 360 LEU A N 1
ATOM 2904 C CA . LEU A 1 360 ? -3.604 -33.660 8.577 1.00 86.62 360 LEU A CA 1
ATOM 2905 C C . LEU A 1 360 ? -4.910 -33.271 7.868 1.00 86.62 360 LEU A C 1
ATOM 2907 O O . LEU A 1 360 ? -4.876 -32.945 6.684 1.00 86.62 360 LEU A O 1
ATOM 2911 N N . CYS A 1 361 ? -6.042 -33.243 8.583 1.00 83.50 361 CYS A N 1
ATOM 2912 C CA . CYS A 1 361 ? -7.328 -32.762 8.051 1.00 83.50 361 CYS A CA 1
ATOM 2913 C C . CYS A 1 361 ? -7.257 -31.302 7.569 1.00 83.50 361 CYS A C 1
ATOM 2915 O O . CYS A 1 361 ? -7.980 -30.915 6.656 1.00 83.50 361 CYS A O 1
ATOM 2917 N N . ILE A 1 362 ? -6.383 -30.509 8.194 1.00 85.69 362 ILE A N 1
ATOM 2918 C CA . ILE A 1 362 ? -6.263 -29.055 8.035 1.00 85.69 362 ILE A CA 1
ATOM 2919 C C . ILE A 1 362 ? -4.939 -28.697 7.314 1.00 85.69 362 ILE A C 1
ATOM 2921 O O . ILE A 1 362 ? -4.509 -27.549 7.294 1.00 85.69 362 ILE A O 1
ATOM 2925 N N . HIS A 1 363 ? -4.247 -29.670 6.707 1.00 84.31 363 HIS A N 1
ATOM 2926 C CA . HIS A 1 363 ? -3.020 -29.388 5.958 1.00 84.31 363 HIS A CA 1
ATOM 2927 C C . HIS A 1 363 ? -3.349 -28.694 4.622 1.00 84.31 363 HIS A C 1
ATOM 2929 O O . HIS A 1 363 ? -4.179 -29.230 3.884 1.00 84.31 363 HIS A O 1
ATOM 2935 N N . PRO A 1 364 ? -2.700 -27.574 4.237 1.00 79.56 364 PRO A N 1
ATOM 2936 C CA . PRO A 1 364 ? -3.061 -26.819 3.030 1.00 79.56 364 PRO A CA 1
ATOM 2937 C C . PRO A 1 364 ? -3.039 -27.651 1.738 1.00 79.56 364 PRO A C 1
ATOM 2939 O O . PRO A 1 364 ? -3.871 -27.426 0.869 1.00 79.56 364 PRO A O 1
ATOM 2942 N N . ASP A 1 365 ? -2.170 -28.663 1.635 1.00 80.19 365 ASP A N 1
ATOM 2943 C CA . ASP A 1 365 ? -2.176 -29.637 0.529 1.00 80.19 365 ASP A CA 1
ATOM 2944 C C . ASP A 1 365 ? -3.448 -30.514 0.504 1.00 80.19 365 ASP A C 1
ATOM 2946 O O . ASP A 1 365 ? -4.071 -30.673 -0.542 1.00 80.19 365 ASP A O 1
ATOM 2950 N N . LYS A 1 366 ? -3.907 -31.026 1.656 1.00 79.19 366 LYS A N 1
ATOM 2951 C CA . LYS A 1 366 ? -5.142 -31.833 1.743 1.00 79.19 366 LYS A CA 1
ATOM 2952 C C . LYS A 1 366 ? -6.399 -30.992 1.533 1.00 79.19 366 LYS A C 1
ATOM 2954 O O . LYS A 1 366 ? -7.377 -31.477 0.971 1.00 79.19 366 LYS A O 1
ATOM 2959 N N . VAL A 1 367 ? -6.345 -29.727 1.941 1.00 81.50 367 VAL A N 1
ATOM 2960 C CA . VAL A 1 367 ? -7.367 -28.714 1.666 1.00 81.50 367 VAL A CA 1
ATOM 2961 C C . VAL A 1 367 ? -7.398 -28.419 0.154 1.00 81.50 367 VAL A C 1
ATOM 2963 O O . VAL A 1 367 ? -8.443 -28.555 -0.475 1.00 81.50 367 VAL A O 1
ATOM 2966 N N . GLN A 1 368 ? -6.251 -28.154 -0.479 1.00 80.69 368 GLN A N 1
ATOM 2967 C CA . GLN A 1 368 ? -6.135 -27.951 -1.931 1.00 80.69 368 GLN A CA 1
ATOM 2968 C C . GLN A 1 368 ? -6.604 -29.168 -2.754 1.00 80.69 368 GLN A C 1
ATOM 2970 O O . GLN A 1 368 ? -7.317 -28.985 -3.738 1.00 80.69 368 GLN A O 1
ATOM 2975 N N . GLN A 1 369 ? -6.266 -30.396 -2.345 1.00 78.00 369 GLN A N 1
ATOM 2976 C CA . GLN A 1 369 ? -6.696 -31.637 -3.013 1.00 78.00 369 GLN A CA 1
ATOM 2977 C C . GLN A 1 369 ? -8.216 -31.859 -2.981 1.00 78.00 369 GLN A C 1
ATOM 2979 O O . GLN A 1 369 ? -8.748 -32.509 -3.874 1.00 78.00 369 GLN A O 1
ATOM 2984 N N . LYS A 1 370 ? -8.925 -31.301 -1.990 1.00 75.00 370 LYS A N 1
ATOM 2985 C CA . LYS A 1 370 ? -10.397 -31.328 -1.907 1.00 75.00 370 LYS A CA 1
ATOM 2986 C C . LYS A 1 370 ? -11.083 -30.211 -2.714 1.00 75.00 370 LYS A C 1
ATOM 2988 O O . LYS A 1 370 ? -12.277 -30.004 -2.554 1.00 75.00 370 LYS A O 1
ATOM 2993 N N . GLY A 1 371 ? -10.352 -29.469 -3.555 1.00 67.94 371 GLY A N 1
ATOM 2994 C CA . GLY A 1 371 ? -10.917 -28.367 -4.348 1.00 67.94 371 GLY A CA 1
ATOM 2995 C C . GLY A 1 371 ? -11.273 -27.123 -3.523 1.00 67.94 371 GLY A C 1
ATOM 2996 O O . GLY A 1 371 ? -12.103 -26.322 -3.940 1.00 67.94 371 GLY A O 1
ATOM 2997 N N . ALA A 1 372 ? -10.661 -26.960 -2.347 1.00 65.50 372 ALA A N 1
ATOM 2998 C CA . ALA A 1 372 ? -11.115 -26.017 -1.333 1.00 65.50 372 ALA A CA 1
ATOM 2999 C C . ALA A 1 372 ? -11.205 -24.543 -1.768 1.00 65.50 372 ALA A C 1
ATOM 3001 O O . ALA A 1 372 ? -10.263 -23.962 -2.336 1.00 65.50 372 ALA A O 1
ATOM 3002 N N . ASN A 1 373 ? -12.309 -23.925 -1.340 1.00 72.94 373 ASN A N 1
ATOM 3003 C CA . ASN A 1 373 ? -12.544 -22.482 -1.331 1.00 72.94 373 ASN A CA 1
ATOM 3004 C C . ASN A 1 373 ? -11.410 -21.763 -0.562 1.00 72.94 373 ASN A C 1
ATOM 3006 O O . ASN A 1 373 ? -10.862 -22.283 0.414 1.00 72.94 373 ASN A O 1
ATOM 3010 N N . LEU A 1 374 ? -11.051 -20.547 -0.985 1.00 72.38 374 LEU A N 1
ATOM 3011 C CA . LEU A 1 374 ? -10.040 -19.720 -0.323 1.00 72.38 374 LEU A CA 1
ATOM 3012 C C . LEU A 1 374 ? -10.306 -19.533 1.178 1.00 72.38 374 LEU A C 1
ATOM 3014 O O . LEU A 1 374 ? -9.366 -19.567 1.969 1.00 72.38 374 LEU A O 1
ATOM 3018 N N . GLN A 1 375 ? -11.573 -19.408 1.575 1.00 75.88 375 GLN A N 1
ATOM 3019 C CA . GLN A 1 375 ? -11.987 -19.316 2.977 1.00 75.88 375 GLN A CA 1
ATOM 3020 C C . GLN A 1 375 ? -11.454 -20.495 3.812 1.00 75.88 375 GLN A C 1
ATOM 3022 O O . GLN A 1 375 ? -10.854 -20.302 4.867 1.00 75.88 375 GLN A O 1
ATOM 3027 N N . GLN A 1 376 ? -11.588 -21.719 3.294 1.00 81.81 376 GLN A N 1
ATOM 3028 C CA . GLN A 1 376 ? -11.128 -22.952 3.940 1.00 81.81 376 GLN A CA 1
ATOM 3029 C C . GLN A 1 376 ? -9.592 -23.004 4.034 1.00 81.81 376 GLN A C 1
ATOM 3031 O O . GLN A 1 376 ? -9.043 -23.428 5.051 1.00 81.81 376 GLN A O 1
ATOM 3036 N N . LYS A 1 377 ? -8.884 -22.507 3.008 1.00 81.25 377 LYS A N 1
ATOM 3037 C CA . LYS A 1 377 ? -7.414 -22.368 3.007 1.00 81.25 377 LYS A CA 1
ATOM 3038 C C . LYS A 1 377 ? -6.936 -21.375 4.070 1.00 81.25 377 LYS A C 1
ATOM 3040 O O . LYS A 1 377 ? -5.981 -21.668 4.784 1.00 81.25 377 LYS A O 1
ATOM 3045 N N . TYR A 1 378 ? -7.633 -20.248 4.220 1.00 80.38 378 TYR A N 1
ATOM 3046 C CA . TYR A 1 378 ? -7.321 -19.228 5.223 1.00 80.38 378 TYR A CA 1
ATOM 3047 C C . TYR A 1 378 ? -7.539 -19.742 6.653 1.00 80.38 378 TYR A C 1
ATOM 3049 O O . TYR A 1 378 ? -6.634 -19.651 7.483 1.00 80.38 378 TYR A O 1
ATOM 3057 N N . ILE A 1 379 ? -8.694 -20.369 6.922 1.00 82.88 379 ILE A N 1
ATOM 3058 C CA . ILE A 1 379 ? -8.974 -21.050 8.200 1.00 82.88 379 ILE A CA 1
ATOM 3059 C C . ILE A 1 379 ? -7.865 -22.061 8.517 1.00 82.88 379 ILE A C 1
ATOM 3061 O O . ILE A 1 379 ? -7.365 -22.107 9.643 1.00 82.88 379 ILE A O 1
ATOM 3065 N N . ALA A 1 380 ? -7.445 -22.843 7.518 1.00 82.25 380 ALA A N 1
ATOM 3066 C CA . ALA A 1 380 ? -6.424 -23.864 7.685 1.00 82.25 380 ALA A CA 1
ATOM 3067 C C . ALA A 1 380 ? -5.044 -23.293 8.046 1.00 82.25 380 ALA A C 1
ATOM 3069 O O . ALA A 1 380 ? -4.410 -23.765 8.992 1.00 82.25 380 ALA A O 1
ATOM 3070 N N . GLU A 1 381 ? -4.595 -22.246 7.352 1.00 83.25 381 GLU A N 1
ATOM 3071 C CA . GLU A 1 381 ? -3.331 -21.561 7.641 1.00 83.25 381 GLU A CA 1
ATOM 3072 C C . GLU A 1 381 ? -3.334 -20.910 9.035 1.00 83.25 381 GLU A C 1
ATOM 3074 O O . GLU A 1 381 ? -2.367 -21.040 9.798 1.00 83.25 381 GLU A O 1
ATOM 3079 N N . LYS A 1 382 ? -4.445 -20.266 9.416 1.00 82.69 382 LYS A N 1
ATOM 3080 C CA . LYS A 1 382 ? -4.610 -19.645 10.737 1.00 82.69 382 LYS A CA 1
ATOM 3081 C C . LYS A 1 382 ? -4.628 -20.686 11.851 1.00 82.69 382 LYS A C 1
ATOM 3083 O O . LYS A 1 382 ? -3.859 -20.546 12.805 1.00 82.69 382 LYS A O 1
ATOM 3088 N N . PHE A 1 383 ? -5.407 -21.763 11.718 1.00 79.31 383 PHE A N 1
ATOM 3089 C CA . PHE A 1 383 ? -5.386 -22.859 12.688 1.00 79.31 383 PHE A CA 1
ATOM 3090 C C . PHE A 1 383 ? -3.992 -23.487 12.788 1.00 79.31 383 PHE A C 1
ATOM 3092 O O . PHE A 1 383 ? -3.489 -23.657 13.896 1.00 79.31 383 PHE A O 1
ATOM 3099 N N . LEU A 1 384 ? -3.319 -23.767 11.664 1.00 79.25 384 LEU A N 1
ATOM 3100 C CA . LEU A 1 384 ? -1.956 -24.308 11.666 1.00 79.25 384 LEU A CA 1
ATOM 3101 C C . LEU A 1 384 ? -0.965 -23.359 12.367 1.00 79.25 384 LEU A C 1
ATOM 3103 O O . LEU A 1 384 ? -0.052 -23.822 13.050 1.00 79.25 384 LEU A O 1
ATOM 3107 N N . THR A 1 385 ? -1.167 -22.045 12.262 1.00 80.44 385 THR A N 1
ATOM 3108 C CA . THR A 1 385 ? -0.355 -21.027 12.944 1.00 80.44 385 THR A CA 1
ATOM 3109 C C . THR A 1 385 ? -0.571 -21.035 14.462 1.00 80.44 385 THR A C 1
ATOM 3111 O O . THR A 1 385 ? 0.409 -21.119 15.205 1.00 80.44 385 THR A O 1
ATOM 3114 N N . PHE A 1 386 ? -1.820 -21.025 14.947 1.00 75.38 386 PHE A N 1
ATOM 3115 C CA . PHE A 1 386 ? -2.122 -21.199 16.381 1.00 75.38 386 PHE A CA 1
ATOM 3116 C C . PHE A 1 386 ? -1.605 -22.553 16.901 1.00 75.38 386 PHE A C 1
ATOM 3118 O O . PHE A 1 386 ? -0.916 -22.623 17.920 1.00 75.38 386 PHE A O 1
ATOM 3125 N N . SER A 1 387 ? -1.861 -23.625 16.150 1.00 71.50 387 SER A N 1
ATOM 3126 C CA . SER A 1 387 ? -1.401 -24.990 16.417 1.00 71.50 387 SER A CA 1
ATOM 3127 C C . SER A 1 387 ? 0.120 -25.059 16.573 1.00 71.50 387 SER A C 1
ATOM 3129 O O . SER A 1 387 ? 0.603 -25.688 17.510 1.00 71.50 387 SER A O 1
ATOM 3131 N N . ARG A 1 388 ? 0.894 -24.383 15.711 1.00 73.69 388 ARG A N 1
ATOM 3132 C CA . ARG A 1 388 ? 2.362 -24.312 15.819 1.00 73.69 388 ARG A CA 1
ATOM 3133 C C . ARG A 1 388 ? 2.832 -23.476 17.012 1.00 73.69 388 ARG A C 1
ATOM 3135 O O . ARG A 1 388 ? 3.765 -23.901 17.685 1.00 73.69 388 ARG A O 1
ATOM 3142 N N . LYS A 1 389 ? 2.188 -22.337 17.300 1.00 71.44 389 LYS A N 1
ATOM 3143 C CA . LYS A 1 389 ? 2.537 -21.456 18.435 1.00 71.44 389 LYS A CA 1
ATOM 3144 C C . LYS A 1 389 ? 2.338 -22.118 19.803 1.00 71.44 389 LYS A C 1
ATOM 3146 O O . LYS A 1 389 ? 3.116 -21.862 20.716 1.00 71.44 389 LYS A O 1
ATOM 3151 N N . HIS A 1 390 ? 1.307 -22.949 19.953 1.00 66.19 390 HIS A N 1
ATOM 3152 C CA . HIS A 1 390 ? 0.947 -23.545 21.246 1.00 66.19 390 HIS A CA 1
ATOM 3153 C C . HIS A 1 390 ? 1.288 -25.039 21.360 1.00 66.19 390 HIS A C 1
ATOM 3155 O O . HIS A 1 390 ? 1.570 -25.525 22.456 1.00 66.19 390 HIS A O 1
ATOM 3161 N N . GLY A 1 391 ? 1.284 -25.777 20.246 1.00 61.22 391 GLY A N 1
ATOM 3162 C CA . GLY A 1 391 ? 1.447 -27.230 20.233 1.00 61.22 391 GLY A CA 1
ATOM 3163 C C . GLY A 1 391 ? 2.826 -27.706 20.686 1.00 61.22 391 GLY A C 1
ATOM 3164 O O . GLY A 1 391 ? 2.906 -28.683 21.423 1.00 61.22 391 GLY A O 1
ATOM 3165 N N . THR A 1 392 ? 3.906 -27.013 20.317 1.00 55.41 392 THR A N 1
ATOM 3166 C CA . THR A 1 392 ? 5.277 -27.372 20.729 1.00 55.41 392 THR A CA 1
ATOM 3167 C C . THR A 1 392 ? 5.445 -27.276 22.248 1.00 55.41 392 THR A C 1
ATOM 3169 O O . THR A 1 392 ? 5.727 -28.280 22.905 1.00 55.41 392 THR A O 1
ATOM 3172 N N . SER A 1 393 ? 5.167 -26.100 22.813 1.00 52.44 393 SER A N 1
ATOM 3173 C CA . SER A 1 393 ? 5.277 -25.813 24.248 1.00 52.44 393 SER A CA 1
ATOM 3174 C C . SER A 1 393 ? 4.337 -26.671 25.102 1.00 52.44 393 SER A C 1
ATOM 3176 O O . SER A 1 393 ? 4.723 -27.126 26.178 1.00 52.44 393 SER A O 1
ATOM 3178 N N . SER A 1 394 ? 3.108 -26.918 24.631 1.00 52.72 394 SER A N 1
ATOM 3179 C CA . SER A 1 394 ? 2.120 -27.723 25.363 1.00 52.72 394 SER A CA 1
ATOM 3180 C C . SER A 1 394 ? 2.474 -29.217 25.344 1.00 52.72 394 SER A C 1
ATOM 3182 O O . SER A 1 394 ? 2.449 -29.863 26.392 1.00 52.72 394 SER A O 1
ATOM 3184 N N . ILE A 1 395 ? 2.900 -29.763 24.194 1.00 53.44 395 ILE A N 1
ATOM 3185 C CA . ILE A 1 395 ? 3.296 -31.177 24.085 1.00 53.44 395 ILE A CA 1
ATOM 3186 C C . ILE A 1 395 ? 4.565 -31.458 24.905 1.00 53.44 395 ILE A C 1
ATOM 3188 O O . ILE A 1 395 ? 4.608 -32.475 25.602 1.00 53.44 395 ILE A O 1
ATOM 3192 N N . GLN A 1 396 ? 5.560 -30.560 24.896 1.00 49.00 396 GLN A N 1
ATOM 3193 C CA . GLN A 1 396 ? 6.756 -30.718 25.735 1.00 49.00 396 GLN A CA 1
ATOM 3194 C C . GLN A 1 396 ? 6.435 -30.643 27.234 1.00 49.00 396 GLN A C 1
ATOM 3196 O O . GLN A 1 396 ? 6.872 -31.525 27.969 1.00 49.00 396 GLN A O 1
ATOM 3201 N N . ARG A 1 397 ? 5.606 -29.689 27.694 1.00 48.09 397 ARG A N 1
ATOM 3202 C CA . ARG A 1 397 ? 5.159 -29.662 29.103 1.00 48.09 397 ARG A CA 1
ATOM 3203 C C . ARG A 1 397 ? 4.373 -30.918 29.497 1.00 48.09 397 ARG A C 1
ATOM 3205 O O . ARG A 1 397 ? 4.559 -31.421 30.594 1.00 48.09 397 ARG A O 1
ATOM 3212 N N . SER A 1 398 ? 3.568 -31.484 28.593 1.00 45.75 398 SER A N 1
ATOM 3213 C CA . SER A 1 398 ? 2.868 -32.765 28.821 1.00 45.75 398 SER A CA 1
ATOM 3214 C C . SER A 1 398 ? 3.753 -34.020 28.731 1.00 45.75 398 SER A C 1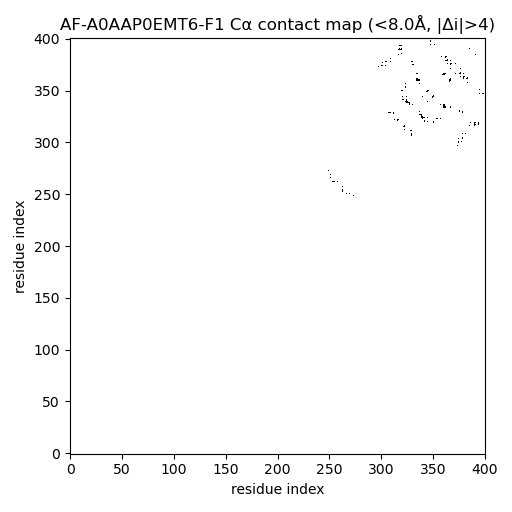
ATOM 3216 O O . SER A 1 398 ? 3.229 -35.129 28.752 1.00 45.75 398 SER A O 1
ATOM 3218 N N . SER A 1 399 ? 5.070 -33.854 28.566 1.00 40.78 399 SER A N 1
ATOM 3219 C CA . SER A 1 399 ? 6.063 -34.941 28.548 1.00 40.78 399 SER A CA 1
ATOM 3220 C C . SER A 1 399 ? 7.001 -34.901 29.769 1.00 40.78 399 SER A C 1
ATOM 3222 O O . SER A 1 399 ? 8.016 -35.589 29.762 1.00 40.78 399 SER A O 1
ATOM 3224 N N . PHE A 1 400 ? 6.697 -34.062 30.769 1.00 38.25 400 PHE A N 1
ATOM 3225 C CA . PHE A 1 400 ? 7.530 -33.793 31.954 1.00 38.25 400 PHE A CA 1
ATOM 3226 C C . PHE A 1 400 ? 6.755 -33.842 33.291 1.00 38.25 400 PHE A C 1
ATOM 3228 O O . PHE A 1 400 ? 7.337 -33.565 34.337 1.00 38.25 400 PHE A O 1
ATOM 3235 N N . ASN A 1 401 ? 5.470 -34.212 33.238 1.00 34.16 401 ASN A N 1
ATOM 3236 C CA . ASN A 1 401 ? 4.554 -34.474 34.354 1.00 34.16 401 ASN A CA 1
ATOM 3237 C C . ASN A 1 401 ? 3.865 -35.821 34.109 1.00 34.16 401 ASN A C 1
ATOM 3239 O O . ASN A 1 401 ? 3.491 -36.044 32.932 1.00 34.16 401 ASN A O 1
#

Sequence (401 aa):
MQEVREKEFREQQERIDHEREQREREEKESRDRELEQREREEKEREQRKLEKEKERERQIEREKARQAVERATREARERAAVEARLKAEKAAVEKAIAARQRAERVAVQRAQAEARERAAEGAKQRAERAAAEARERVQAEAREKAAAAAKSEVDERLKAERAASFAGENRQKNENDLESFFNMGARSNSTPKSRTSSDPAFDSQFQSRPGPEGAQWSSTGTSSSMKKASSTTNIVDDLSSIFGATPSSIEFQEVEGESEERRKARLMRHQKANERAVKALAEKNERDLQVQREQAERHRMAETLDFEIKRWAAGKEGNLRALLSTLQYVLWPECGWQPVSLTDLIAAASVKKFYRKATLCIHPDKVQQKGANLQQKYIAEKFLTFSRKHGTSSIQRSSFN

Nearest PDB structures (foldseek):
  3ag7-assembly1_A  TM=9.466E-01  e=3.458E-07  Arabidopsis thaliana

Solvent-accessible surface area (backbone atoms only — not comparable to full-atom values): 24050 Å² total; per-residue (Å²): 121,65,68,58,52,56,47,53,49,48,59,47,48,55,48,52,54,46,52,48,52,50,50,56,49,52,53,46,53,51,51,54,51,48,49,52,49,51,51,52,53,47,53,51,54,48,52,59,48,54,50,55,48,55,48,50,52,52,49,53,49,52,48,53,50,51,54,49,52,52,49,52,54,50,49,52,50,48,53,51,52,51,51,52,48,55,52,50,50,50,54,49,52,51,50,51,50,55,49,51,57,50,52,50,53,51,52,52,52,49,52,53,48,55,51,50,48,53,51,51,50,58,46,49,54,50,53,50,49,53,52,47,53,51,50,50,50,55,52,49,55,50,49,49,52,50,52,50,51,52,47,52,51,50,55,47,50,53,50,49,51,54,51,50,56,67,70,57,80,79,74,78,86,83,89,82,92,76,81,90,83,74,97,78,80,79,84,82,85,80,80,82,85,78,88,78,85,80,90,81,82,90,88,82,90,87,88,88,87,82,89,83,90,86,87,83,84,90,81,91,82,89,86,81,91,82,84,92,79,86,87,90,72,89,71,64,67,76,55,53,79,76,64,77,68,78,93,76,66,102,63,87,85,81,62,90,91,61,56,66,68,60,50,50,54,51,48,55,52,50,50,56,48,48,54,49,51,53,48,53,51,49,54,48,50,50,50,59,48,50,53,48,51,51,50,50,51,55,47,55,52,47,53,56,50,50,51,51,52,48,64,67,37,58,100,32,72,66,39,65,54,62,44,58,43,50,42,70,80,78,53,64,84,87,51,71,77,73,87,41,58,68,77,67,37,67,49,58,69,43,41,57,51,52,50,52,51,48,58,52,47,42,26,66,68,56,35,54,73,69,71,50,55,69,67,58,49,51,53,24,55,51,50,52,48,54,47,60,73,28,47,58,65,45,53,55,56,56,70,76,109